Protein AF-A0A346A5M6-F1 (afdb_monomer_lite)

Radius of gyration: 34.14 Å; chains: 1; bounding box: 86×83×97 Å

Organism: NCBI:txid1591124

InterPro domains:
  IPR007120 DNA-directed RNA polymerase, subunit 2, hybrid-binding domain [PF00562] (512-603)
  IPR007642 RNA polymerase Rpb2, domain 2 [PF04561] (5-49)
  IPR007642 RNA polymerase Rpb2, domain 2 [PF04561] (128-246)
  IPR007645 RNA polymerase Rpb2, domain 3 [PF04565] (305-373)
  IPR010243 DNA-directed RNA polymerase beta subunit, bacterial-type [TIGR02013] (1-603)
  IPR015712 DNA-directed RNA polymerase, subunit 2 [PTHR20856] (23-384)
  IPR019462 DNA-directed RNA polymerase, beta subunit, external 1 domain [PF10385] (383-450)
  IPR037034 RNA polymerase Rpb2, domain 2 superfamily [G3DSA:3.90.1110.10] (1-55)
  IPR037034 RNA polymerase Rpb2, domain 2 superfamily [G3DSA:3.90.1110.10] (132-238)
  IPR042107 DNA-directed RNA polymerase, beta subunit, external 1 domain superfamily [G3DSA:2.30.150.10] (384-452)

Structure (mmCIF, N/CA/C/O backbone):
data_AF-A0A346A5M6-F1
#
_entry.id   AF-A0A346A5M6-F1
#
loop_
_atom_site.group_PDB
_atom_site.id
_atom_site.type_symbol
_atom_site.label_atom_id
_atom_site.label_alt_id
_atom_site.label_comp_id
_atom_site.label_asym_id
_atom_site.label_entity_id
_atom_site.label_seq_id
_atom_site.pdbx_PDB_ins_code
_atom_site.Cartn_x
_atom_site.Cartn_y
_atom_site.Cartn_z
_atom_site.occupancy
_atom_site.B_iso_or_equiv
_atom_site.auth_seq_id
_atom_site.auth_comp_id
_atom_site.auth_asym_id
_atom_site.auth_atom_id
_atom_site.pdbx_PDB_model_num
ATOM 1 N N . VAL A 1 1 ? -8.469 2.096 17.772 1.00 90.25 1 VAL A N 1
ATOM 2 C CA . VAL A 1 1 ? -8.796 2.915 16.581 1.00 90.25 1 VAL A CA 1
ATOM 3 C C . VAL A 1 1 ? -7.693 3.927 16.335 1.00 90.25 1 VAL A C 1
ATOM 5 O O . VAL A 1 1 ? -7.319 4.658 17.249 1.00 90.25 1 VAL A O 1
ATOM 8 N N . ILE A 1 2 ? -7.174 3.957 15.108 1.00 90.38 2 ILE A N 1
ATOM 9 C CA . ILE A 1 2 ? -6.103 4.865 14.689 1.00 90.38 2 ILE A CA 1
ATOM 10 C C . ILE A 1 2 ? -6.697 5.853 13.673 1.00 90.38 2 ILE A C 1
ATOM 12 O O . ILE A 1 2 ? -7.026 5.426 12.566 1.00 90.38 2 ILE A O 1
ATOM 16 N N . PRO A 1 3 ? -6.858 7.144 14.013 1.00 90.31 3 PRO A N 1
ATOM 17 C CA . PRO A 1 3 ? -7.355 8.131 13.061 1.00 90.31 3 PRO A CA 1
ATOM 18 C C . PRO A 1 3 ? -6.268 8.580 12.079 1.00 90.31 3 PRO A C 1
ATOM 20 O O . PRO A 1 3 ? -5.068 8.471 12.347 1.00 90.31 3 PRO A O 1
ATOM 23 N N . PHE A 1 4 ? -6.687 9.174 10.962 1.00 85.56 4 PHE A N 1
ATOM 24 C CA . PHE A 1 4 ? -5.792 9.921 10.080 1.00 85.56 4 PHE A CA 1
ATOM 25 C C . PHE A 1 4 ? -5.270 11.193 10.767 1.00 85.56 4 PHE A C 1
ATOM 27 O O . PHE A 1 4 ? -4.088 11.528 10.654 1.00 85.56 4 PHE A O 1
ATOM 34 N N . LYS A 1 5 ? -6.132 11.869 11.533 1.00 84.88 5 LYS A N 1
ATOM 35 C CA . LYS A 1 5 ? -5.812 13.028 12.372 1.00 84.88 5 LYS A CA 1
ATOM 36 C C . LYS A 1 5 ? -6.678 12.997 13.631 1.00 84.88 5 LYS A C 1
ATOM 38 O O . LYS A 1 5 ? -7.884 12.842 13.533 1.00 84.88 5 LYS A O 1
ATOM 43 N N . GLY A 1 6 ? -6.080 13.188 14.804 1.00 87.00 6 GLY A N 1
ATOM 44 C CA . GLY A 1 6 ? -6.801 13.208 16.082 1.00 87.00 6 GLY A CA 1
ATOM 45 C C . GLY A 1 6 ? -6.153 12.315 17.135 1.00 87.00 6 GLY A C 1
ATOM 46 O O . GLY A 1 6 ? -5.062 11.783 16.912 1.00 87.00 6 GLY A O 1
ATOM 47 N N . SER A 1 7 ? -6.817 12.178 18.282 1.00 87.81 7 SER A N 1
ATOM 48 C CA . SER A 1 7 ? -6.352 11.342 19.395 1.00 87.81 7 SER A CA 1
ATOM 49 C C . SER A 1 7 ? -6.609 9.860 19.143 1.00 87.81 7 SER A C 1
ATOM 51 O O . SER A 1 7 ? -7.608 9.471 18.543 1.00 87.81 7 SER A O 1
ATOM 53 N N . TRP A 1 8 ? -5.712 9.006 19.615 1.00 91.31 8 TRP A N 1
ATOM 54 C CA . TRP A 1 8 ? -5.893 7.561 19.523 1.00 91.31 8 TRP A CA 1
ATOM 55 C C . TRP A 1 8 ? -6.825 7.097 20.634 1.00 91.31 8 TRP A C 1
ATOM 57 O O . TRP A 1 8 ? -6.683 7.532 21.779 1.00 91.31 8 TRP A O 1
ATOM 67 N N . ILE A 1 9 ? -7.736 6.186 20.298 1.00 91.25 9 ILE A N 1
ATOM 68 C CA . ILE A 1 9 ? -8.553 5.474 21.281 1.00 91.25 9 ILE A CA 1
ATOM 69 C C . ILE A 1 9 ? -8.207 3.990 21.233 1.00 91.25 9 ILE A C 1
ATOM 71 O O . ILE A 1 9 ? -8.240 3.357 20.175 1.00 91.25 9 ILE A O 1
ATOM 75 N N . GLU A 1 10 ? -7.831 3.445 22.377 1.00 92.56 10 GLU A N 1
ATOM 76 C CA . GLU A 1 10 ? -7.417 2.058 22.547 1.00 92.56 10 GLU A CA 1
ATOM 77 C C . GLU A 1 10 ? -8.289 1.412 23.621 1.00 92.56 10 GLU A C 1
ATOM 79 O O . GLU A 1 10 ? -8.612 2.041 24.622 1.00 92.56 10 GLU A O 1
ATOM 84 N N . PHE A 1 11 ? -8.699 0.172 23.396 1.00 92.44 11 PHE A N 1
ATOM 85 C CA . PHE A 1 11 ? -9.505 -0.592 24.338 1.00 92.44 11 PHE A CA 1
ATOM 86 C C . PHE A 1 11 ? -8.687 -1.798 24.766 1.00 92.44 11 PHE A C 1
ATOM 88 O O . PHE A 1 11 ? -8.152 -2.502 23.911 1.00 92.44 11 PHE A O 1
ATOM 95 N N . ALA A 1 12 ? -8.571 -2.022 26.069 1.00 90.88 12 ALA A N 1
ATOM 96 C CA . ALA A 1 12 ? -7.829 -3.155 26.601 1.00 90.88 12 ALA A CA 1
ATOM 97 C C . ALA A 1 12 ? -8.543 -3.744 27.811 1.00 90.88 12 ALA A C 1
ATOM 99 O O . ALA A 1 12 ? -9.150 -3.019 28.604 1.00 90.88 12 ALA A O 1
ATOM 100 N N . THR A 1 13 ? -8.442 -5.059 27.961 1.00 90.19 13 THR A N 1
ATOM 101 C CA . THR A 1 13 ? -8.936 -5.783 29.130 1.00 90.19 13 THR A CA 1
ATOM 102 C C . THR A 1 13 ? -7.812 -6.075 30.110 1.00 90.19 13 THR A C 1
ATOM 104 O O . THR A 1 13 ? -6.684 -6.363 29.711 1.00 90.19 13 THR A O 1
ATOM 107 N N . ASP A 1 14 ? -8.107 -5.975 31.405 1.00 88.12 14 ASP A N 1
ATOM 108 C CA . ASP A 1 14 ? -7.183 -6.397 32.459 1.00 88.12 14 ASP A CA 1
ATOM 109 C C . ASP A 1 14 ? -7.362 -7.883 32.828 1.00 88.12 14 ASP A C 1
ATOM 111 O O . ASP A 1 14 ? -8.219 -8.587 32.296 1.00 88.12 14 ASP A O 1
ATOM 115 N N . VAL A 1 15 ? -6.546 -8.350 33.777 1.00 86.38 15 VAL A N 1
ATOM 116 C CA . VAL A 1 15 ? -6.550 -9.734 34.288 1.00 86.38 15 VAL A CA 1
ATOM 117 C C . VAL A 1 15 ? -7.859 -10.110 35.008 1.00 86.38 15 VAL A C 1
ATOM 119 O O . VAL A 1 15 ? -8.180 -11.286 35.132 1.00 86.38 15 VAL A O 1
ATOM 122 N N . ASN A 1 16 ? -8.632 -9.127 35.471 1.00 84.31 16 ASN A N 1
ATOM 123 C CA . ASN A 1 16 ? -9.932 -9.295 36.121 1.00 84.31 16 ASN A CA 1
ATOM 124 C C . ASN A 1 16 ? -11.104 -9.186 35.129 1.00 84.31 16 ASN A C 1
ATOM 126 O O . ASN A 1 16 ? -12.241 -8.988 35.559 1.00 84.31 16 ASN A O 1
ATOM 130 N N . ASN A 1 17 ? -10.850 -9.274 33.818 1.00 86.06 17 ASN A N 1
ATOM 131 C CA . ASN A 1 17 ? -11.868 -9.135 32.774 1.00 86.06 17 ASN A CA 1
ATOM 132 C C . ASN A 1 17 ? -12.616 -7.792 32.846 1.00 86.06 17 ASN A C 1
ATOM 134 O O . ASN A 1 17 ? -13.821 -7.731 32.609 1.00 86.06 17 ASN A O 1
ATOM 138 N N . VAL A 1 18 ? -11.908 -6.709 33.181 1.00 89.44 18 VAL A N 1
ATOM 139 C CA . VAL A 1 18 ? -12.436 -5.338 33.128 1.00 89.44 18 VAL A CA 1
ATOM 140 C C . VAL A 1 18 ? -11.924 -4.645 31.873 1.00 89.44 18 VAL A C 1
ATOM 142 O O . VAL A 1 18 ? -10.714 -4.605 31.645 1.00 89.44 18 VAL A O 1
ATOM 145 N N . MET A 1 19 ? -12.824 -4.053 31.084 1.00 92.12 19 MET A N 1
ATOM 146 C CA . MET A 1 19 ? -12.468 -3.327 29.866 1.00 92.12 19 MET A CA 1
ATOM 147 C C . MET A 1 19 ? -12.263 -1.833 30.142 1.00 92.12 19 MET A C 1
ATOM 149 O O . MET A 1 19 ? -13.148 -1.131 30.635 1.00 92.12 19 MET A O 1
ATOM 153 N N . TYR A 1 20 ? -11.094 -1.325 29.763 1.00 93.25 20 TYR A N 1
ATOM 154 C CA . TYR A 1 20 ? -10.717 0.079 29.876 1.00 93.25 20 TYR A CA 1
ATOM 155 C C . TYR A 1 20 ? -10.557 0.716 28.496 1.00 93.25 20 TYR A C 1
ATOM 157 O O . TYR A 1 20 ? -10.016 0.103 27.576 1.00 93.25 20 TYR A O 1
ATOM 165 N N . ALA A 1 21 ? -10.973 1.975 28.383 1.00 92.94 21 ALA A N 1
ATOM 166 C CA . ALA A 1 21 ? -10.657 2.846 27.263 1.00 92.94 21 ALA A CA 1
ATOM 167 C C . ALA A 1 21 ? -9.444 3.718 27.611 1.00 92.94 21 ALA A C 1
ATOM 169 O O . ALA A 1 21 ? -9.365 4.302 28.694 1.00 92.94 21 ALA A O 1
ATOM 170 N N . TYR A 1 22 ? -8.513 3.820 26.671 1.00 91.50 22 TYR A N 1
ATOM 171 C CA . TYR A 1 22 ? -7.290 4.599 26.748 1.00 91.50 22 TYR A CA 1
ATOM 172 C C . TYR A 1 22 ? -7.309 5.688 25.683 1.00 91.50 22 TYR A C 1
ATOM 174 O O . TYR A 1 22 ? -7.473 5.398 24.499 1.00 91.50 22 TYR A O 1
ATOM 182 N N . ILE A 1 23 ? -7.062 6.931 26.093 1.00 89.31 23 ILE A N 1
ATOM 183 C CA . ILE A 1 23 ? -6.846 8.050 25.166 1.00 89.31 23 ILE A CA 1
ATOM 184 C C . ILE A 1 23 ? -5.349 8.356 25.105 1.00 89.31 23 ILE A C 1
ATOM 186 O O . ILE A 1 23 ? -4.700 8.553 26.142 1.00 89.31 23 ILE A O 1
ATOM 190 N N . ASP A 1 24 ? -4.793 8.360 23.891 1.00 83.94 24 ASP A N 1
ATOM 191 C CA . ASP A 1 24 ? -3.380 8.647 23.597 1.00 83.94 24 ASP A CA 1
ATOM 192 C C . ASP A 1 24 ? -2.390 7.847 24.474 1.00 83.94 24 ASP A C 1
ATOM 194 O O . ASP A 1 24 ? -1.322 8.340 24.851 1.00 83.94 24 ASP A O 1
ATOM 198 N N . ARG A 1 25 ? -2.756 6.601 24.824 1.00 77.06 25 ARG A N 1
ATOM 199 C CA . ARG A 1 25 ? -1.963 5.647 25.630 1.00 77.06 25 ARG A CA 1
ATOM 200 C C . ARG A 1 25 ? -1.552 6.135 27.027 1.00 77.06 25 ARG A C 1
ATOM 202 O O . ARG A 1 25 ? -0.591 5.624 27.598 1.00 77.06 25 ARG A O 1
ATOM 209 N N . LYS A 1 26 ? -2.239 7.132 27.593 1.00 75.25 26 LYS A N 1
ATOM 210 C CA . LYS A 1 26 ? -1.865 7.726 28.894 1.00 75.25 26 LYS A CA 1
ATOM 211 C C . LYS A 1 26 ? -2.954 7.648 29.948 1.00 75.25 26 LYS A C 1
ATOM 213 O O . LYS A 1 26 ? -2.659 7.371 31.107 1.00 75.25 26 LYS A O 1
ATOM 218 N N . LYS A 1 27 ? -4.191 7.962 29.576 1.00 81.94 27 LYS A N 1
ATOM 219 C CA . LYS A 1 27 ? -5.308 8.113 30.515 1.00 81.94 27 LYS A CA 1
ATOM 220 C C . LYS A 1 27 ? -6.281 6.969 30.303 1.00 81.94 27 LYS A C 1
ATOM 222 O O . LYS A 1 27 ? -6.637 6.734 29.152 1.00 81.94 27 LYS A O 1
ATOM 227 N N . LYS A 1 28 ? -6.653 6.267 31.380 1.00 88.62 28 LYS A N 1
ATOM 228 C CA . LYS A 1 28 ? -7.517 5.085 31.327 1.00 88.62 28 LYS A CA 1
ATOM 229 C C . LYS A 1 28 ? -8.746 5.252 32.211 1.00 88.62 28 LYS A C 1
ATOM 231 O O . LYS A 1 28 ? -8.631 5.596 33.388 1.00 88.62 28 LYS A O 1
ATOM 236 N N . PHE A 1 29 ? -9.903 4.928 31.667 1.00 91.19 29 PHE A N 1
ATOM 237 C CA . PHE A 1 29 ? -11.170 4.901 32.389 1.00 91.19 29 PHE A CA 1
ATOM 238 C C . PHE A 1 29 ? -11.991 3.692 31.925 1.00 91.19 29 PHE A C 1
ATOM 240 O O . PHE A 1 29 ? -11.747 3.187 30.825 1.00 91.19 29 PHE A O 1
ATOM 247 N N . PRO A 1 30 ? -12.906 3.171 32.760 1.00 93.50 30 PRO A N 1
ATOM 248 C CA . PRO A 1 30 ? -13.791 2.081 32.361 1.00 93.50 30 PRO A CA 1
ATOM 249 C C . PRO A 1 30 ? -14.541 2.422 31.069 1.00 93.50 30 PRO A C 1
ATOM 251 O O . PRO A 1 30 ? -14.950 3.567 30.863 1.00 93.50 30 PRO A O 1
ATOM 254 N N . VAL A 1 31 ? -14.737 1.436 30.191 1.00 93.62 31 VAL A N 1
ATOM 255 C CA . VAL A 1 31 ? -15.478 1.647 28.932 1.00 93.62 31 VAL A CA 1
ATOM 256 C C . VAL A 1 31 ? -16.904 2.128 29.189 1.00 93.62 31 VAL A C 1
ATOM 258 O O . VAL A 1 31 ? -17.420 2.945 28.437 1.00 93.62 31 VAL A O 1
ATOM 261 N N . THR A 1 32 ? -17.526 1.702 30.283 1.00 92.31 32 THR A N 1
ATOM 262 C CA . THR A 1 32 ? -18.876 2.138 30.663 1.00 92.31 32 THR A CA 1
ATOM 263 C C . THR A 1 32 ? -18.925 3.630 30.996 1.00 92.31 32 THR A C 1
ATOM 265 O O . THR A 1 32 ? -19.869 4.299 30.592 1.00 92.31 32 THR A O 1
ATOM 268 N N . THR A 1 33 ? -17.869 4.192 31.601 1.00 92.44 33 THR A N 1
ATOM 269 C CA . THR A 1 33 ? -17.743 5.643 31.817 1.00 92.44 33 THR A CA 1
ATOM 270 C C . THR A 1 33 ? -17.698 6.393 30.481 1.00 92.44 33 THR A C 1
ATOM 272 O O . THR A 1 33 ? -18.297 7.457 30.346 1.00 92.44 33 THR A O 1
ATOM 275 N N . LEU A 1 34 ? -17.033 5.834 29.459 1.00 91.75 34 LEU A N 1
ATOM 276 C CA . LEU A 1 34 ? -17.062 6.403 28.106 1.00 91.75 34 LEU A CA 1
ATOM 277 C C . LEU A 1 34 ? -18.468 6.348 27.505 1.00 91.75 34 LEU A C 1
ATOM 279 O O . LEU A 1 34 ? -18.907 7.338 26.931 1.00 91.75 34 LEU A O 1
ATOM 283 N N . LEU A 1 35 ? -19.161 5.211 27.641 1.00 91.88 35 LEU A N 1
ATOM 284 C CA . LEU A 1 35 ? -20.522 5.029 27.128 1.00 91.88 35 LEU A CA 1
ATOM 285 C C . LEU A 1 35 ? -21.496 6.040 27.752 1.00 91.88 35 LEU A C 1
ATOM 287 O O . LEU A 1 35 ? -22.269 6.662 27.023 1.00 91.88 35 LEU A O 1
ATOM 291 N N . ARG A 1 36 ? -21.392 6.303 29.060 1.00 91.25 36 ARG A N 1
ATOM 292 C CA . ARG A 1 36 ? -22.163 7.378 29.707 1.00 91.25 36 ARG A CA 1
ATOM 293 C C . ARG A 1 36 ? -21.888 8.728 29.089 1.00 91.25 36 ARG A C 1
ATOM 295 O O . ARG A 1 36 ? -22.813 9.429 28.703 1.00 91.25 36 ARG A O 1
ATOM 302 N N . ALA A 1 37 ? -20.613 9.059 28.929 1.00 89.31 37 ALA A N 1
ATOM 303 C CA . ALA A 1 37 ? -20.201 10.362 28.438 1.00 89.31 37 ALA A CA 1
ATOM 304 C C . ALA A 1 37 ? -20.556 10.632 26.962 1.00 89.31 37 ALA A C 1
ATOM 306 O O . ALA A 1 37 ? -20.472 11.776 26.519 1.00 89.31 37 ALA A O 1
ATOM 307 N N . ILE A 1 38 ? -20.945 9.604 26.197 1.00 88.50 38 ILE A N 1
ATOM 308 C CA . ILE A 1 38 ? -21.446 9.742 24.818 1.00 88.50 38 ILE A CA 1
ATOM 309 C C . ILE A 1 38 ? -22.982 9.690 24.722 1.00 88.50 38 ILE A C 1
ATOM 311 O O . ILE A 1 38 ? -23.510 9.739 23.608 1.00 88.50 38 ILE A O 1
ATOM 315 N N . GLY A 1 39 ? -23.693 9.624 25.854 1.00 84.50 39 GLY A N 1
ATOM 316 C CA . GLY A 1 39 ? -25.151 9.770 25.934 1.00 84.50 39 GLY A CA 1
ATOM 317 C C . GLY A 1 39 ? -25.930 8.553 26.447 1.00 84.50 39 GLY A C 1
ATOM 318 O O . GLY A 1 39 ? -27.153 8.560 26.346 1.00 84.50 39 GLY A O 1
ATOM 319 N N . TYR A 1 40 ? -25.269 7.514 26.974 1.00 88.88 40 TYR A N 1
ATOM 320 C CA . TYR A 1 40 ? -25.936 6.380 27.636 1.00 88.88 40 TYR A CA 1
ATOM 321 C C . TYR A 1 40 ? -25.936 6.578 29.157 1.00 88.88 40 TYR A C 1
ATOM 323 O O . TYR A 1 40 ? -25.120 5.986 29.859 1.00 88.88 40 TYR A O 1
ATOM 331 N N . ASP A 1 41 ? -26.808 7.465 29.646 1.00 83.88 41 ASP A N 1
ATOM 332 C CA . ASP A 1 41 ? -26.792 7.998 31.020 1.00 83.88 41 ASP A CA 1
ATOM 333 C C . ASP A 1 41 ? -26.820 6.905 32.098 1.00 83.88 41 ASP A C 1
ATOM 335 O O . ASP A 1 41 ? -25.990 6.897 33.016 1.00 83.88 41 ASP A O 1
ATOM 339 N N . SER A 1 42 ? -27.753 5.959 31.987 1.00 83.19 42 SER A N 1
ATOM 340 C CA . SER A 1 42 ? -28.048 5.006 33.053 1.00 83.19 42 SER A CA 1
ATOM 341 C C . SER A 1 42 ? -27.435 3.620 32.827 1.00 83.19 42 SER A C 1
ATOM 343 O O . SER A 1 42 ? -27.133 3.210 31.708 1.00 83.19 42 SER A O 1
ATOM 345 N N . ASP A 1 43 ? -27.282 2.854 33.917 1.00 82.62 43 ASP A N 1
ATOM 346 C CA . ASP A 1 43 ? -26.903 1.431 33.846 1.00 82.62 43 ASP A CA 1
ATOM 347 C C . ASP A 1 43 ? -27.827 0.651 32.902 1.00 82.62 43 ASP A C 1
ATOM 349 O O . ASP A 1 43 ? -27.366 -0.220 32.168 1.00 82.62 43 ASP A O 1
ATOM 353 N N . LYS A 1 44 ? -29.124 0.991 32.910 1.00 81.31 44 LYS A N 1
ATOM 354 C CA . LYS A 1 44 ? -30.138 0.401 32.037 1.00 81.31 44 LYS A CA 1
ATOM 355 C C . LYS A 1 44 ? -29.752 0.567 30.570 1.00 81.31 44 LYS A C 1
ATOM 357 O O . LYS A 1 44 ? -29.666 -0.431 29.864 1.00 81.31 44 LYS A O 1
ATOM 362 N N . ASP A 1 45 ? -29.474 1.798 30.146 1.00 83.75 45 ASP A N 1
ATOM 363 C CA . ASP A 1 45 ? -29.188 2.102 28.741 1.00 83.75 45 ASP A CA 1
ATOM 364 C C . ASP A 1 45 ? -27.950 1.334 28.259 1.00 83.75 45 ASP A C 1
ATOM 366 O O . ASP A 1 45 ? -27.935 0.784 27.161 1.00 83.75 45 ASP A O 1
ATOM 370 N N . ILE A 1 46 ? -26.923 1.230 29.110 1.00 85.62 46 ILE A N 1
ATOM 371 C CA . ILE A 1 46 ? -25.699 0.483 28.800 1.00 85.62 46 ILE A CA 1
ATOM 372 C C . ILE A 1 46 ? -25.975 -1.020 28.698 1.00 85.62 46 ILE A C 1
ATOM 374 O O . ILE A 1 46 ? -25.477 -1.663 27.780 1.00 85.62 46 ILE A O 1
ATOM 378 N N . LEU A 1 47 ? -26.742 -1.600 29.620 1.00 84.50 47 LEU A N 1
ATOM 379 C CA . LEU A 1 47 ? -27.038 -3.037 29.618 1.00 84.50 47 LEU A CA 1
ATOM 380 C C . LEU A 1 47 ? -27.952 -3.445 28.455 1.00 84.50 47 LEU A C 1
ATOM 382 O O . LEU A 1 47 ? -27.769 -4.523 27.887 1.00 84.50 47 LEU A O 1
ATOM 386 N N . GLU A 1 48 ? -28.894 -2.582 28.068 1.00 83.56 48 GLU A N 1
ATOM 387 C CA . GLU A 1 48 ? -29.768 -2.789 26.908 1.00 83.56 48 GLU A CA 1
ATOM 388 C C . GLU A 1 48 ? -28.984 -2.805 25.591 1.00 83.56 48 GLU A C 1
ATOM 390 O O . GLU A 1 48 ? -29.289 -3.614 24.715 1.00 83.56 48 GLU A O 1
ATOM 395 N N . LEU A 1 49 ? -27.915 -2.006 25.459 1.00 84.00 49 LEU A N 1
ATOM 396 C CA . LEU A 1 49 ? -27.052 -2.037 24.268 1.00 84.00 49 LEU A CA 1
ATOM 397 C C . LEU A 1 49 ? -26.472 -3.426 23.979 1.00 84.00 49 LEU A C 1
ATOM 399 O O . LEU A 1 49 ? -26.216 -3.749 22.814 1.00 84.00 49 LEU A O 1
ATOM 403 N N . PHE A 1 50 ? -26.240 -4.221 25.022 1.00 82.06 50 PHE A N 1
ATOM 404 C CA . PHE A 1 50 ? -25.650 -5.557 24.944 1.00 82.06 50 PHE A CA 1
ATOM 405 C C . PHE A 1 50 ? -26.672 -6.681 25.174 1.00 82.06 50 PHE A C 1
ATOM 407 O O . PHE A 1 50 ? -26.281 -7.840 25.222 1.00 82.06 50 PHE A O 1
ATOM 414 N N . ASP A 1 51 ? -27.964 -6.351 25.277 1.00 76.31 51 ASP A N 1
ATOM 415 C CA . ASP A 1 51 ? -29.069 -7.299 25.480 1.00 76.31 51 ASP A CA 1
ATOM 416 C C . ASP A 1 51 ? -28.950 -8.171 26.755 1.00 76.31 51 ASP A C 1
ATOM 418 O O . ASP A 1 51 ? -29.363 -9.332 26.784 1.00 76.31 51 ASP A O 1
ATOM 422 N N . LEU A 1 52 ? -28.401 -7.600 27.836 1.00 72.50 52 LEU A N 1
ATOM 423 C CA . LEU A 1 52 ? -28.057 -8.311 29.087 1.00 72.50 52 LEU A CA 1
ATOM 424 C C . LEU A 1 52 ? -29.106 -8.204 30.197 1.00 72.50 52 LEU A C 1
ATOM 426 O O . LEU A 1 52 ? -28.945 -8.748 31.291 1.00 72.50 52 LEU A O 1
ATOM 430 N N . ALA A 1 53 ? -30.177 -7.467 29.942 1.00 73.94 53 ALA A N 1
ATOM 431 C CA . ALA A 1 53 ? -31.085 -6.993 30.968 1.00 73.94 53 ALA A CA 1
ATOM 432 C C . ALA A 1 53 ? -32.540 -7.317 30.628 1.00 73.94 53 ALA A C 1
ATOM 434 O O . ALA A 1 53 ? -32.988 -7.066 29.511 1.00 73.94 53 ALA A O 1
ATOM 435 N N . ASP A 1 54 ? -33.286 -7.800 31.623 1.00 76.00 54 ASP A N 1
ATOM 436 C CA . ASP A 1 54 ? -34.748 -7.808 31.596 1.00 76.00 54 ASP A CA 1
ATOM 437 C C . ASP A 1 54 ? -35.271 -6.626 32.419 1.00 76.00 54 ASP A C 1
ATOM 439 O O . ASP A 1 54 ? -34.977 -6.503 33.615 1.00 76.00 54 ASP A O 1
ATOM 443 N N . GLU A 1 55 ? -36.087 -5.768 31.804 1.00 79.94 55 GLU A N 1
ATOM 444 C CA . GLU A 1 55 ? -36.792 -4.713 32.529 1.00 79.94 55 GLU A CA 1
ATOM 445 C C . GLU A 1 55 ? -38.056 -5.268 33.198 1.00 79.94 55 GLU A C 1
ATOM 447 O O . GLU A 1 55 ? -38.997 -5.724 32.543 1.00 79.94 55 GLU A O 1
ATOM 452 N N . VAL A 1 56 ? -38.112 -5.168 34.527 1.00 80.38 56 VAL A N 1
ATOM 453 C CA . VAL A 1 56 ? -39.269 -5.579 35.324 1.00 80.38 56 VAL A CA 1
ATOM 454 C C . VAL A 1 56 ? -39.906 -4.357 35.976 1.00 80.38 56 VAL A C 1
ATOM 456 O O . VAL A 1 56 ? -39.269 -3.623 36.730 1.00 80.38 56 VAL A O 1
ATOM 459 N N . LYS A 1 57 ? -41.203 -4.139 35.724 1.00 80.25 57 LYS A N 1
ATOM 460 C CA . LYS A 1 57 ? -41.969 -3.071 36.388 1.00 80.25 57 LYS A CA 1
ATOM 461 C C . LYS A 1 57 ? -42.129 -3.360 37.879 1.00 80.25 57 LYS A C 1
ATOM 463 O O . LYS A 1 57 ? -42.540 -4.457 38.269 1.00 80.25 57 LYS A O 1
ATOM 468 N N . VAL A 1 58 ? -41.874 -2.347 38.704 1.00 78.31 58 VAL A N 1
ATOM 469 C CA . VAL A 1 58 ? -41.963 -2.457 40.163 1.00 78.31 58 VAL A CA 1
ATOM 470 C C . VAL A 1 58 ? -43.426 -2.630 40.572 1.00 78.31 58 VAL A C 1
ATOM 472 O O . VAL A 1 58 ? -44.265 -1.750 40.395 1.00 78.31 58 VAL A O 1
ATOM 475 N N . SER A 1 59 ? -43.746 -3.807 41.105 1.00 77.81 59 SER A N 1
ATOM 476 C CA . SER A 1 59 ? -45.024 -4.107 41.751 1.00 77.81 59 SER A CA 1
ATOM 477 C C . SER A 1 59 ? -44.810 -5.177 42.818 1.00 77.81 59 SER A C 1
ATOM 479 O O . SER A 1 59 ? -44.038 -6.116 42.613 1.00 77.81 59 SER A O 1
ATOM 481 N N . LYS A 1 60 ? -45.508 -5.067 43.955 1.00 72.19 60 LYS A N 1
ATOM 482 C CA . LYS A 1 60 ? -45.305 -5.967 45.106 1.00 72.19 60 LYS A CA 1
ATOM 483 C C . LYS A 1 60 ? -45.564 -7.446 44.768 1.00 72.19 60 LYS A C 1
ATOM 485 O O . LYS A 1 60 ? -44.920 -8.329 45.322 1.00 72.19 60 LYS A O 1
ATOM 490 N N . SER A 1 61 ? -46.473 -7.723 43.829 1.00 70.94 61 SER A N 1
ATOM 491 C CA . SER A 1 61 ? -46.766 -9.074 43.325 1.00 70.94 61 SER A CA 1
ATOM 492 C C . SER A 1 61 ? -45.852 -9.522 42.177 1.00 70.94 61 SER A C 1
ATOM 494 O O . SER A 1 61 ? -45.638 -10.723 42.014 1.00 70.94 61 SER A O 1
ATOM 496 N N . GLY A 1 62 ? -45.315 -8.588 41.384 1.00 71.38 62 GLY A N 1
ATOM 497 C CA . GLY A 1 62 ? -44.392 -8.875 40.285 1.00 71.38 62 GLY A CA 1
ATOM 498 C C . GLY A 1 62 ? -42.984 -9.211 40.769 1.00 71.38 62 GLY A C 1
ATOM 499 O O . GLY A 1 62 ? -42.414 -10.195 40.313 1.00 71.38 62 GLY A O 1
ATOM 500 N N . LEU A 1 63 ? -42.458 -8.464 41.746 1.00 74.81 63 LEU A N 1
ATOM 501 C CA . LEU A 1 63 ? -41.098 -8.650 42.274 1.00 74.81 63 LEU A CA 1
ATOM 502 C C . LEU A 1 63 ? -40.909 -9.987 42.998 1.00 74.81 63 LEU A C 1
ATOM 504 O O . LEU A 1 63 ? -39.862 -10.611 42.860 1.00 74.81 63 LEU A O 1
ATOM 508 N N . LYS A 1 64 ? -41.952 -10.492 43.673 1.00 74.94 64 LYS A N 1
ATOM 509 C CA . LYS A 1 64 ? -41.925 -11.812 44.326 1.00 74.94 64 LYS A CA 1
ATOM 510 C C . LYS A 1 64 ? -41.645 -12.975 43.366 1.00 74.94 64 LYS A C 1
ATOM 512 O O . LYS A 1 64 ? -41.147 -14.003 43.804 1.00 74.94 64 LYS A O 1
ATOM 517 N N . LYS A 1 65 ? -41.949 -12.829 42.070 1.00 76.12 65 LYS A N 1
ATOM 518 C CA . LYS A 1 65 ? -41.676 -13.865 41.055 1.00 76.12 65 LYS A CA 1
ATOM 519 C C . LYS A 1 65 ? -40.209 -13.939 40.637 1.00 76.12 65 LYS A C 1
ATOM 521 O O . LYS A 1 65 ? -39.816 -14.933 40.044 1.00 76.12 65 LYS A O 1
ATOM 526 N N . TYR A 1 66 ? -39.434 -12.896 40.920 1.00 76.06 66 TYR A N 1
ATOM 527 C CA . TYR A 1 66 ? -38.041 -12.767 40.497 1.00 76.06 66 TYR A CA 1
ATOM 528 C C . TYR A 1 66 ? -37.057 -12.810 41.678 1.00 76.06 66 TYR A C 1
ATOM 530 O O . TYR A 1 66 ? -35.881 -12.491 41.517 1.00 76.06 66 TYR A O 1
ATOM 538 N N . VAL A 1 67 ? -37.531 -13.210 42.865 1.00 74.56 67 VAL A N 1
ATOM 539 C CA . VAL A 1 67 ? -36.692 -13.468 44.046 1.00 74.56 67 VAL A CA 1
ATOM 540 C C . VAL A 1 67 ? -35.690 -14.574 43.707 1.00 74.56 67 VAL A C 1
ATOM 542 O O . VAL A 1 67 ? -36.066 -15.603 43.148 1.00 74.56 67 VAL A O 1
ATOM 545 N N . GLY A 1 68 ? -34.414 -14.342 44.013 1.00 71.44 68 GLY A N 1
ATOM 546 C CA . GLY A 1 68 ? -33.297 -15.210 43.627 1.00 71.44 68 GLY A CA 1
ATOM 547 C C . GLY A 1 68 ? -32.568 -14.802 42.340 1.00 71.44 68 GLY A C 1
ATOM 548 O O . GLY A 1 68 ? -31.475 -15.309 42.096 1.00 71.44 68 GLY A O 1
ATOM 549 N N . ARG A 1 69 ? -33.100 -13.858 41.546 1.00 77.69 69 ARG A N 1
ATOM 550 C CA . ARG A 1 69 ? -32.366 -13.253 40.416 1.00 77.69 69 ARG A CA 1
ATOM 551 C C . ARG A 1 69 ? -31.460 -12.117 40.893 1.00 77.69 69 ARG A C 1
ATOM 553 O O . ARG A 1 69 ? -31.710 -11.499 41.929 1.00 77.69 69 ARG A O 1
ATOM 560 N N . ARG A 1 70 ? -30.398 -11.839 40.135 1.00 80.00 70 ARG A N 1
ATOM 561 C CA . ARG A 1 70 ? -29.419 -10.789 40.456 1.00 80.00 70 ARG A CA 1
ATOM 562 C C . ARG A 1 70 ? -29.802 -9.454 39.831 1.00 80.00 70 ARG A C 1
ATOM 564 O O . ARG A 1 70 ? -30.248 -9.402 38.683 1.00 80.00 70 ARG A O 1
ATOM 571 N N . LEU A 1 71 ? -29.585 -8.374 40.576 1.00 76.50 71 LEU A N 1
ATOM 572 C CA . LEU A 1 71 ? -29.691 -7.015 40.054 1.00 76.50 71 LEU A CA 1
ATOM 573 C C . LEU A 1 71 ? -28.538 -6.727 39.091 1.00 76.50 71 LEU A C 1
ATOM 575 O O . LEU A 1 71 ? -27.370 -6.838 39.457 1.00 76.50 71 LEU A O 1
ATOM 579 N N . ALA A 1 72 ? -28.869 -6.324 37.867 1.00 72.38 72 ALA A N 1
ATOM 580 C CA . ALA A 1 72 ? -27.876 -5.957 36.859 1.00 72.38 72 ALA A CA 1
ATOM 581 C C . ALA A 1 72 ? -27.494 -4.465 36.930 1.00 72.38 72 ALA A C 1
ATOM 583 O O . ALA A 1 72 ? -26.368 -4.099 36.602 1.00 72.38 72 ALA A O 1
ATOM 584 N N . ALA A 1 73 ? -28.402 -3.613 37.414 1.00 77.00 73 ALA A N 1
ATOM 585 C CA . ALA A 1 73 ? -28.197 -2.176 37.598 1.00 77.00 73 ALA A CA 1
ATOM 586 C C . ALA A 1 73 ? -28.348 -1.765 39.069 1.00 77.00 73 ALA A C 1
ATOM 588 O O . ALA A 1 73 ? -29.075 -2.417 39.823 1.00 77.00 73 ALA A O 1
ATOM 589 N N . ARG A 1 74 ? -27.722 -0.645 39.461 1.00 79.75 74 ARG A N 1
ATOM 590 C CA . ARG A 1 74 ? -27.968 -0.026 40.777 1.00 79.75 74 ARG A CA 1
ATOM 591 C C . ARG A 1 74 ? -29.407 0.467 40.892 1.00 79.75 74 ARG A C 1
ATOM 593 O O . ARG A 1 74 ? -29.960 1.022 39.942 1.00 79.75 74 ARG A O 1
ATOM 600 N N . VAL A 1 75 ? -29.980 0.351 42.087 1.00 78.06 75 VAL A N 1
ATOM 601 C CA . VAL A 1 75 ? -31.252 1.005 42.424 1.00 78.06 75 VAL A CA 1
ATOM 602 C C . VAL A 1 75 ? -30.926 2.335 43.090 1.00 78.06 75 VAL A C 1
ATOM 604 O O . VAL A 1 75 ? -30.430 2.368 44.216 1.00 78.06 75 VAL A O 1
ATOM 607 N N . LEU A 1 76 ? -31.169 3.429 42.367 1.00 78.88 76 LEU A N 1
ATOM 608 C CA . LEU A 1 76 ? -30.879 4.787 42.821 1.00 78.88 76 LEU A CA 1
ATOM 609 C C . LEU A 1 76 ? -32.161 5.502 43.240 1.00 78.88 76 LEU A C 1
ATOM 611 O O . LEU A 1 76 ? -33.155 5.486 42.509 1.00 78.88 76 LEU A O 1
ATOM 615 N N . LYS A 1 77 ? -32.100 6.211 44.365 1.00 77.75 77 LYS A N 1
ATOM 616 C CA . LYS A 1 77 ? -33.073 7.243 44.713 1.00 77.75 77 LYS A CA 1
ATOM 617 C C . LYS A 1 77 ? -32.534 8.583 44.218 1.00 77.75 77 LYS A C 1
ATOM 619 O O . LYS A 1 77 ? -31.498 9.039 44.696 1.00 77.75 77 LYS A O 1
ATOM 624 N N . LYS A 1 78 ? -33.214 9.182 43.238 1.00 75.62 78 LYS A N 1
ATOM 625 C CA . LYS A 1 78 ? -32.867 10.501 42.686 1.00 75.62 78 LYS A CA 1
ATOM 626 C C . LYS A 1 78 ? -33.767 11.571 43.300 1.00 75.62 78 LYS A C 1
ATOM 628 O O . LYS A 1 78 ? -34.987 11.397 43.309 1.00 75.62 78 LYS A O 1
ATOM 633 N N . TRP A 1 79 ? -33.194 12.670 43.778 1.00 77.69 79 TRP A N 1
ATOM 634 C CA . TRP A 1 79 ? -33.946 13.874 44.138 1.00 77.69 79 TRP A CA 1
ATOM 635 C C . TRP A 1 79 ? -33.164 15.132 43.768 1.00 77.69 79 TRP A C 1
ATOM 637 O O . TRP A 1 79 ? -31.936 15.119 43.708 1.00 77.69 79 TRP A O 1
ATOM 647 N N . VAL A 1 80 ? -33.902 16.211 43.520 1.00 73.31 80 VAL A N 1
ATOM 648 C CA . VAL A 1 80 ? -33.343 17.527 43.210 1.00 73.31 80 VAL A CA 1
ATOM 649 C C . VAL A 1 80 ? -33.299 18.330 44.501 1.00 73.31 80 VAL A C 1
ATOM 651 O O . VAL A 1 80 ? -34.311 18.435 45.197 1.00 73.31 80 VAL A O 1
ATOM 654 N N . GLU A 1 81 ? -32.129 18.855 44.842 1.00 73.62 81 GLU A N 1
ATOM 655 C CA . GLU A 1 81 ? -31.946 19.771 45.963 1.00 73.62 81 GLU A CA 1
ATOM 656 C C . GLU A 1 81 ? -31.633 21.165 45.412 1.00 73.62 81 GLU A C 1
ATOM 658 O O . GLU A 1 81 ? -30.603 21.370 44.771 1.00 73.62 81 GLU A O 1
ATOM 663 N N . ASP A 1 82 ? -32.542 22.113 45.635 1.00 75.25 82 ASP A N 1
ATOM 664 C CA . ASP A 1 82 ? -32.364 23.501 45.215 1.00 75.25 82 ASP A CA 1
ATOM 665 C C . ASP A 1 82 ? -31.505 24.236 46.243 1.00 75.25 82 ASP A C 1
ATOM 667 O O . ASP A 1 82 ? -31.904 24.418 47.396 1.00 75.25 82 ASP A O 1
ATOM 671 N N . PHE A 1 83 ? -30.315 24.657 45.824 1.00 68.69 83 PHE A N 1
ATOM 672 C CA . PHE A 1 83 ? -29.427 25.473 46.634 1.00 68.69 83 PHE A CA 1
ATOM 673 C C . PHE A 1 83 ? -29.594 26.941 46.254 1.00 68.69 83 PHE A C 1
ATOM 675 O O . PHE A 1 83 ? -29.544 27.286 45.078 1.00 68.69 83 PHE A O 1
ATOM 682 N N . VAL A 1 84 ? -29.782 27.811 47.241 1.00 67.25 84 VAL A N 1
ATOM 683 C CA . VAL A 1 84 ? -29.792 29.262 47.029 1.00 67.25 84 VAL A CA 1
ATOM 684 C C . VAL A 1 84 ? -28.430 29.785 47.453 1.00 67.25 84 VAL A C 1
ATOM 686 O O . VAL A 1 84 ? -28.063 29.658 48.619 1.00 67.25 84 VAL A O 1
ATOM 689 N N . ASP A 1 85 ? -27.674 30.344 46.515 1.00 64.56 85 ASP A N 1
ATOM 690 C CA . ASP A 1 85 ? -26.431 31.041 46.834 1.00 64.56 85 ASP A CA 1
ATOM 691 C C . ASP A 1 85 ? -26.766 32.331 47.606 1.00 64.56 85 ASP A C 1
ATOM 693 O O . ASP A 1 85 ? -27.466 33.211 47.098 1.00 64.56 85 ASP A O 1
ATOM 697 N N . GLU A 1 86 ? -26.314 32.422 48.861 1.00 68.31 86 GLU A N 1
ATOM 698 C CA . GLU A 1 86 ? -26.608 33.549 49.757 1.00 68.31 86 GLU A CA 1
ATOM 699 C C . GLU A 1 86 ? -26.003 34.880 49.270 1.00 68.31 86 GLU A C 1
ATOM 701 O O . GLU A 1 86 ? -26.526 35.941 49.621 1.00 68.31 86 GLU A O 1
ATOM 706 N N . ASP A 1 87 ? -24.958 34.843 48.435 1.00 60.53 87 ASP A N 1
ATOM 707 C CA . ASP A 1 87 ? -24.263 36.031 47.928 1.00 60.53 87 ASP A CA 1
ATOM 708 C C . ASP A 1 87 ? -24.814 36.512 46.573 1.00 60.53 87 ASP A C 1
ATOM 710 O O . ASP A 1 87 ? -24.810 37.715 46.293 1.00 60.53 87 ASP A O 1
ATOM 714 N N . THR A 1 88 ? -25.304 35.601 45.722 1.00 68.62 88 THR A N 1
ATOM 715 C CA . THR A 1 88 ? -25.787 35.931 44.364 1.00 68.62 88 THR A CA 1
ATOM 716 C C . THR A 1 88 ? -27.308 35.853 44.205 1.00 68.62 88 THR A C 1
ATOM 718 O O . THR A 1 88 ? -27.860 36.460 43.285 1.00 68.62 88 THR A O 1
ATOM 721 N N . GLY A 1 89 ? -28.009 35.160 45.108 1.00 68.25 89 GLY A N 1
ATOM 722 C CA . GLY A 1 89 ? -29.449 34.907 45.020 1.00 68.25 89 GLY A CA 1
ATOM 723 C C . GLY A 1 89 ? -29.847 33.951 43.888 1.00 68.25 89 GLY A C 1
ATOM 724 O O . GLY A 1 89 ? -31.041 33.800 43.620 1.00 68.25 89 GLY A O 1
ATOM 725 N N . GLU A 1 90 ? -28.881 33.321 43.211 1.00 59.78 90 GLU A N 1
ATOM 726 C CA . GLU A 1 90 ? -29.141 32.325 42.173 1.00 59.78 90 GLU A CA 1
ATOM 727 C C . GLU A 1 90 ? -29.536 30.983 42.803 1.00 59.78 90 GLU A C 1
ATOM 729 O O . GLU A 1 90 ? -28.908 30.498 43.747 1.00 59.78 90 GLU A O 1
ATOM 734 N N . VAL A 1 91 ? -30.609 30.386 42.275 1.00 66.00 91 VAL A N 1
ATOM 735 C CA . VAL A 1 91 ? -31.062 29.048 42.664 1.00 66.00 91 VAL A CA 1
ATOM 736 C C . VAL A 1 91 ? -30.382 28.040 41.749 1.00 66.00 91 VAL A C 1
ATOM 738 O O . VAL A 1 91 ? -30.679 27.975 40.556 1.00 66.00 91 VAL A O 1
ATOM 741 N N . VAL A 1 92 ? -29.465 27.261 42.307 1.00 64.50 92 VAL A N 1
ATOM 742 C CA . VAL A 1 92 ? -28.767 26.180 41.618 1.00 64.50 92 VAL A CA 1
ATOM 743 C C . VAL A 1 92 ? -29.368 2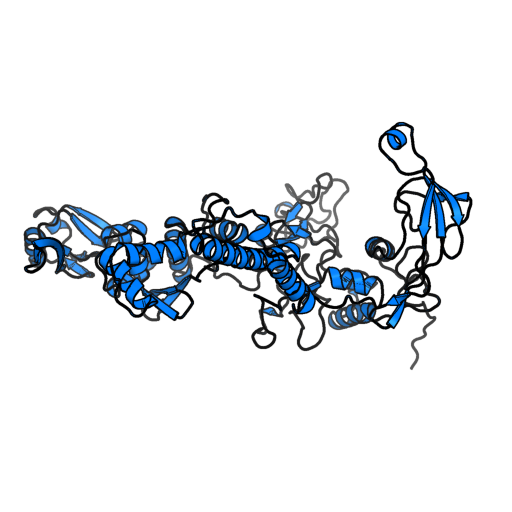4.856 42.075 1.00 64.50 92 VAL A C 1
ATOM 745 O O . VAL A 1 92 ? -29.167 24.421 43.207 1.00 64.50 92 VAL A O 1
ATOM 748 N N . SER A 1 93 ? -30.110 24.203 41.187 1.00 64.94 93 SER A N 1
ATOM 749 C CA . SER A 1 93 ? -30.639 22.856 41.414 1.00 64.94 93 SER A CA 1
ATOM 750 C C . SER A 1 93 ? -29.529 21.816 41.245 1.00 64.94 93 SER A C 1
ATOM 752 O O . SER A 1 93 ? -28.898 21.736 40.188 1.00 64.94 93 SER A O 1
ATOM 754 N N . ILE A 1 94 ? -29.281 21.010 42.279 1.00 69.19 94 ILE A N 1
ATOM 755 C CA . ILE A 1 94 ? -28.285 19.933 42.270 1.00 69.19 94 ILE A CA 1
ATOM 756 C C . ILE A 1 94 ? -29.010 18.587 42.320 1.00 69.19 94 ILE A C 1
ATOM 758 O O . ILE A 1 94 ? -29.731 18.288 43.272 1.00 69.19 94 ILE A O 1
ATOM 762 N N . ASP A 1 95 ? -28.781 17.749 41.310 1.00 67.38 95 ASP A N 1
ATOM 763 C CA . ASP A 1 95 ? -29.243 16.362 41.311 1.00 67.38 95 ASP A CA 1
ATOM 764 C C . ASP A 1 95 ? -28.409 15.530 42.291 1.00 67.38 95 ASP A C 1
ATOM 766 O O . ASP A 1 95 ? -27.190 15.404 42.136 1.00 67.38 95 ASP A O 1
ATOM 770 N N . ARG A 1 96 ? -29.058 14.932 43.295 1.00 72.75 96 ARG A N 1
ATOM 771 C CA . ARG A 1 96 ? -28.430 13.972 44.208 1.00 72.75 96 ARG A CA 1
ATOM 772 C C . ARG A 1 96 ? -28.939 12.561 43.963 1.00 72.75 96 ARG A C 1
ATOM 774 O O . ARG A 1 96 ? -30.129 12.328 43.749 1.00 72.75 96 ARG A O 1
ATOM 781 N N . ASN A 1 97 ? -28.002 11.621 44.044 1.00 75.00 97 ASN A N 1
ATOM 782 C CA . ASN A 1 97 ? -28.241 10.196 43.880 1.00 75.00 97 ASN A CA 1
ATOM 783 C C . ASN A 1 97 ? -27.816 9.466 45.159 1.00 75.00 97 ASN A C 1
ATOM 785 O O . ASN A 1 97 ? -26.666 9.579 45.582 1.00 75.00 97 ASN A O 1
ATOM 789 N N . GLU A 1 98 ? -28.718 8.684 45.746 1.00 78.00 98 GLU A N 1
ATOM 790 C CA . GLU A 1 98 ? -28.401 7.736 46.821 1.00 78.00 98 GLU A CA 1
ATOM 791 C C . GLU A 1 98 ? -28.528 6.306 46.302 1.00 78.00 98 GLU A C 1
ATOM 793 O O . GLU A 1 98 ? -29.526 5.947 45.670 1.00 78.00 98 GLU A O 1
ATOM 798 N N . ILE A 1 99 ? -27.505 5.490 46.557 1.00 79.94 99 ILE A N 1
ATOM 799 C CA . ILE A 1 99 ? -27.482 4.078 46.173 1.00 79.94 99 ILE A CA 1
ATOM 800 C C . ILE A 1 99 ? -28.224 3.285 47.250 1.00 79.94 99 ILE A C 1
ATOM 802 O O . ILE A 1 99 ? -27.743 3.175 48.374 1.00 79.94 99 ILE A O 1
ATOM 806 N N . ILE A 1 100 ? -29.389 2.734 46.902 1.00 81.88 100 ILE A N 1
ATOM 807 C CA . ILE A 1 100 ? -30.203 1.907 47.806 1.00 81.88 100 ILE A CA 1
ATOM 808 C C . ILE A 1 100 ? -29.762 0.444 47.731 1.00 81.88 100 ILE A C 1
ATOM 810 O O . ILE A 1 100 ? -29.611 -0.214 48.757 1.00 81.88 100 ILE A O 1
ATOM 814 N N . LEU A 1 101 ? -29.531 -0.062 46.515 1.00 80.56 101 LEU A N 1
ATOM 815 C CA . LEU A 1 101 ? -29.011 -1.408 46.269 1.00 80.56 101 LEU A CA 1
ATOM 816 C C . LEU A 1 101 ? -27.880 -1.359 45.242 1.00 80.56 101 LEU A C 1
ATOM 818 O O . LEU A 1 101 ? -27.972 -0.660 44.225 1.00 80.56 101 LEU A O 1
ATOM 822 N N . GLU A 1 102 ? -26.824 -2.122 45.519 1.00 79.38 102 GLU A N 1
ATOM 823 C CA . GLU A 1 102 ? -25.675 -2.289 44.632 1.00 79.38 102 GLU A CA 1
ATOM 824 C C . GLU A 1 102 ? -25.960 -3.295 43.505 1.00 79.38 102 GLU A C 1
ATOM 826 O O . GLU A 1 102 ? -26.942 -4.042 43.507 1.00 79.38 102 GLU A O 1
ATOM 831 N N . ARG A 1 103 ? -25.075 -3.300 42.505 1.00 80.25 103 ARG A N 1
ATOM 832 C CA . ARG A 1 103 ? -25.092 -4.276 41.402 1.00 80.25 103 ARG A CA 1
ATOM 833 C C . ARG A 1 103 ? -24.753 -5.677 41.935 1.00 80.25 103 ARG A C 1
ATOM 835 O O . ARG A 1 103 ? -24.052 -5.797 42.935 1.00 80.25 103 ARG A O 1
ATOM 842 N N . GLU A 1 104 ? -25.204 -6.729 41.252 1.00 73.31 104 GLU A N 1
ATOM 843 C CA . GLU A 1 104 ? -25.041 -8.150 41.628 1.00 73.31 104 GLU A CA 1
ATOM 844 C C . GLU A 1 104 ? -25.704 -8.569 42.955 1.00 73.31 104 GLU A C 1
ATOM 846 O O . GLU A 1 104 ? -25.608 -9.735 43.344 1.00 73.31 104 GLU A O 1
ATOM 851 N N . THR A 1 105 ? -26.421 -7.679 43.649 1.00 80.50 105 THR A N 1
ATOM 852 C CA . THR A 1 105 ? -27.199 -8.074 44.828 1.00 80.50 105 THR A CA 1
ATOM 853 C C . THR A 1 105 ? -28.308 -9.043 44.410 1.00 80.50 105 THR A C 1
ATOM 855 O O . THR A 1 105 ? -29.093 -8.767 43.497 1.00 80.50 105 THR A O 1
ATOM 858 N N . VAL A 1 106 ? -28.358 -10.203 45.068 1.00 81.75 106 VAL A N 1
ATOM 859 C CA . VAL A 1 106 ? -29.428 -11.188 44.879 1.00 81.75 106 VAL A CA 1
ATOM 860 C C . VAL A 1 106 ? -30.711 -10.616 45.474 1.00 81.75 106 VAL A C 1
ATOM 862 O O . VAL A 1 106 ? -30.721 -10.107 46.596 1.00 81.75 106 VAL A O 1
ATOM 865 N N . LEU A 1 107 ? -31.801 -10.655 44.710 1.00 81.31 107 LEU A N 1
ATOM 866 C CA . LEU A 1 107 ? -33.082 -10.140 45.169 1.00 81.31 107 LEU A CA 1
ATOM 867 C C . LEU A 1 107 ? -33.654 -11.069 46.253 1.00 81.31 107 LEU A C 1
ATOM 869 O O . LEU A 1 107 ? -34.027 -12.205 45.958 1.00 81.31 107 LEU A O 1
ATOM 873 N N . GLU A 1 108 ? -33.733 -10.571 47.486 1.00 83.56 108 GLU A N 1
ATOM 874 C CA . GLU A 1 108 ? -34.326 -11.235 48.653 1.00 83.56 108 GLU A CA 1
ATOM 875 C C . GLU A 1 108 ? -35.664 -10.561 49.001 1.00 83.56 108 GLU A C 1
ATOM 877 O O . GLU A 1 108 ? -35.963 -9.477 48.490 1.00 83.56 108 GLU A O 1
ATOM 882 N N . GLU A 1 109 ? -36.496 -11.182 49.848 1.00 78.56 109 GLU A N 1
ATOM 883 C CA . GLU A 1 109 ? -37.802 -10.595 50.206 1.00 78.56 109 GLU A CA 1
ATOM 884 C C . GLU A 1 109 ? -37.657 -9.218 50.877 1.00 78.56 109 GLU A C 1
ATOM 886 O O . GLU A 1 109 ? -38.433 -8.313 50.562 1.00 78.56 109 GLU A O 1
ATOM 891 N N . ASP A 1 110 ? -36.619 -9.024 51.693 1.00 81.38 110 ASP A N 1
ATOM 892 C CA . ASP A 1 110 ? -36.344 -7.770 52.409 1.00 81.38 110 ASP A CA 1
ATOM 893 C C . ASP A 1 110 ? -35.982 -6.613 51.456 1.00 81.38 110 ASP A C 1
ATOM 895 O O . ASP A 1 110 ? -36.269 -5.445 51.725 1.00 81.38 110 ASP A O 1
ATOM 899 N N . HIS A 1 111 ? -35.417 -6.926 50.284 1.00 82.56 111 HIS A N 1
ATOM 900 C CA . HIS A 1 111 ? -35.064 -5.933 49.265 1.00 82.56 111 HIS A CA 1
ATOM 901 C C . HIS A 1 111 ? -36.296 -5.369 48.537 1.00 82.56 111 HIS A C 1
ATOM 903 O O . HIS A 1 111 ? -36.234 -4.272 47.979 1.00 82.56 111 HIS A O 1
ATOM 909 N N . ILE A 1 112 ? -37.430 -6.081 48.537 1.00 78.38 112 ILE A N 1
ATOM 910 C CA . ILE A 1 112 ? -38.641 -5.666 47.811 1.00 78.38 112 ILE A CA 1
ATOM 911 C C . ILE A 1 112 ? -39.239 -4.397 48.420 1.00 78.38 112 ILE A C 1
ATOM 913 O O . ILE A 1 112 ? -39.624 -3.492 47.677 1.00 78.38 112 ILE A O 1
ATOM 917 N N . ASP A 1 113 ? -39.321 -4.321 49.749 1.00 79.56 113 ASP A N 1
ATOM 918 C CA . ASP A 1 113 ? -39.896 -3.154 50.421 1.00 79.56 113 ASP A CA 1
ATOM 919 C C . ASP A 1 113 ? -38.981 -1.920 50.256 1.00 79.56 113 ASP A C 1
ATOM 921 O O . ASP A 1 113 ? -39.481 -0.842 49.935 1.00 79.56 113 ASP A O 1
ATOM 925 N N . LEU A 1 114 ? -37.650 -2.096 50.292 1.00 80.81 114 LEU A N 1
ATOM 926 C CA . LEU A 1 114 ? -36.671 -1.028 50.018 1.00 80.81 114 LEU A CA 1
ATOM 927 C C . LEU A 1 114 ? -36.791 -0.449 48.597 1.00 80.81 114 LEU A C 1
ATOM 929 O O . LEU A 1 114 ? -36.739 0.766 48.407 1.00 80.81 114 LEU A O 1
ATOM 933 N N . ILE A 1 115 ? -36.982 -1.301 47.583 1.00 80.56 115 ILE A N 1
ATOM 934 C CA . ILE A 1 115 ? -37.149 -0.865 46.183 1.00 80.56 115 ILE A CA 1
ATOM 935 C C . ILE A 1 115 ? -38.443 -0.059 46.006 1.00 80.56 115 ILE A C 1
ATOM 937 O O . ILE A 1 115 ? -38.473 0.915 45.249 1.00 80.56 115 ILE A O 1
ATOM 941 N N . ILE A 1 116 ? -39.516 -0.456 46.695 1.00 80.00 116 ILE A N 1
ATOM 942 C CA . ILE A 1 116 ? -40.802 0.250 46.647 1.00 80.00 116 ILE A CA 1
ATOM 943 C C . ILE A 1 116 ? -40.685 1.616 47.335 1.00 80.00 116 ILE A C 1
ATOM 945 O O . ILE A 1 116 ? -41.159 2.610 46.783 1.00 80.00 116 ILE A O 1
ATOM 949 N N . GLU A 1 117 ? -40.022 1.690 48.491 1.00 79.19 117 GLU A N 1
ATOM 950 C CA . GLU A 1 117 ? -39.772 2.947 49.210 1.00 79.19 117 GLU A CA 1
ATOM 951 C C . GLU A 1 117 ? -38.860 3.908 48.437 1.00 79.19 117 GLU A C 1
ATOM 953 O O . GLU A 1 117 ? -39.030 5.127 48.516 1.00 79.19 117 GLU A O 1
ATOM 958 N N . ALA A 1 118 ? -37.937 3.378 47.632 1.00 78.19 118 ALA A N 1
ATOM 959 C CA . ALA A 1 118 ? -37.096 4.170 46.740 1.00 78.19 118 ALA A CA 1
ATOM 960 C C . ALA A 1 118 ? -37.884 4.853 45.601 1.00 78.19 118 ALA A C 1
ATOM 962 O O . ALA A 1 118 ? -37.365 5.770 44.965 1.00 78.19 118 ALA A O 1
ATOM 963 N N . GLY A 1 119 ? -39.135 4.445 45.342 1.00 76.25 119 GLY A N 1
ATOM 964 C CA . GLY A 1 119 ? -40.024 5.093 44.371 1.00 76.25 119 GLY A CA 1
ATOM 965 C C . GLY A 1 119 ? -39.666 4.840 42.901 1.00 76.25 119 GLY A C 1
ATOM 966 O O . GLY A 1 119 ? -40.074 5.604 42.022 1.00 76.25 119 GLY A O 1
ATOM 967 N N . VAL A 1 120 ? -38.901 3.785 42.609 1.00 79.75 120 VAL A N 1
ATOM 968 C CA . VAL A 1 120 ? -38.420 3.478 41.252 1.00 79.75 120 VAL A CA 1
ATOM 969 C C . VAL A 1 120 ? -39.518 2.789 40.425 1.00 79.75 120 VAL A C 1
ATOM 971 O O . VAL A 1 120 ? -40.255 1.945 40.928 1.00 79.75 120 VAL A O 1
ATOM 974 N N . LYS A 1 121 ? -39.653 3.142 39.137 1.00 77.88 121 LYS A N 1
ATOM 975 C CA . LYS A 1 121 ? -40.718 2.616 38.250 1.00 77.88 121 LYS A CA 1
ATOM 976 C C . LYS A 1 121 ? -40.449 1.195 37.734 1.00 77.88 121 LYS A C 1
ATOM 978 O O . LYS A 1 121 ? -41.385 0.411 37.559 1.00 77.88 121 LYS A O 1
ATOM 983 N N . SER A 1 122 ? -39.190 0.862 37.479 1.00 80.25 122 SER A N 1
ATOM 984 C CA . SER A 1 122 ? -38.743 -0.451 37.010 1.00 80.25 122 SER A CA 1
ATOM 985 C C . SER A 1 122 ? -37.359 -0.776 37.566 1.00 80.25 122 SER A C 1
ATOM 987 O O . SER A 1 122 ? -36.582 0.124 37.878 1.00 80.25 122 SER A O 1
ATOM 989 N N . ILE A 1 123 ? -37.071 -2.068 37.712 1.00 80.00 123 ILE A N 1
ATOM 990 C CA . ILE A 1 123 ? -35.744 -2.581 38.053 1.00 80.00 123 ILE A CA 1
ATOM 991 C C . ILE A 1 123 ? -35.209 -3.421 36.902 1.00 80.00 123 ILE A C 1
ATOM 993 O O . ILE A 1 123 ? -35.977 -3.989 36.122 1.00 80.00 123 ILE A O 1
ATOM 997 N N . ILE A 1 124 ? -33.886 -3.498 36.821 1.00 79.81 124 ILE A N 1
ATOM 998 C CA . ILE A 1 124 ? -33.180 -4.233 35.780 1.00 79.81 124 ILE A CA 1
ATOM 999 C C . ILE A 1 124 ? -32.534 -5.467 36.405 1.00 79.81 124 ILE A C 1
ATOM 1001 O O . ILE A 1 124 ? -31.669 -5.355 37.280 1.00 79.81 124 ILE A O 1
ATOM 1005 N N . LEU A 1 125 ? -32.965 -6.642 35.958 1.00 79.00 125 LEU A N 1
ATOM 1006 C CA . LEU A 1 125 ? -32.420 -7.925 36.392 1.00 79.00 125 LEU A CA 1
ATOM 1007 C C . LEU A 1 125 ? -31.510 -8.498 35.307 1.00 79.00 125 LEU A C 1
ATOM 1009 O O . LEU A 1 125 ? -31.772 -8.313 34.118 1.00 79.00 125 LEU A O 1
ATOM 1013 N N . ALA A 1 126 ? -30.451 -9.194 35.717 1.00 75.25 126 ALA A N 1
ATOM 1014 C CA . ALA A 1 126 ? -29.597 -9.929 34.787 1.00 75.25 126 ALA A CA 1
ATOM 1015 C C . ALA A 1 126 ? -30.417 -11.041 34.120 1.00 75.25 126 ALA A C 1
ATOM 1017 O O . ALA A 1 126 ? -31.126 -11.764 34.825 1.00 75.25 126 ALA A O 1
ATOM 1018 N N . LYS A 1 127 ? -30.353 -11.179 32.789 1.00 72.94 127 LYS A N 1
ATOM 1019 C CA . LYS A 1 127 ? -31.031 -12.274 32.064 1.00 72.94 127 LYS A CA 1
ATOM 1020 C C . LYS A 1 127 ? -30.608 -13.640 32.611 1.00 72.94 127 LYS A C 1
ATOM 1022 O O . LYS A 1 127 ? -29.467 -13.798 33.005 1.00 72.94 127 LYS A O 1
ATOM 1027 N N . ASP A 1 128 ? -31.491 -14.636 32.604 1.00 63.38 128 ASP A N 1
ATOM 1028 C CA . ASP A 1 128 ? -31.158 -16.002 33.069 1.00 63.38 128 ASP A CA 1
ATOM 1029 C C . ASP A 1 128 ? -30.486 -16.864 31.973 1.00 63.38 128 ASP A C 1
ATOM 1031 O O . ASP A 1 128 ? -30.393 -18.083 32.095 1.00 63.38 128 ASP A O 1
ATOM 1035 N N . ASP A 1 129 ? -30.027 -16.247 30.881 1.00 63.91 129 ASP A N 1
ATOM 1036 C CA . ASP A 1 129 ? -29.398 -16.950 29.764 1.00 63.91 129 ASP A CA 1
ATOM 1037 C C . ASP A 1 129 ? -27.897 -17.158 30.036 1.00 63.91 129 ASP A C 1
ATOM 1039 O O . ASP A 1 129 ? -27.091 -16.227 29.932 1.00 63.91 129 ASP A O 1
ATOM 1043 N N . GLU A 1 130 ? -27.520 -18.379 30.435 1.00 60.25 130 GLU A N 1
ATOM 1044 C CA . GLU A 1 130 ? -26.149 -18.724 30.843 1.00 60.25 130 GLU A CA 1
ATOM 1045 C C . GLU A 1 130 ? -25.109 -18.433 29.750 1.00 60.25 130 GLU A C 1
ATOM 1047 O O . GLU A 1 130 ? -23.986 -18.045 30.080 1.00 60.25 130 GLU A O 1
ATOM 1052 N N . SER A 1 131 ? -25.454 -18.558 28.459 1.00 58.84 131 SER A N 1
ATOM 1053 C CA . SER A 1 131 ? -24.477 -18.323 27.387 1.00 58.84 131 SER A CA 1
ATOM 1054 C C . SER A 1 131 ? -24.200 -16.835 27.168 1.00 58.84 131 SER A C 1
ATOM 1056 O O . SER A 1 131 ? -23.042 -16.437 27.072 1.00 58.84 131 SER A O 1
ATOM 1058 N N . ASN A 1 132 ? -25.243 -15.999 27.137 1.00 62.41 132 ASN A N 1
ATOM 1059 C CA . ASN A 1 132 ? -25.096 -14.555 26.924 1.00 62.41 132 ASN A CA 1
ATOM 1060 C C . ASN A 1 132 ? -24.469 -13.856 28.142 1.00 62.41 132 ASN A C 1
ATOM 1062 O O . ASN A 1 132 ? -23.642 -12.956 27.985 1.00 62.41 132 ASN A O 1
ATOM 1066 N N . ASN A 1 133 ? -24.792 -14.297 29.361 1.00 61.28 133 ASN A N 1
ATOM 1067 C CA . ASN A 1 133 ? -24.161 -13.761 30.570 1.00 61.28 133 ASN A CA 1
ATOM 1068 C C . ASN A 1 133 ? -22.674 -14.105 30.672 1.00 61.28 133 ASN A C 1
ATOM 1070 O O . ASN A 1 133 ? -21.892 -13.279 31.144 1.00 61.28 133 ASN A O 1
ATOM 1074 N N . ALA A 1 134 ? -22.268 -15.303 30.238 1.00 63.00 134 ALA A N 1
ATOM 1075 C CA . ALA A 1 134 ? -20.856 -15.670 30.202 1.00 63.00 134 ALA A CA 1
ATOM 1076 C C . ALA A 1 134 ? -20.086 -14.768 29.226 1.00 63.00 134 ALA A C 1
ATOM 1078 O O . ALA A 1 134 ? -19.054 -14.199 29.598 1.00 63.00 134 ALA A O 1
ATOM 1079 N N . ASP A 1 135 ? -20.644 -14.568 28.028 1.00 67.06 135 ASP A N 1
ATOM 1080 C CA . ASP A 1 135 ? -20.022 -13.787 26.961 1.00 67.06 135 ASP A CA 1
ATOM 1081 C C . ASP A 1 135 ? -19.819 -12.310 27.337 1.00 67.06 135 ASP A C 1
ATOM 1083 O O . ASP A 1 135 ? -18.790 -11.716 27.013 1.00 67.06 135 ASP A O 1
ATOM 1087 N N . TYR A 1 136 ? -20.772 -11.702 28.044 1.00 71.44 136 TYR A N 1
ATOM 1088 C CA . TYR A 1 136 ? -20.737 -10.275 28.378 1.00 71.44 136 TYR A CA 1
ATOM 1089 C C . TYR A 1 136 ? -20.452 -9.982 29.858 1.00 71.44 136 TYR A C 1
ATOM 1091 O O . TYR A 1 136 ? -20.585 -8.839 30.305 1.00 71.44 136 TYR A O 1
ATOM 1099 N N . SER A 1 137 ? -19.973 -10.973 30.612 1.00 77.62 137 SER A N 1
ATOM 1100 C CA . SER A 1 137 ? -19.499 -10.822 32.000 1.00 77.62 137 SER A CA 1
ATOM 1101 C C . SER A 1 137 ? -18.519 -9.649 32.185 1.00 77.62 137 SER A C 1
ATOM 1103 O O . SER A 1 137 ? -18.514 -8.976 33.217 1.00 77.62 137 SER A O 1
ATOM 1105 N N . ILE A 1 138 ? -17.750 -9.327 31.141 1.00 85.00 138 ILE A N 1
ATOM 1106 C CA . ILE A 1 138 ? -16.833 -8.183 31.081 1.00 85.00 138 ILE A CA 1
ATOM 1107 C C . ILE A 1 138 ? -17.555 -6.851 31.307 1.00 85.00 138 ILE A C 1
ATOM 1109 O O . ILE A 1 138 ? -17.024 -5.979 31.997 1.00 85.00 138 ILE A O 1
ATOM 1113 N N . ILE A 1 139 ? -18.758 -6.665 30.754 1.00 85.75 139 ILE A N 1
ATOM 1114 C CA . ILE A 1 139 ? -19.529 -5.426 30.928 1.00 85.75 139 ILE A CA 1
ATOM 1115 C C . ILE A 1 139 ? -19.982 -5.284 32.381 1.00 85.75 139 ILE A C 1
ATOM 1117 O O . ILE A 1 139 ? -19.833 -4.200 32.943 1.00 85.75 139 ILE A O 1
ATOM 1121 N N . TYR A 1 140 ? -20.423 -6.368 33.024 1.00 83.00 140 TYR A N 1
ATOM 1122 C CA . TYR A 1 140 ? -20.771 -6.365 34.449 1.00 83.00 140 TYR A CA 1
ATOM 1123 C C . TYR A 1 140 ? -19.572 -6.009 35.336 1.00 83.00 140 TYR A C 1
ATOM 1125 O O . TYR A 1 140 ? -19.658 -5.093 36.158 1.00 83.00 140 TYR A O 1
ATOM 1133 N N . ASN A 1 141 ? -18.421 -6.649 35.112 1.00 86.50 141 ASN A N 1
ATOM 1134 C CA . ASN A 1 141 ? -17.183 -6.348 35.839 1.00 86.50 141 ASN A CA 1
ATOM 1135 C C . ASN A 1 141 ? -16.725 -4.899 35.613 1.00 86.50 141 ASN A C 1
ATOM 1137 O O . ASN A 1 141 ? -16.237 -4.232 36.528 1.00 86.50 141 ASN A O 1
ATOM 1141 N N . THR A 1 142 ? -16.904 -4.389 34.393 1.00 89.50 142 THR A N 1
ATOM 1142 C CA . THR A 1 142 ? -16.554 -3.010 34.038 1.00 89.50 142 THR A CA 1
ATOM 1143 C C . THR A 1 142 ? -17.481 -2.006 34.706 1.00 89.50 142 THR A C 1
ATOM 1145 O O . THR A 1 142 ? -16.988 -1.037 35.282 1.00 89.50 142 THR A O 1
ATOM 1148 N N . LEU A 1 143 ? -18.792 -2.271 34.726 1.00 86.69 143 LEU A N 1
ATOM 1149 C CA . LEU A 1 143 ? -19.760 -1.466 35.466 1.00 86.69 143 LEU A CA 1
ATOM 1150 C C . LEU A 1 143 ? -19.391 -1.425 36.949 1.00 86.69 143 LEU A C 1
ATOM 1152 O O . LEU A 1 143 ? -19.352 -0.345 37.520 1.00 86.69 143 LEU A O 1
ATOM 1156 N N . GLN A 1 144 ? -19.028 -2.544 37.581 1.00 85.12 144 GLN A N 1
ATOM 1157 C CA . GLN A 1 144 ? -18.607 -2.545 38.993 1.00 85.12 144 GLN A CA 1
ATOM 1158 C C . GLN A 1 144 ? -17.411 -1.625 39.289 1.00 85.12 144 GLN A C 1
ATOM 1160 O O . GLN A 1 144 ? -17.327 -1.065 40.381 1.00 85.12 144 GLN A O 1
ATOM 1165 N N . LYS A 1 145 ? -16.486 -1.456 38.336 1.00 88.12 145 LYS A N 1
ATOM 1166 C CA . LYS A 1 145 ? -15.350 -0.527 38.460 1.00 88.12 145 LYS A CA 1
ATOM 1167 C C . LYS A 1 145 ? -15.688 0.913 38.072 1.00 88.12 145 LYS A C 1
ATOM 1169 O O . LYS A 1 145 ? -14.882 1.804 38.335 1.00 88.12 145 LYS A O 1
ATOM 1174 N N . ASP A 1 146 ? -16.846 1.144 37.467 1.00 88.69 146 ASP A N 1
ATOM 1175 C CA . ASP A 1 146 ? -17.340 2.467 37.109 1.00 88.69 146 ASP A CA 1
ATOM 1176 C C . ASP A 1 146 ? -17.844 3.213 38.344 1.00 88.69 146 ASP A C 1
ATOM 1178 O O . ASP A 1 146 ? -18.817 2.820 38.997 1.00 88.69 146 ASP A O 1
ATOM 1182 N N . THR A 1 147 ? -17.168 4.314 38.658 1.00 85.56 147 THR A N 1
ATOM 1183 C CA . THR A 1 147 ? -17.530 5.201 39.765 1.00 85.56 147 THR A CA 1
ATOM 1184 C C . THR A 1 147 ? -18.639 6.182 39.397 1.00 85.56 147 THR A C 1
ATOM 1186 O O . THR A 1 147 ? -19.211 6.784 40.299 1.00 85.56 147 THR A O 1
ATOM 1189 N N . SER A 1 148 ? -18.925 6.368 38.104 1.00 87.44 148 SER A N 1
ATOM 1190 C CA . SER A 1 148 ? -19.932 7.320 37.623 1.00 87.44 148 SER A CA 1
ATOM 1191 C C . SER A 1 148 ? -21.326 6.695 37.534 1.00 87.44 148 SER A C 1
ATOM 1193 O O . SER A 1 148 ? -21.470 5.513 37.208 1.00 87.44 148 SER A O 1
ATOM 1195 N N . ASN A 1 149 ? -22.353 7.494 37.830 1.00 83.56 149 ASN A N 1
ATOM 1196 C CA . ASN A 1 149 ? -23.760 7.077 37.829 1.00 83.56 149 ASN A CA 1
ATOM 1197 C C . ASN A 1 149 ? -24.627 7.860 36.833 1.00 83.56 149 ASN A C 1
ATOM 1199 O O . ASN A 1 149 ? -25.772 7.474 36.599 1.00 83.56 149 ASN A O 1
ATOM 1203 N N . SER A 1 150 ? -24.094 8.944 36.269 1.00 85.62 150 SER A N 1
ATOM 1204 C CA . SER A 1 150 ? -24.755 9.785 35.271 1.00 85.62 150 SER A CA 1
ATOM 1205 C C . SER A 1 150 ? -23.780 10.227 34.181 1.00 85.62 150 SER A C 1
ATOM 1207 O O . SER A 1 150 ? -22.557 10.174 34.357 1.00 85.62 150 SER A O 1
ATOM 1209 N N . GLU A 1 151 ? -24.315 10.702 33.057 1.00 86.94 151 GLU A N 1
ATOM 1210 C CA . GLU A 1 151 ? -23.553 11.340 31.983 1.00 86.94 151 GLU A CA 1
ATOM 1211 C C . GLU A 1 151 ? -22.713 12.496 32.535 1.00 86.94 151 GLU A C 1
ATOM 1213 O O . GLU A 1 151 ? -21.519 12.576 32.249 1.00 86.94 151 GLU A O 1
ATOM 1218 N N . LYS A 1 152 ? -23.301 13.348 33.383 1.00 86.25 152 LYS A N 1
ATOM 1219 C CA . LYS A 1 152 ? -22.615 14.503 33.971 1.00 86.25 152 LYS A CA 1
ATOM 1220 C C . LYS A 1 152 ? -21.379 14.085 34.772 1.00 86.25 152 LYS A C 1
ATOM 1222 O O . LYS A 1 152 ? -20.276 14.546 34.484 1.00 86.25 152 LYS A O 1
ATOM 1227 N N . GLU A 1 153 ? -21.538 13.145 35.706 1.00 87.12 153 GLU A N 1
ATOM 1228 C CA . GLU A 1 153 ? -20.425 12.618 36.508 1.00 87.12 153 GLU A CA 1
ATOM 1229 C C . GLU A 1 153 ? -19.341 11.974 35.629 1.00 87.12 153 GLU A C 1
ATOM 1231 O O . GLU A 1 153 ? -18.144 12.127 35.884 1.00 87.12 153 GLU A O 1
ATOM 1236 N N . ALA A 1 154 ? -19.741 11.260 34.573 1.00 90.06 154 ALA A N 1
ATOM 1237 C CA . ALA A 1 154 ? -18.817 10.596 33.661 1.00 90.06 154 ALA A CA 1
ATOM 1238 C C . ALA A 1 154 ? -17.985 11.593 32.841 1.00 90.06 154 ALA A C 1
ATOM 1240 O O . ALA A 1 154 ? -16.764 11.438 32.719 1.00 90.06 154 ALA A O 1
ATOM 1241 N N . VAL A 1 155 ? -18.627 12.636 32.310 1.00 89.81 155 VAL A N 1
ATOM 1242 C CA . VAL A 1 155 ? -17.979 13.708 31.547 1.00 89.81 155 VAL A CA 1
ATOM 1243 C C . VAL A 1 155 ? -16.984 14.469 32.432 1.00 89.81 155 VAL A C 1
ATOM 1245 O O . VAL A 1 155 ? -15.841 14.694 32.022 1.00 89.81 155 VAL A O 1
ATOM 1248 N N . GLU A 1 156 ? -17.364 14.801 33.668 1.00 89.06 156 GLU A N 1
ATOM 1249 C CA . GLU A 1 156 ? -16.480 15.447 34.646 1.00 89.06 156 GLU A CA 1
ATOM 1250 C C . GLU A 1 156 ? -15.293 14.552 35.026 1.00 89.06 156 GLU A C 1
ATOM 1252 O O . GLU A 1 156 ? -14.144 15.008 35.071 1.00 89.06 156 GLU A O 1
ATOM 1257 N N . HIS A 1 157 ? -15.537 13.258 35.246 1.00 88.38 157 HIS A N 1
ATOM 1258 C CA . HIS A 1 157 ? -14.492 12.293 35.574 1.00 88.38 157 HIS A CA 1
ATOM 1259 C C . HIS A 1 157 ? -13.468 12.155 34.436 1.00 88.38 157 HIS A C 1
ATOM 1261 O O . HIS A 1 157 ? -12.255 12.209 34.677 1.00 88.38 157 HIS A O 1
ATOM 1267 N N . ILE A 1 158 ? -13.931 12.049 33.186 1.00 88.56 158 ILE A N 1
ATOM 1268 C CA . ILE A 1 158 ? -13.062 12.015 32.002 1.00 88.56 158 ILE A CA 1
ATOM 1269 C C . ILE A 1 158 ? -12.288 13.332 31.865 1.00 88.56 158 ILE A C 1
ATOM 1271 O O . ILE A 1 158 ? -11.076 13.306 31.631 1.00 88.56 158 ILE A O 1
ATOM 1275 N N . TYR A 1 159 ? -12.933 14.483 32.070 1.00 88.56 159 TYR A N 1
ATOM 1276 C CA . TYR A 1 159 ? -12.267 15.787 32.033 1.00 88.56 159 TYR A CA 1
ATOM 1277 C C . TYR A 1 159 ? -11.136 15.875 33.065 1.00 88.56 159 TYR A C 1
ATOM 1279 O O . TYR A 1 159 ? -10.003 16.233 32.715 1.00 88.56 159 TYR A O 1
ATOM 1287 N N . ARG A 1 160 ? -11.409 15.482 34.317 1.00 88.06 160 ARG A N 1
ATOM 1288 C CA . ARG A 1 160 ? -10.429 15.475 35.410 1.00 88.06 160 ARG A CA 1
ATOM 1289 C C . ARG A 1 160 ? -9.254 14.564 35.085 1.00 88.06 160 ARG A C 1
ATOM 1291 O O . ARG A 1 160 ? -8.104 14.952 35.288 1.00 88.06 160 ARG A O 1
ATOM 1298 N N . GLN A 1 161 ? -9.512 13.391 34.511 1.00 87.00 161 GLN A N 1
ATOM 1299 C CA . GLN A 1 161 ? -8.445 12.499 34.070 1.00 87.00 161 GLN A CA 1
ATOM 1300 C C . GLN A 1 161 ? -7.597 13.090 32.943 1.00 87.00 161 GLN A C 1
ATOM 1302 O O . GLN A 1 161 ? -6.373 12.939 32.963 1.00 87.00 161 GLN A O 1
ATOM 1307 N N . LEU A 1 162 ? -8.210 13.753 31.964 1.00 85.56 162 LEU A N 1
ATOM 1308 C CA . LEU A 1 162 ? -7.504 14.297 30.806 1.00 85.56 162 LEU A CA 1
ATOM 1309 C C . LEU A 1 162 ? -6.680 15.541 31.150 1.00 85.56 162 LEU A C 1
ATOM 1311 O O . LEU A 1 162 ? -5.538 15.653 30.701 1.00 85.56 162 LEU A O 1
ATOM 1315 N N . ARG A 1 163 ? -7.236 16.465 31.941 1.00 85.88 163 ARG A N 1
ATOM 1316 C CA . ARG A 1 163 ? -6.620 17.770 32.235 1.00 85.88 163 ARG A CA 1
ATOM 1317 C C . ARG A 1 163 ? -5.993 17.896 33.618 1.00 85.88 163 ARG A C 1
ATOM 1319 O O . ARG A 1 163 ? -5.325 18.895 33.857 1.00 85.88 163 ARG A O 1
ATOM 1326 N N . ASN A 1 164 ? -6.160 16.904 34.495 1.00 86.12 164 ASN A N 1
ATOM 1327 C CA . ASN A 1 164 ? -5.764 16.978 35.907 1.00 86.12 164 ASN A CA 1
ATOM 1328 C C . ASN A 1 164 ? -6.330 18.230 36.615 1.00 86.12 164 ASN A C 1
ATOM 1330 O O . ASN A 1 164 ? -5.675 18.798 37.485 1.00 86.12 164 ASN A O 1
ATOM 1334 N N . ALA A 1 165 ? -7.513 18.686 36.205 1.00 86.25 165 ALA A N 1
ATOM 1335 C CA . ALA A 1 165 ? -8.180 19.877 36.721 1.00 86.25 165 ALA A CA 1
ATOM 1336 C C . ALA A 1 165 ? -9.691 19.648 36.720 1.00 86.25 165 ALA A C 1
ATOM 1338 O O . ALA A 1 165 ? -10.184 18.832 35.939 1.00 86.25 165 ALA A O 1
ATOM 1339 N N . GLU A 1 166 ? -10.417 20.365 37.572 1.00 83.44 166 GLU A N 1
ATOM 1340 C CA . GLU A 1 166 ? -11.877 20.339 37.538 1.00 83.44 166 GLU A CA 1
ATOM 1341 C C . GLU A 1 166 ? -12.406 21.130 36.337 1.00 83.44 166 GLU A C 1
ATOM 1343 O O . GLU A 1 166 ? -11.774 22.109 35.911 1.00 83.44 166 GLU A O 1
ATOM 1348 N N . PRO A 1 167 ? -13.507 20.675 35.720 1.00 84.31 167 PRO A N 1
ATOM 1349 C CA . PRO A 1 167 ? -14.140 21.439 34.665 1.00 84.31 167 PRO A CA 1
ATOM 1350 C C . PRO A 1 167 ? -14.729 22.735 35.237 1.00 84.31 167 PRO A C 1
ATOM 1352 O O . PRO A 1 167 ? -15.286 22.713 36.330 1.00 84.31 167 PRO A O 1
ATOM 1355 N N . PRO A 1 168 ? -14.607 23.861 34.515 1.00 78.62 168 PRO A N 1
ATOM 1356 C CA . PRO A 1 168 ? -15.226 25.116 34.935 1.00 78.62 168 PRO A CA 1
ATOM 1357 C C . PRO A 1 168 ? -16.758 25.052 34.873 1.00 78.62 168 PRO A C 1
ATOM 1359 O O . PRO A 1 168 ? -17.430 25.678 35.683 1.00 78.62 168 PRO A O 1
ATOM 1362 N N . ASP A 1 169 ? -17.293 24.291 33.919 1.00 86.00 169 ASP A N 1
ATOM 1363 C CA . ASP A 1 169 ? -18.717 24.106 33.666 1.00 86.00 169 ASP A CA 1
ATOM 1364 C C . ASP A 1 169 ? -18.945 22.803 32.867 1.00 86.00 169 ASP A C 1
ATOM 1366 O O . ASP A 1 169 ? -18.015 22.255 32.254 1.00 86.00 169 ASP A O 1
ATOM 1370 N N . GLU A 1 170 ? -20.180 22.294 32.873 1.00 82.81 170 GLU A N 1
ATOM 1371 C CA . GLU A 1 170 ? -20.556 21.043 32.193 1.00 82.81 170 GLU A CA 1
ATOM 1372 C C . GLU A 1 170 ? -20.392 21.133 30.667 1.00 82.81 170 GLU A C 1
ATOM 1374 O O . GLU A 1 170 ? -19.955 20.173 30.025 1.00 82.81 170 GLU A O 1
ATOM 1379 N N . GLU A 1 171 ? -20.696 22.286 30.069 1.00 87.12 171 GLU A N 1
ATOM 1380 C CA . GLU A 1 171 ? -20.631 22.487 28.620 1.00 87.12 171 GLU A CA 1
ATOM 1381 C C . GLU A 1 171 ? -19.186 22.391 28.118 1.00 87.12 171 GLU A C 1
ATOM 1383 O O . GLU A 1 171 ? -18.899 21.709 27.130 1.00 87.12 171 GLU A O 1
ATOM 1388 N N . THR A 1 172 ? -18.243 22.987 28.844 1.00 86.62 172 THR A N 1
ATOM 1389 C CA . THR A 1 172 ? -16.808 22.873 28.588 1.00 86.62 172 THR A CA 1
ATOM 1390 C C . THR A 1 172 ? -16.354 21.422 28.679 1.00 86.62 172 THR A C 1
ATOM 1392 O O . THR A 1 172 ? -15.561 20.973 27.842 1.00 86.62 172 THR A O 1
ATOM 1395 N N . ALA A 1 173 ? -16.848 20.677 29.667 1.00 86.19 173 ALA A N 1
ATOM 1396 C CA . ALA A 1 173 ? -16.487 19.283 29.860 1.00 86.19 173 ALA A CA 1
ATOM 1397 C C . ALA A 1 173 ? -17.006 18.400 28.708 1.00 86.19 173 ALA A C 1
ATOM 1399 O O . ALA A 1 173 ? -16.218 17.680 28.081 1.00 86.19 173 ALA A O 1
ATOM 1400 N N . ARG A 1 174 ? -18.287 18.544 28.340 1.00 87.19 174 ARG A N 1
ATOM 1401 C CA . ARG A 1 174 ? -18.918 17.836 27.210 1.00 87.19 174 ARG A CA 1
ATOM 1402 C C . ARG A 1 174 ? -18.257 18.217 25.883 1.00 87.19 174 ARG A C 1
ATOM 1404 O O . ARG A 1 174 ? -17.921 17.355 25.071 1.00 87.19 174 ARG A O 1
ATOM 1411 N N . GLY A 1 175 ? -17.954 19.501 25.704 1.00 87.94 175 GLY A N 1
ATOM 1412 C CA . GLY A 1 175 ? -17.285 20.036 24.522 1.00 87.94 175 GLY A CA 1
ATOM 1413 C C . GLY A 1 175 ? -15.868 19.496 24.306 1.00 87.94 175 GLY A C 1
ATOM 1414 O O . GLY A 1 175 ? -15.377 19.518 23.176 1.00 87.94 175 GLY A O 1
ATOM 1415 N N . ILE A 1 176 ? -15.180 18.990 25.337 1.00 86.88 176 ILE A N 1
ATOM 1416 C CA . ILE A 1 176 ? -13.902 18.289 25.141 1.00 86.88 176 ILE A CA 1
ATOM 1417 C C . ILE A 1 176 ? -14.114 16.933 24.483 1.00 86.88 176 ILE A C 1
ATOM 1419 O O . ILE A 1 176 ? -13.385 16.620 23.545 1.00 86.88 176 ILE A O 1
ATOM 1423 N N . ILE A 1 177 ? -15.082 16.149 24.950 1.00 86.12 177 ILE A N 1
ATOM 1424 C CA . ILE A 1 177 ? -15.358 14.813 24.406 1.00 86.12 177 ILE A CA 1
ATOM 1425 C C . ILE A 1 177 ? -15.820 14.927 22.953 1.00 86.12 177 ILE A C 1
ATOM 1427 O O . ILE A 1 177 ? -15.292 14.229 22.086 1.00 86.12 177 ILE A O 1
ATOM 1431 N N . ASP A 1 178 ? -16.695 15.893 22.671 1.00 87.19 178 ASP A N 1
ATOM 1432 C CA . ASP A 1 178 ? -17.111 16.231 21.308 1.00 87.19 178 ASP A CA 1
ATOM 1433 C C . ASP A 1 178 ? -15.906 16.550 20.407 1.00 87.19 178 ASP A C 1
ATOM 1435 O O . ASP A 1 178 ? -15.697 15.941 19.356 1.00 87.19 178 ASP A O 1
ATOM 1439 N N . ARG A 1 179 ? -15.002 17.418 20.875 1.00 88.12 179 ARG A N 1
ATOM 1440 C CA . ARG A 1 179 ? -13.781 17.773 20.135 1.00 88.12 179 ARG A CA 1
ATOM 1441 C C . ARG A 1 179 ? -12.780 16.630 19.987 1.00 88.12 179 ARG A C 1
ATOM 1443 O O . ARG A 1 179 ? -11.920 16.726 19.112 1.00 88.12 179 ARG A O 1
ATOM 1450 N N . LEU A 1 180 ? -12.825 15.616 20.846 1.00 87.06 180 LEU A N 1
ATOM 1451 C CA . LEU A 1 180 ? -11.891 14.495 20.799 1.00 87.06 180 LEU A CA 1
ATOM 1452 C C . LEU A 1 180 ? -12.260 13.481 19.724 1.00 87.06 180 LEU A C 1
ATOM 1454 O O . LEU A 1 180 ? -11.343 12.987 19.081 1.00 87.06 180 LEU A O 1
ATOM 1458 N N . PHE A 1 181 ? -13.548 13.187 19.526 1.00 87.75 181 PHE A N 1
ATOM 1459 C CA . PHE A 1 181 ? -13.979 12.078 18.660 1.00 87.75 181 PHE A CA 1
ATOM 1460 C C . PHE A 1 181 ? -14.989 12.470 17.578 1.00 87.75 181 PHE A C 1
ATOM 1462 O O . PHE A 1 181 ? -14.997 11.856 16.512 1.00 87.75 181 PHE A O 1
ATOM 1469 N N . PHE A 1 182 ? -15.805 13.493 17.836 1.00 90.06 182 PHE A N 1
ATOM 1470 C CA . PHE A 1 182 ? -16.995 13.820 17.044 1.00 90.06 182 PHE A CA 1
ATOM 1471 C C . PHE A 1 182 ? -16.835 15.106 16.210 1.00 90.06 182 PHE A C 1
ATOM 1473 O O . PHE A 1 182 ? -17.615 15.358 15.297 1.00 90.06 182 PHE A O 1
ATOM 1480 N N . SER A 1 183 ? -15.790 15.905 16.461 1.00 89.50 183 SER A N 1
ATOM 1481 C CA . SER A 1 183 ? -15.517 17.143 15.721 1.00 89.50 183 SER A CA 1
ATOM 1482 C C . SER A 1 183 ? -14.596 16.941 14.516 1.00 89.50 183 SER A C 1
ATOM 1484 O O . SER A 1 183 ? -13.399 16.687 14.667 1.00 89.50 183 SER A O 1
ATOM 1486 N N . ASP A 1 184 ? -15.122 17.234 13.329 1.00 86.06 184 ASP A N 1
ATOM 1487 C CA . ASP A 1 184 ? -14.426 17.271 12.031 1.00 86.06 184 ASP A CA 1
ATOM 1488 C C . ASP A 1 184 ? -13.153 18.150 12.002 1.00 86.06 184 ASP A C 1
ATOM 1490 O O . ASP A 1 184 ? -12.192 17.907 11.269 1.00 86.06 184 ASP A O 1
ATOM 1494 N N . LYS A 1 185 ? -13.089 19.189 12.841 1.00 83.75 185 LYS A N 1
ATOM 1495 C CA . LYS A 1 185 ? -11.932 20.095 12.932 1.00 83.75 185 LYS A CA 1
ATOM 1496 C C . LYS A 1 185 ? -10.715 19.425 13.565 1.00 83.75 185 LYS A C 1
ATOM 1498 O O . LYS A 1 185 ? -9.571 19.820 13.283 1.00 83.75 185 LYS A O 1
ATOM 1503 N N . ARG A 1 186 ? -10.941 18.489 14.487 1.00 84.62 186 ARG A N 1
ATOM 1504 C CA . ARG A 1 186 ? -9.918 17.904 15.368 1.00 84.62 186 ARG A CA 1
ATOM 1505 C C . ARG A 1 186 ? -9.708 16.415 15.123 1.00 84.62 186 ARG A C 1
ATOM 1507 O O . ARG A 1 186 ? -8.574 15.973 15.304 1.00 84.62 186 ARG A O 1
ATOM 1514 N N . TYR A 1 187 ? -10.741 15.713 14.679 1.00 90.12 187 TYR A N 1
ATOM 1515 C CA . TYR A 1 187 ? -10.741 14.284 14.430 1.00 90.12 187 TYR A CA 1
ATOM 1516 C C . TYR A 1 187 ? -11.130 13.983 12.982 1.00 90.12 187 TYR A C 1
ATOM 1518 O O . TYR A 1 187 ? -12.055 14.580 12.442 1.00 90.12 187 TYR A O 1
ATOM 1526 N N . ASP A 1 188 ? -10.399 13.070 12.358 1.00 90.00 188 ASP A N 1
ATOM 1527 C CA . ASP A 1 188 ? -10.599 12.635 10.982 1.00 90.00 188 ASP A CA 1
ATOM 1528 C C . ASP A 1 188 ? -10.046 11.211 10.843 1.00 90.00 188 ASP A C 1
ATOM 1530 O O . ASP A 1 188 ? -8.854 10.967 11.059 1.00 90.00 188 ASP A O 1
ATOM 1534 N N . LEU A 1 189 ? -10.906 10.256 10.506 1.00 90.62 189 LEU A N 1
ATOM 1535 C CA . LEU A 1 189 ? -10.550 8.880 10.161 1.00 90.62 189 LEU A CA 1
ATOM 1536 C C . LEU A 1 189 ? -9.898 8.804 8.772 1.00 90.62 189 LEU A C 1
ATOM 1538 O O . LEU A 1 189 ? -9.149 7.867 8.490 1.00 90.62 189 LEU A O 1
ATOM 1542 N N . GLY A 1 190 ? -10.141 9.797 7.917 1.00 89.19 190 GLY A N 1
ATOM 1543 C CA . GLY A 1 190 ? -9.879 9.752 6.488 1.00 89.19 190 GLY A CA 1
ATOM 1544 C C . GLY A 1 190 ? -10.792 8.755 5.772 1.00 89.19 190 GLY A C 1
ATOM 1545 O O . GLY A 1 190 ? -11.464 7.934 6.400 1.00 89.19 190 GLY A O 1
ATOM 1546 N N . ASP A 1 191 ? -10.761 8.785 4.441 1.00 89.12 191 ASP A N 1
ATOM 1547 C CA . ASP A 1 191 ? -11.574 7.884 3.609 1.00 89.12 191 ASP A CA 1
ATOM 1548 C C . ASP A 1 191 ? -11.234 6.410 3.905 1.00 89.12 191 ASP A C 1
ATOM 1550 O O . ASP A 1 191 ? -12.107 5.563 4.072 1.00 89.12 191 ASP A O 1
ATOM 1554 N N . VAL A 1 192 ? -9.942 6.120 4.101 1.00 89.88 192 VAL A N 1
ATOM 1555 C CA . VAL A 1 192 ? -9.452 4.771 4.421 1.00 89.88 192 VAL A CA 1
ATOM 1556 C C . VAL A 1 192 ? -9.905 4.301 5.805 1.00 89.88 192 VAL A C 1
ATOM 1558 O O . VAL A 1 192 ? -10.257 3.135 5.970 1.00 89.88 192 VAL A O 1
ATOM 1561 N N . GLY A 1 193 ? -9.872 5.174 6.818 1.00 91.56 193 GLY A N 1
ATOM 1562 C CA . GLY A 1 193 ? -10.243 4.788 8.180 1.00 91.56 193 GLY A CA 1
ATOM 1563 C C . GLY A 1 193 ? -11.729 4.458 8.289 1.00 91.56 193 GLY A C 1
ATOM 1564 O O . GLY A 1 193 ? -12.074 3.437 8.883 1.00 91.56 193 GLY A O 1
ATOM 1565 N N . ARG A 1 194 ? -12.590 5.269 7.659 1.00 93.50 194 ARG A N 1
ATOM 1566 C CA . ARG A 1 194 ? -14.035 5.013 7.578 1.00 93.50 194 ARG A CA 1
ATOM 1567 C C . ARG A 1 194 ? -14.325 3.711 6.829 1.00 93.50 194 ARG A C 1
ATOM 1569 O O . ARG A 1 194 ? -14.985 2.839 7.388 1.00 93.50 194 ARG A O 1
ATOM 1576 N N . TYR A 1 195 ? -13.730 3.526 5.649 1.00 91.44 195 TYR A N 1
ATOM 1577 C CA . TYR A 1 195 ? -13.845 2.292 4.866 1.00 91.44 195 TYR A CA 1
ATOM 1578 C C . TYR A 1 195 ? -13.487 1.035 5.681 1.00 91.44 195 TYR A C 1
ATOM 1580 O O . TYR A 1 195 ? -14.237 0.058 5.692 1.00 91.44 195 TYR A O 1
ATOM 1588 N N . ARG A 1 196 ? -12.365 1.063 6.418 1.00 90.69 196 ARG A N 1
ATOM 1589 C CA . ARG A 1 196 ? -11.911 -0.076 7.236 1.00 90.69 196 ARG A CA 1
ATOM 1590 C C . ARG A 1 196 ? -12.850 -0.374 8.402 1.00 90.69 196 ARG A C 1
ATOM 1592 O O . ARG A 1 196 ? -13.141 -1.541 8.644 1.00 90.69 196 ARG A O 1
ATOM 1599 N N . ILE A 1 197 ? -13.325 0.650 9.113 1.00 92.50 197 ILE A N 1
ATOM 1600 C CA . ILE A 1 197 ? -14.278 0.471 10.221 1.00 92.50 197 ILE A CA 1
ATOM 1601 C C . ILE A 1 197 ? -15.573 -0.156 9.703 1.00 92.50 197 ILE A C 1
ATOM 1603 O O . ILE A 1 197 ? -16.024 -1.156 10.259 1.00 92.50 197 ILE A O 1
ATOM 1607 N N . ASN A 1 198 ? -16.117 0.380 8.610 1.00 92.75 198 ASN A N 1
ATOM 1608 C CA . ASN A 1 198 ? -17.355 -0.107 8.012 1.00 92.75 198 ASN A CA 1
ATOM 1609 C C . ASN A 1 198 ? -17.242 -1.570 7.579 1.00 92.75 198 ASN A C 1
ATOM 1611 O O . ASN A 1 198 ? -18.073 -2.387 7.966 1.00 92.75 198 ASN A O 1
ATOM 1615 N N . ARG A 1 199 ? -16.177 -1.938 6.854 1.00 89.25 199 ARG A N 1
ATOM 1616 C CA . ARG A 1 199 ? -15.962 -3.334 6.446 1.00 89.25 199 ARG A CA 1
ATOM 1617 C C . ARG A 1 199 ? -15.752 -4.273 7.630 1.00 89.25 199 ARG A C 1
ATOM 1619 O O . ARG A 1 199 ? -16.380 -5.328 7.681 1.00 89.25 199 ARG A O 1
ATOM 1626 N N . LYS A 1 200 ? -14.906 -3.894 8.594 1.00 88.75 200 LYS A N 1
ATOM 1627 C CA . LYS A 1 200 ? -14.562 -4.758 9.734 1.00 88.75 200 LYS A CA 1
ATOM 1628 C C . LYS A 1 200 ? -15.759 -5.010 10.650 1.00 88.75 200 LYS A C 1
ATOM 1630 O O . LYS A 1 200 ? -15.957 -6.132 11.107 1.00 88.75 200 LYS A O 1
ATOM 1635 N N . LEU A 1 201 ? -16.548 -3.971 10.914 1.00 91.00 201 LEU A N 1
ATOM 1636 C CA . LEU A 1 201 ? -17.691 -4.024 11.827 1.00 91.00 201 LEU A CA 1
ATOM 1637 C C . LEU A 1 201 ? -19.023 -4.286 11.112 1.00 91.00 201 LEU A C 1
ATOM 1639 O O . LEU A 1 201 ? -20.044 -4.393 11.785 1.00 91.00 201 LEU A O 1
ATOM 1643 N N . LYS A 1 202 ? -19.008 -4.416 9.778 1.00 90.94 202 LYS A N 1
ATOM 1644 C CA . LYS A 1 202 ? -20.192 -4.586 8.920 1.00 90.94 202 LYS A CA 1
ATOM 1645 C C . LYS A 1 202 ? -21.225 -3.474 9.144 1.00 90.94 202 LYS A C 1
ATOM 1647 O O . LYS A 1 202 ? -22.394 -3.747 9.399 1.00 90.94 202 LYS A O 1
ATOM 1652 N N . LEU A 1 203 ? -20.756 -2.227 9.092 1.00 92.56 203 LEU A N 1
ATOM 1653 C CA . LEU A 1 203 ? -21.575 -1.021 9.227 1.00 92.56 203 LEU A CA 1
ATOM 1654 C C . LEU A 1 203 ? -21.801 -0.372 7.858 1.00 92.56 203 LEU A C 1
ATOM 1656 O O . LEU A 1 203 ? -20.886 -0.330 7.038 1.00 92.56 203 LEU A O 1
ATOM 1660 N N . ASP A 1 204 ? -22.984 0.213 7.670 1.00 92.06 204 ASP A N 1
ATOM 1661 C CA . ASP A 1 204 ? -23.389 0.920 6.443 1.00 92.06 204 ASP A CA 1
ATOM 1662 C C . ASP A 1 204 ? -23.265 2.452 6.575 1.00 92.06 204 ASP A C 1
ATOM 1664 O O . ASP A 1 204 ? -23.944 3.217 5.886 1.00 92.06 204 ASP A O 1
ATOM 1668 N N . THR A 1 205 ? -22.415 2.925 7.493 1.00 91.38 205 THR A N 1
ATOM 1669 C CA . THR A 1 205 ? -22.189 4.359 7.718 1.00 91.38 205 THR A CA 1
ATOM 1670 C C . THR A 1 205 ? -21.644 5.015 6.443 1.00 91.38 205 THR A C 1
ATOM 1672 O O . THR A 1 205 ? -20.685 4.498 5.872 1.00 91.38 205 THR A O 1
ATOM 1675 N N . PRO A 1 206 ? -22.170 6.170 6.006 1.00 92.81 206 PRO A N 1
ATOM 1676 C CA . PRO A 1 206 ? -21.682 6.860 4.814 1.00 92.81 206 PRO A CA 1
ATOM 1677 C C . PRO A 1 206 ? -20.172 7.168 4.829 1.00 92.81 206 PRO A C 1
ATOM 1679 O O . PRO A 1 206 ? -19.609 7.566 5.854 1.00 92.81 206 PRO A O 1
ATOM 1682 N N . ASP A 1 207 ? -19.519 7.043 3.668 1.00 88.44 207 ASP A N 1
ATOM 1683 C CA . ASP A 1 207 ? -18.072 7.280 3.505 1.00 88.44 207 ASP A CA 1
ATOM 1684 C C . ASP A 1 207 ? -17.658 8.747 3.739 1.00 88.44 207 ASP A C 1
ATOM 1686 O O . ASP A 1 207 ? -16.500 9.041 4.045 1.00 88.44 207 ASP A O 1
ATOM 1690 N N . ASP A 1 208 ? -18.601 9.686 3.627 1.00 90.56 208 ASP A N 1
ATOM 1691 C CA . ASP A 1 208 ? -18.388 11.111 3.902 1.00 90.56 208 ASP A CA 1
ATOM 1692 C C . ASP A 1 208 ? -18.245 11.418 5.404 1.00 90.56 208 ASP A C 1
ATOM 1694 O O . ASP A 1 208 ? -17.681 12.449 5.790 1.00 90.56 208 ASP A O 1
ATOM 1698 N N . THR A 1 209 ? -18.702 10.506 6.262 1.00 92.00 209 THR A N 1
ATOM 1699 C CA . THR A 1 209 ? -18.706 10.669 7.711 1.00 92.00 209 THR A CA 1
ATOM 1700 C C . THR A 1 209 ? -17.342 10.282 8.268 1.00 92.00 209 THR A C 1
ATOM 1702 O O . THR A 1 209 ? -17.079 9.144 8.651 1.00 92.00 209 THR A O 1
ATOM 1705 N N . LYS A 1 210 ? -16.430 11.254 8.329 1.00 91.50 210 LYS A N 1
ATOM 1706 C CA . LYS A 1 210 ? -15.022 11.020 8.706 1.00 91.50 210 LYS A CA 1
ATOM 1707 C C . LYS A 1 210 ? -14.730 11.071 10.205 1.00 91.50 210 LYS A C 1
ATOM 1709 O O . LYS A 1 210 ? -13.599 10.827 10.613 1.00 91.50 210 LYS A O 1
ATOM 1714 N N . VAL A 1 211 ? -15.710 11.388 11.038 1.00 93.81 211 VAL A N 1
ATOM 1715 C CA . VAL A 1 211 ? -15.579 11.364 12.507 1.00 93.81 211 VAL A CA 1
ATOM 1716 C C . VAL A 1 211 ? -16.079 10.038 13.057 1.00 93.81 211 VAL A C 1
ATOM 1718 O O . VAL A 1 211 ? -16.840 9.364 12.371 1.00 93.81 211 VAL A O 1
ATOM 1721 N N . LEU A 1 212 ? -15.677 9.652 14.270 1.00 93.25 212 LEU A N 1
ATOM 1722 C CA . LEU A 1 212 ? -16.281 8.486 14.920 1.00 93.25 212 LEU A CA 1
ATOM 1723 C C . LEU A 1 212 ? -17.742 8.780 15.258 1.00 93.25 212 LEU A C 1
ATOM 1725 O O . LEU A 1 212 ? -18.073 9.881 15.685 1.00 93.25 212 LEU A O 1
ATOM 1729 N N . THR A 1 213 ? -18.606 7.787 15.104 1.00 92.69 213 THR A N 1
ATOM 1730 C CA . THR A 1 213 ? -19.998 7.836 15.551 1.00 92.69 213 THR A CA 1
ATOM 1731 C C . THR A 1 213 ? -20.161 7.056 16.853 1.00 92.69 213 THR A C 1
ATOM 1733 O O . THR A 1 213 ? -19.306 6.262 17.251 1.00 92.69 213 THR A O 1
ATOM 1736 N N . ARG A 1 214 ? -21.274 7.289 17.553 1.00 91.94 214 ARG A N 1
ATOM 1737 C CA . ARG A 1 214 ? -21.603 6.529 18.769 1.00 91.94 214 ARG A CA 1
ATOM 1738 C C . ARG A 1 214 ? -21.793 5.045 18.447 1.00 91.94 214 ARG A C 1
ATOM 1740 O O . ARG A 1 214 ? -21.301 4.195 19.181 1.00 91.94 214 ARG A O 1
ATOM 1747 N N . GLU A 1 215 ? -22.432 4.759 17.314 1.00 91.81 215 GLU A N 1
ATOM 1748 C CA . GLU A 1 215 ? -22.632 3.407 16.790 1.00 91.81 215 GLU A CA 1
ATOM 1749 C C . GLU A 1 215 ? -21.301 2.699 16.517 1.00 91.81 215 GLU A C 1
ATOM 1751 O O . GLU A 1 215 ? -21.144 1.550 16.927 1.00 91.81 215 GLU A O 1
ATOM 1756 N N . ASP A 1 216 ? -20.309 3.398 15.943 1.00 93.75 216 ASP A N 1
ATOM 1757 C CA . ASP A 1 216 ? -18.967 2.837 15.735 1.00 93.75 216 ASP A CA 1
ATOM 1758 C C . ASP A 1 216 ? -18.359 2.361 17.059 1.00 93.75 216 ASP A C 1
ATOM 1760 O O . ASP A 1 216 ? -17.861 1.241 17.149 1.00 93.75 216 ASP A O 1
ATOM 1764 N N . ILE A 1 217 ? -18.408 3.192 18.108 1.00 92.25 217 ILE A N 1
ATOM 1765 C CA . ILE A 1 217 ? -17.829 2.862 19.421 1.00 92.25 217 ILE A CA 1
ATOM 1766 C C . ILE A 1 217 ? -18.504 1.618 20.009 1.00 92.25 217 ILE A C 1
ATOM 1768 O O . ILE A 1 217 ? -17.822 0.725 20.510 1.00 92.25 217 ILE A O 1
ATOM 1772 N N . ILE A 1 218 ? -19.830 1.526 19.917 1.00 91.44 218 ILE A N 1
ATOM 1773 C CA . ILE A 1 218 ? -20.593 0.382 20.431 1.00 91.44 218 ILE A CA 1
ATOM 1774 C C . ILE A 1 218 ? -20.256 -0.884 19.645 1.00 91.44 218 ILE A C 1
ATOM 1776 O O . ILE A 1 218 ? -20.003 -1.929 20.245 1.00 91.44 218 ILE A O 1
ATOM 1780 N N . ALA A 1 219 ? -20.216 -0.797 18.315 1.00 93.12 219 ALA A N 1
ATOM 1781 C CA . ALA A 1 219 ? -19.864 -1.915 17.451 1.00 93.12 219 ALA A CA 1
ATOM 1782 C C . ALA A 1 219 ? -18.430 -2.406 17.714 1.00 93.12 219 ALA A C 1
ATOM 1784 O O . ALA A 1 219 ? -18.206 -3.614 17.778 1.00 93.12 219 ALA A O 1
ATOM 1785 N N . ILE A 1 220 ? -17.481 -1.495 17.964 1.00 93.06 220 ILE A N 1
ATOM 1786 C CA . ILE A 1 220 ? -16.109 -1.837 18.371 1.00 93.06 220 ILE A CA 1
ATOM 1787 C C . ILE A 1 220 ? -16.119 -2.618 19.685 1.00 93.06 220 ILE A C 1
ATOM 1789 O O . ILE A 1 220 ? -15.501 -3.677 19.766 1.00 93.06 220 ILE A O 1
ATOM 1793 N N . VAL A 1 221 ? -16.823 -2.128 20.710 1.00 91.31 221 VAL A N 1
ATOM 1794 C CA . VAL A 1 221 ? -16.885 -2.804 22.016 1.00 91.31 221 VAL A CA 1
ATOM 1795 C C . VAL A 1 221 ? -17.518 -4.191 21.877 1.00 91.31 221 VAL A C 1
ATOM 1797 O O . VAL A 1 221 ? -16.969 -5.159 22.399 1.00 91.31 221 VAL A O 1
ATOM 1800 N N . LYS A 1 222 ? -18.607 -4.328 21.110 1.00 90.12 222 LYS A N 1
ATOM 1801 C CA . LYS A 1 222 ? -19.226 -5.633 20.812 1.00 90.12 222 LYS A CA 1
ATOM 1802 C C . LYS A 1 222 ? -18.259 -6.581 20.102 1.00 90.12 222 LYS A C 1
ATOM 1804 O O . LYS A 1 222 ? -18.153 -7.742 20.490 1.00 90.12 222 LYS A O 1
ATOM 1809 N N . TYR A 1 223 ? -17.534 -6.092 19.096 1.00 91.12 223 TYR A N 1
ATOM 1810 C CA . TYR A 1 223 ? -16.549 -6.890 18.368 1.00 91.12 223 TYR A CA 1
ATOM 1811 C C . TYR A 1 223 ? -15.416 -7.372 19.286 1.00 91.12 223 TYR A C 1
ATOM 1813 O O . TYR A 1 223 ? -15.037 -8.538 19.235 1.00 91.12 223 TYR A O 1
ATOM 1821 N N . LEU A 1 224 ? -14.915 -6.508 20.175 1.00 90.31 224 LEU A N 1
ATOM 1822 C CA . LEU A 1 224 ? -13.870 -6.870 21.138 1.00 90.31 224 LEU A CA 1
ATOM 1823 C C . LEU A 1 224 ? -14.337 -7.916 22.153 1.00 90.31 224 LEU A C 1
ATOM 1825 O O . LEU A 1 224 ? -13.560 -8.790 22.519 1.00 90.31 224 LEU A O 1
ATOM 1829 N N . ILE A 1 225 ? -15.595 -7.863 22.586 1.00 87.88 225 ILE A N 1
ATOM 1830 C CA . ILE A 1 225 ? -16.161 -8.894 23.467 1.00 87.88 225 ILE A CA 1
ATOM 1831 C C . ILE A 1 225 ? -16.221 -10.240 22.736 1.00 87.88 225 ILE A C 1
ATOM 1833 O O . ILE A 1 225 ? -15.755 -11.246 23.264 1.00 87.88 225 ILE A O 1
ATOM 1837 N N . ASN A 1 226 ? -16.684 -10.252 21.482 1.00 87.75 226 ASN A N 1
ATOM 1838 C CA . ASN A 1 226 ? -16.668 -11.462 20.654 1.00 87.75 226 ASN A CA 1
ATOM 1839 C C . ASN A 1 226 ? -15.250 -12.019 20.458 1.00 87.75 226 ASN A C 1
ATOM 1841 O O . ASN A 1 226 ? -15.069 -13.235 20.476 1.00 87.75 226 ASN A O 1
ATOM 1845 N N . LEU A 1 227 ? -14.250 -11.146 20.308 1.00 88.31 227 LEU A N 1
ATOM 1846 C CA . LEU A 1 227 ? -12.843 -11.533 20.203 1.00 88.31 227 LEU A CA 1
ATOM 1847 C C . LEU A 1 227 ? -12.352 -12.242 21.471 1.00 88.31 227 LEU A C 1
ATOM 1849 O O . LEU A 1 227 ? -11.719 -13.290 21.383 1.00 88.31 227 LEU A O 1
ATOM 1853 N N . ILE A 1 228 ? -12.677 -11.709 22.650 1.00 85.75 228 ILE A N 1
ATOM 1854 C CA . ILE A 1 228 ? -12.277 -12.304 23.934 1.00 85.75 228 ILE A CA 1
ATOM 1855 C C . ILE A 1 228 ? -12.933 -13.673 24.131 1.00 85.75 228 ILE A C 1
ATOM 1857 O O . ILE A 1 228 ? -12.284 -14.612 24.589 1.00 85.75 228 ILE A O 1
ATOM 1861 N N . ASN A 1 229 ? -14.180 -13.820 23.687 1.00 84.75 229 ASN A N 1
ATOM 1862 C CA . ASN A 1 229 ? -14.896 -15.095 23.709 1.00 84.75 229 ASN A CA 1
ATOM 1863 C C . ASN A 1 229 ? -14.482 -16.043 22.570 1.00 84.75 229 ASN A C 1
ATOM 1865 O O . ASN A 1 229 ? -15.133 -17.064 22.362 1.00 84.75 229 ASN A O 1
ATOM 1869 N N . SER A 1 230 ? -13.414 -15.724 21.824 1.00 84.56 230 SER A N 1
ATOM 1870 C CA . SER A 1 230 ? -12.893 -16.528 20.707 1.00 84.56 230 SER A CA 1
ATOM 1871 C C . SER A 1 230 ? -13.920 -16.789 19.593 1.00 84.56 230 SER A C 1
ATOM 1873 O O . SER A 1 230 ? -13.830 -17.773 18.864 1.00 84.56 230 SER A O 1
ATOM 1875 N N . LYS A 1 231 ? -14.908 -15.895 19.449 1.00 84.06 231 LYS A N 1
ATOM 1876 C CA . LYS A 1 231 ? -15.910 -15.893 18.367 1.00 84.06 231 LYS A CA 1
ATOM 1877 C C . LYS A 1 231 ? -15.484 -15.035 17.172 1.00 84.06 231 LYS A C 1
ATOM 1879 O O . LYS A 1 231 ? -16.215 -14.947 16.189 1.00 84.06 231 LYS A O 1
ATOM 1884 N N . ALA A 1 232 ? -14.337 -14.371 17.274 1.00 84.62 232 ALA A N 1
ATOM 1885 C CA . ALA A 1 232 ? -13.726 -13.585 16.215 1.00 84.62 232 ALA A CA 1
ATOM 1886 C C . ALA A 1 232 ? -12.215 -13.836 16.190 1.00 84.62 232 ALA A C 1
ATOM 1888 O O . ALA A 1 232 ? -11.635 -14.261 17.190 1.00 84.62 232 ALA A O 1
ATOM 1889 N N . GLU A 1 233 ? -11.588 -13.549 15.054 1.00 83.94 233 GLU A N 1
ATOM 1890 C CA . GLU A 1 233 ? -10.149 -13.709 14.866 1.00 83.94 233 GLU A CA 1
ATOM 1891 C C . GLU A 1 233 ? -9.391 -12.411 15.161 1.00 83.94 233 GLU A C 1
ATOM 1893 O O . GLU A 1 233 ? -9.901 -11.296 14.967 1.00 83.94 233 GLU A O 1
ATOM 1898 N N . VAL A 1 234 ? -8.164 -12.579 15.659 1.00 88.00 234 VAL A N 1
ATOM 1899 C CA . VAL A 1 234 ? -7.227 -11.484 15.920 1.00 88.00 234 VAL A CA 1
ATOM 1900 C C . VAL A 1 234 ? -6.666 -10.997 14.591 1.00 88.00 234 VAL A C 1
ATOM 1902 O O . VAL A 1 234 ? -6.266 -11.796 13.751 1.00 88.00 234 VAL A O 1
ATOM 1905 N N . ASP A 1 235 ? -6.620 -9.679 14.414 1.00 88.38 235 ASP A N 1
ATOM 1906 C CA . ASP A 1 235 ? -6.050 -9.087 13.209 1.00 88.38 235 ASP A CA 1
ATOM 1907 C C . ASP A 1 235 ? -4.536 -9.314 13.138 1.00 88.38 235 ASP A C 1
ATOM 1909 O O . ASP A 1 235 ? -3.800 -8.973 14.068 1.00 88.38 235 ASP A O 1
ATOM 1913 N N . ASP A 1 236 ? -4.071 -9.805 11.991 1.00 89.50 236 ASP A N 1
ATOM 1914 C CA . ASP A 1 236 ? -2.651 -9.857 11.663 1.00 89.50 236 ASP A CA 1
ATOM 1915 C C . ASP A 1 236 ? -2.172 -8.481 11.168 1.00 89.50 236 ASP A C 1
ATOM 1917 O O . ASP A 1 236 ? -2.596 -7.973 10.125 1.00 89.50 236 ASP A O 1
ATOM 1921 N N . ILE A 1 237 ? -1.274 -7.856 11.930 1.00 87.06 237 ILE A N 1
ATOM 1922 C CA . ILE A 1 237 ? -0.710 -6.527 11.644 1.00 87.06 237 ILE A CA 1
ATOM 1923 C C . ILE A 1 237 ? 0.101 -6.521 10.335 1.00 87.06 237 ILE A C 1
ATOM 1925 O O . ILE A 1 237 ? 0.223 -5.477 9.678 1.00 87.06 237 ILE A O 1
ATOM 1929 N N . ASP A 1 238 ? 0.658 -7.664 9.945 1.00 89.62 238 ASP A N 1
ATOM 1930 C CA . ASP A 1 238 ? 1.547 -7.801 8.797 1.00 89.62 238 ASP A CA 1
ATOM 1931 C C . ASP A 1 238 ? 0.792 -8.087 7.496 1.00 89.62 238 ASP A C 1
ATOM 1933 O O . ASP A 1 238 ? 1.321 -7.847 6.405 1.00 89.62 238 ASP A O 1
ATOM 1937 N N . HIS A 1 239 ? -0.490 -8.444 7.602 1.00 93.69 239 HIS A N 1
ATOM 1938 C CA . HIS A 1 239 ? -1.397 -8.564 6.472 1.00 93.69 239 HIS A CA 1
ATOM 1939 C C . HIS A 1 239 ? -1.466 -7.261 5.658 1.00 93.69 239 HIS A C 1
ATOM 1941 O O . HIS A 1 239 ? -1.687 -6.170 6.194 1.00 93.69 239 HIS A O 1
ATOM 1947 N N . LEU A 1 240 ? -1.344 -7.342 4.327 1.00 93.50 240 LEU A N 1
ATOM 1948 C CA . LEU A 1 240 ? -1.361 -6.152 3.466 1.00 93.50 240 LEU A CA 1
ATOM 1949 C C . LEU A 1 240 ? -2.704 -5.407 3.438 1.00 93.50 240 LEU A C 1
ATOM 1951 O O . LEU A 1 240 ? -2.741 -4.272 2.975 1.00 93.50 240 LEU A O 1
ATOM 1955 N N . SER A 1 241 ? -3.792 -5.976 3.962 1.00 91.38 241 SER A N 1
ATOM 1956 C CA . SER A 1 241 ? -5.036 -5.218 4.193 1.00 91.38 241 SER A CA 1
ATOM 1957 C C . SER A 1 241 ? -4.919 -4.220 5.355 1.00 91.38 241 SER A C 1
ATOM 1959 O O . SER A 1 241 ? -5.643 -3.226 5.405 1.00 91.38 241 SER A O 1
ATOM 1961 N N . ASN A 1 242 ? -3.967 -4.438 6.266 1.00 91.12 242 ASN A N 1
ATOM 1962 C CA . ASN A 1 242 ? -3.669 -3.563 7.401 1.00 91.12 242 ASN A CA 1
ATOM 1963 C C . ASN A 1 242 ? -2.522 -2.583 7.116 1.00 91.12 242 ASN A C 1
ATOM 1965 O O . ASN A 1 242 ? -2.253 -1.679 7.912 1.00 91.12 242 ASN A O 1
ATOM 1969 N N . ARG A 1 243 ? -1.875 -2.702 5.952 1.00 91.12 243 ARG A N 1
ATOM 1970 C CA . ARG A 1 243 ? -0.784 -1.831 5.510 1.00 91.12 243 ARG A CA 1
ATOM 1971 C C . ARG A 1 243 ? -1.183 -1.096 4.237 1.00 91.12 243 ARG A C 1
ATOM 1973 O O . ARG A 1 243 ? -1.645 -1.696 3.278 1.00 91.12 243 ARG A O 1
ATOM 1980 N N . ARG A 1 244 ? -0.951 0.217 4.188 1.00 90.75 244 ARG A N 1
ATOM 1981 C CA . ARG A 1 244 ? -1.234 1.017 2.987 1.00 90.75 244 ARG A CA 1
ATOM 1982 C C . ARG A 1 244 ? -0.021 1.786 2.499 1.00 90.75 244 ARG A C 1
ATOM 1984 O O . ARG A 1 244 ? 0.799 2.254 3.291 1.00 90.75 244 ARG A O 1
ATOM 1991 N N . VAL A 1 245 ? 0.040 1.988 1.192 1.00 93.50 245 VAL A N 1
ATOM 1992 C CA . VAL A 1 245 ? 1.044 2.820 0.539 1.00 93.50 245 VAL A CA 1
ATOM 1993 C C . VAL A 1 245 ? 0.586 4.273 0.553 1.00 93.50 245 VAL A C 1
ATOM 1995 O O . VAL A 1 245 ? -0.477 4.607 0.040 1.00 93.50 245 VAL A O 1
ATOM 1998 N N . ARG A 1 246 ? 1.422 5.159 1.102 1.00 91.69 246 ARG A N 1
ATOM 1999 C CA . ARG A 1 246 ? 1.210 6.610 1.034 1.00 91.69 246 ARG A CA 1
ATOM 2000 C C . ARG A 1 246 ? 1.957 7.204 -0.145 1.00 91.69 246 ARG A C 1
ATOM 2002 O O . ARG A 1 246 ? 3.191 7.205 -0.169 1.00 91.69 246 ARG A O 1
ATOM 2009 N N . THR A 1 247 ? 1.220 7.762 -1.096 1.00 91.12 247 THR A N 1
ATOM 2010 C CA . THR A 1 247 ? 1.810 8.397 -2.280 1.00 91.12 247 THR A CA 1
ATOM 2011 C C . THR A 1 247 ? 2.459 9.741 -1.941 1.00 91.12 247 THR A C 1
ATOM 2013 O O . THR A 1 247 ? 2.186 10.352 -0.905 1.00 91.12 247 THR A O 1
ATOM 2016 N N . VAL A 1 248 ? 3.313 10.243 -2.841 1.00 91.50 248 VAL A N 1
ATOM 2017 C CA . VAL A 1 248 ? 3.925 11.575 -2.691 1.00 91.50 248 VAL A CA 1
ATOM 2018 C C . VAL A 1 248 ? 2.873 12.683 -2.589 1.00 91.50 248 VAL A C 1
ATOM 2020 O O . VAL A 1 248 ? 3.037 13.604 -1.792 1.00 91.50 248 VAL A O 1
ATOM 2023 N N . GLY A 1 249 ? 1.777 12.571 -3.348 1.00 90.75 249 GLY A N 1
ATOM 2024 C CA . GLY A 1 249 ? 0.694 13.553 -3.350 1.00 90.75 249 GLY A CA 1
ATOM 2025 C C . GLY A 1 249 ? -0.014 13.621 -2.002 1.00 90.75 249 GLY A C 1
ATOM 2026 O O . GLY A 1 249 ? -0.205 14.707 -1.466 1.00 90.75 249 GLY A O 1
ATOM 2027 N N . GLU A 1 250 ? -0.319 12.467 -1.411 1.00 88.56 250 GLU A N 1
ATOM 2028 C CA . GLU A 1 250 ? -0.963 12.382 -0.099 1.00 88.56 250 GLU A CA 1
ATOM 2029 C C . GLU A 1 250 ? -0.068 12.934 1.023 1.00 88.56 250 GLU A C 1
ATOM 2031 O O . GLU A 1 250 ? -0.509 13.722 1.864 1.00 88.56 250 GLU A O 1
ATOM 2036 N N . GLN A 1 251 ? 1.219 12.572 1.022 1.00 88.94 251 GLN A N 1
ATOM 2037 C CA . GLN A 1 251 ? 2.167 13.072 2.019 1.00 88.94 251 GLN A CA 1
ATOM 2038 C C . GLN A 1 251 ? 2.367 14.588 1.905 1.00 88.94 251 GLN A C 1
ATOM 2040 O O . GLN A 1 251 ? 2.401 15.289 2.921 1.00 88.94 251 GLN A O 1
ATOM 2045 N N . LEU A 1 252 ? 2.466 15.103 0.675 1.00 90.50 252 LEU A N 1
ATOM 2046 C CA . LEU A 1 252 ? 2.572 16.534 0.423 1.00 90.50 252 LEU A CA 1
ATOM 2047 C C . LEU A 1 252 ? 1.288 17.261 0.833 1.00 90.50 252 LEU A C 1
ATOM 2049 O O . LEU A 1 252 ? 1.380 18.303 1.476 1.00 90.50 252 LEU A O 1
ATOM 2053 N N . TYR A 1 253 ? 0.112 16.702 0.531 1.00 89.38 253 TYR A N 1
ATOM 2054 C CA . TYR A 1 253 ? -1.187 17.247 0.933 1.00 89.38 253 TYR A CA 1
ATOM 2055 C C . TYR A 1 253 ? -1.279 17.422 2.452 1.00 89.38 253 TYR A C 1
ATOM 2057 O O . TYR A 1 253 ? -1.622 18.505 2.930 1.00 89.38 253 TYR A O 1
ATOM 2065 N N . ALA A 1 254 ? -0.880 16.407 3.223 1.00 85.44 254 ALA A N 1
ATOM 2066 C CA . ALA A 1 254 ? -0.874 16.481 4.682 1.00 85.44 254 ALA A CA 1
ATOM 2067 C C . ALA A 1 254 ? 0.039 17.607 5.205 1.00 85.44 254 ALA A C 1
ATOM 2069 O O . ALA A 1 254 ? -0.366 18.394 6.065 1.00 85.44 254 ALA A O 1
ATOM 2070 N N . GLN A 1 255 ? 1.255 17.737 4.660 1.00 87.69 255 GLN A N 1
ATOM 2071 C CA . GLN A 1 255 ? 2.172 18.818 5.044 1.00 87.69 255 GLN A CA 1
ATOM 2072 C C . GLN A 1 255 ? 1.643 20.193 4.628 1.00 87.69 255 GLN A C 1
ATOM 2074 O O . GLN A 1 255 ? 1.696 21.149 5.406 1.00 87.69 255 GLN A O 1
ATOM 2079 N N . PHE A 1 256 ? 1.072 20.294 3.431 1.00 90.44 256 PHE A N 1
ATOM 2080 C CA . PHE A 1 256 ? 0.477 21.524 2.927 1.00 90.44 256 PHE A CA 1
ATOM 2081 C C . PHE A 1 256 ? -0.702 21.978 3.798 1.00 90.44 256 PHE A C 1
ATOM 2083 O O . PHE A 1 256 ? -0.790 23.158 4.138 1.00 90.44 256 PHE A O 1
ATOM 2090 N N . GLY A 1 257 ? -1.535 21.044 4.269 1.00 88.31 257 GLY A N 1
ATOM 2091 C CA . GLY A 1 257 ? -2.616 21.311 5.221 1.00 88.31 257 GLY A CA 1
ATOM 2092 C C . GLY A 1 257 ? -2.127 21.902 6.550 1.00 88.31 257 GLY A C 1
ATOM 2093 O O . GLY A 1 257 ? -2.745 22.826 7.088 1.00 88.31 257 GLY A O 1
ATOM 2094 N N . VAL A 1 258 ? -0.974 21.449 7.060 1.00 84.75 258 VAL A N 1
ATOM 2095 C CA . VAL A 1 258 ? -0.321 22.058 8.236 1.00 84.75 258 VAL A CA 1
ATOM 2096 C C . VAL A 1 258 ? 0.139 23.485 7.928 1.00 84.75 258 VAL A C 1
ATOM 2098 O O . VAL A 1 258 ? -0.064 24.387 8.746 1.00 84.75 258 VAL A O 1
ATOM 2101 N N . GLY A 1 259 ? 0.721 23.712 6.747 1.00 89.50 259 GLY A N 1
ATOM 2102 C CA . GLY A 1 259 ? 1.121 25.040 6.273 1.00 89.50 259 GLY A CA 1
ATOM 2103 C C . GLY A 1 259 ? -0.053 26.020 6.198 1.00 89.50 259 GLY A C 1
ATOM 2104 O O . GLY A 1 259 ? 0.015 27.113 6.763 1.00 89.50 259 GLY A O 1
ATOM 2105 N N . LEU A 1 260 ? -1.161 25.598 5.587 1.00 90.69 260 LEU A N 1
ATOM 2106 C CA . LEU A 1 260 ? -2.395 26.380 5.496 1.00 90.69 260 LEU A CA 1
ATOM 2107 C C . LEU A 1 260 ? -3.013 26.647 6.869 1.00 90.69 260 LEU A C 1
ATOM 2109 O O . LEU A 1 260 ? -3.439 27.766 7.140 1.00 90.69 260 LEU A O 1
ATOM 2113 N N . SER A 1 261 ? -3.006 25.664 7.772 1.00 87.06 261 SER A N 1
ATOM 2114 C CA . SER A 1 261 ? -3.522 25.842 9.136 1.00 87.06 261 SER A CA 1
ATOM 2115 C C . SER A 1 261 ? -2.741 26.907 9.914 1.00 87.06 261 SER A C 1
ATOM 2117 O O . SER A 1 261 ? -3.336 27.711 10.634 1.00 87.06 261 SER A O 1
ATOM 2119 N N . ARG A 1 262 ? -1.410 26.956 9.747 1.00 87.44 262 ARG A N 1
ATOM 2120 C CA . ARG A 1 262 ? -0.561 28.011 10.328 1.00 87.44 262 ARG A CA 1
ATOM 2121 C C . ARG A 1 262 ? -0.872 29.373 9.716 1.00 87.44 262 ARG A C 1
ATOM 2123 O O . ARG A 1 262 ? -1.063 30.331 10.457 1.00 87.44 262 ARG A O 1
ATOM 2130 N N . MET A 1 263 ? -0.982 29.444 8.390 1.00 90.31 263 MET A N 1
ATOM 2131 C CA . MET A 1 263 ? -1.336 30.679 7.690 1.00 90.31 263 MET A CA 1
ATOM 2132 C C . MET A 1 263 ? -2.703 31.207 8.142 1.00 90.31 263 MET A C 1
ATOM 2134 O O . MET A 1 263 ? -2.814 32.371 8.511 1.00 90.31 263 MET A O 1
ATOM 2138 N N . ALA A 1 264 ? -3.719 30.346 8.210 1.00 89.75 264 ALA A N 1
ATOM 2139 C CA . ALA A 1 264 ? -5.063 30.708 8.651 1.00 89.75 264 ALA A CA 1
ATOM 2140 C C . ALA A 1 264 ? -5.091 31.248 10.089 1.00 89.75 264 ALA A C 1
ATOM 2142 O O . ALA A 1 264 ? -5.899 32.122 10.403 1.00 89.75 264 ALA A O 1
ATOM 2143 N N . ARG A 1 265 ? -4.217 30.742 10.968 1.00 88.00 265 ARG A N 1
ATOM 2144 C CA . ARG A 1 265 ? -4.048 31.278 12.323 1.00 88.00 265 ARG A CA 1
ATOM 2145 C C . ARG A 1 265 ? -3.445 32.683 12.296 1.00 88.00 265 ARG A C 1
ATOM 2147 O O . ARG A 1 265 ? -4.014 33.577 12.906 1.00 88.00 265 ARG A O 1
ATOM 2154 N N . THR A 1 266 ? -2.353 32.890 11.561 1.00 87.75 266 THR A N 1
ATOM 2155 C CA . THR A 1 266 ? -1.712 34.211 11.440 1.00 87.75 266 THR A CA 1
ATOM 2156 C C . THR A 1 266 ? -2.639 35.249 10.808 1.00 87.75 266 THR A C 1
ATOM 2158 O O . THR A 1 266 ? -2.645 36.399 11.234 1.00 87.75 266 THR A O 1
ATOM 2161 N N . ILE A 1 267 ? -3.448 34.852 9.823 1.00 89.25 267 ILE A N 1
ATOM 2162 C CA . ILE A 1 267 ? -4.462 35.722 9.215 1.00 89.25 267 ILE A CA 1
ATOM 2163 C C . ILE A 1 267 ? -5.502 36.133 10.262 1.00 89.25 267 ILE A C 1
ATOM 2165 O O . ILE A 1 267 ? -5.750 37.323 10.419 1.00 89.25 267 ILE A O 1
ATOM 2169 N N . ARG A 1 268 ? -6.050 35.177 11.027 1.00 88.19 268 ARG A N 1
ATOM 2170 C CA . ARG A 1 268 ? -7.003 35.472 12.113 1.00 88.19 268 ARG A CA 1
ATOM 2171 C C . ARG A 1 268 ? -6.418 36.404 13.171 1.00 88.19 268 ARG A C 1
ATOM 2173 O O . ARG A 1 268 ? -7.076 37.353 13.573 1.00 88.19 268 ARG A O 1
ATOM 2180 N N . GLU A 1 269 ? -5.179 36.159 13.590 1.00 86.81 269 GLU A N 1
ATOM 2181 C CA . GLU A 1 269 ? -4.477 37.023 14.544 1.00 86.81 269 GLU A CA 1
ATOM 2182 C C . GLU A 1 269 ? -4.303 38.446 13.988 1.00 86.81 269 GLU A C 1
ATOM 2184 O O . GLU A 1 269 ? -4.556 39.406 14.705 1.00 86.81 269 GLU A O 1
ATOM 2189 N N . ARG A 1 270 ? -3.945 38.608 12.706 1.00 83.94 270 ARG A N 1
ATOM 2190 C CA . ARG A 1 270 ? -3.819 39.933 12.070 1.00 83.94 270 ARG A CA 1
ATOM 2191 C C . ARG A 1 270 ? -5.149 40.666 11.933 1.00 83.94 270 ARG A C 1
ATOM 2193 O O . ARG A 1 270 ? -5.185 41.864 12.193 1.00 83.94 270 ARG A O 1
ATOM 2200 N N . MET A 1 271 ? -6.208 39.957 11.544 1.00 85.38 271 MET A N 1
ATOM 2201 C CA . MET A 1 271 ? -7.545 40.538 11.400 1.00 85.38 271 MET A CA 1
ATOM 2202 C C . MET A 1 271 ? -8.081 41.057 12.738 1.00 85.38 271 MET A C 1
ATOM 2204 O O . MET A 1 271 ? -8.653 42.134 12.770 1.00 85.38 271 MET A O 1
ATOM 2208 N N . ASN A 1 272 ? -7.818 40.350 13.843 1.00 84.56 272 ASN A N 1
ATOM 2209 C CA . ASN A 1 272 ? -8.276 40.755 15.176 1.00 84.56 272 ASN A CA 1
ATOM 2210 C C . ASN A 1 272 ? -7.520 41.959 15.773 1.00 84.56 272 ASN A C 1
ATOM 2212 O O . ASN A 1 272 ? -7.970 42.518 16.766 1.00 84.56 272 ASN A O 1
ATOM 2216 N N . ILE A 1 273 ? -6.340 42.323 15.253 1.00 78.94 273 ILE A N 1
ATOM 2217 C CA . ILE A 1 273 ? -5.504 43.385 15.845 1.00 78.94 273 ILE A CA 1
ATOM 2218 C C . ILE A 1 273 ? -5.881 44.780 15.316 1.00 78.94 273 ILE A C 1
ATOM 2220 O O . ILE A 1 273 ? -5.565 45.775 15.969 1.00 78.94 273 ILE A O 1
ATOM 2224 N N . ARG A 1 274 ? -6.511 44.894 14.137 1.00 69.25 274 ARG A N 1
ATOM 2225 C CA . ARG A 1 274 ? -6.751 46.194 13.484 1.00 69.25 274 ARG A CA 1
ATOM 2226 C C . ARG A 1 274 ? -8.156 46.292 12.891 1.00 69.25 274 ARG A C 1
ATOM 2228 O O . ARG A 1 274 ? -8.347 46.056 11.704 1.00 69.25 274 ARG A O 1
ATOM 2235 N N . ASP A 1 275 ? -9.110 46.728 13.707 1.00 65.38 275 ASP A N 1
ATOM 2236 C CA . ASP A 1 275 ? -10.522 46.846 13.306 1.00 65.38 275 ASP A CA 1
ATOM 2237 C C . ASP A 1 275 ? -10.813 47.963 12.277 1.00 65.38 275 ASP A C 1
ATOM 2239 O O . ASP A 1 275 ? -11.861 47.947 11.641 1.00 65.38 275 ASP A O 1
ATOM 2243 N N . ASN A 1 276 ? -9.893 48.918 12.068 1.00 64.19 276 ASN A N 1
ATOM 2244 C CA . ASN A 1 276 ? -10.132 50.119 11.245 1.00 64.19 276 ASN A CA 1
ATOM 2245 C C . ASN A 1 276 ? -9.293 50.209 9.947 1.00 64.19 276 ASN A C 1
ATOM 2247 O O . ASN A 1 276 ? -9.304 51.252 9.294 1.00 64.19 276 ASN A O 1
ATOM 2251 N N . GLU A 1 277 ? -8.565 49.155 9.552 1.00 73.06 277 GLU A N 1
ATOM 2252 C CA . GLU A 1 277 ? -7.843 49.098 8.266 1.00 73.06 277 GLU A CA 1
ATOM 2253 C C . GLU A 1 277 ? -8.592 48.222 7.247 1.00 73.06 277 GLU A C 1
ATOM 2255 O O . GLU A 1 277 ? -8.992 47.097 7.542 1.00 73.06 277 GLU A O 1
ATOM 2260 N N . VAL A 1 278 ? -8.756 48.717 6.014 1.00 77.81 278 VAL A N 1
ATOM 2261 C CA . VAL A 1 278 ? -9.281 47.907 4.904 1.00 77.81 278 VAL A CA 1
ATOM 2262 C C . VAL A 1 278 ? -8.165 46.987 4.415 1.00 77.81 278 VAL A C 1
ATOM 2264 O O . VAL A 1 278 ? -7.267 47.418 3.695 1.00 77.81 278 VAL A O 1
ATOM 2267 N N . PHE A 1 279 ? -8.214 45.717 4.812 1.00 77.12 279 PHE A N 1
ATOM 2268 C CA . PHE A 1 279 ? -7.262 44.712 4.347 1.00 77.12 279 PHE A CA 1
ATOM 2269 C C . PHE A 1 279 ? -7.576 44.251 2.924 1.00 77.12 279 PHE A C 1
ATOM 2271 O O . PHE A 1 279 ? -8.710 43.873 2.621 1.00 77.12 279 PHE A O 1
ATOM 2278 N N . THR A 1 280 ? -6.552 44.166 2.073 1.00 85.75 280 THR A N 1
ATOM 2279 C CA . THR A 1 280 ? -6.636 43.359 0.850 1.00 85.75 280 THR A CA 1
ATOM 2280 C C . THR A 1 280 ? -6.144 41.931 1.130 1.00 85.75 280 THR A C 1
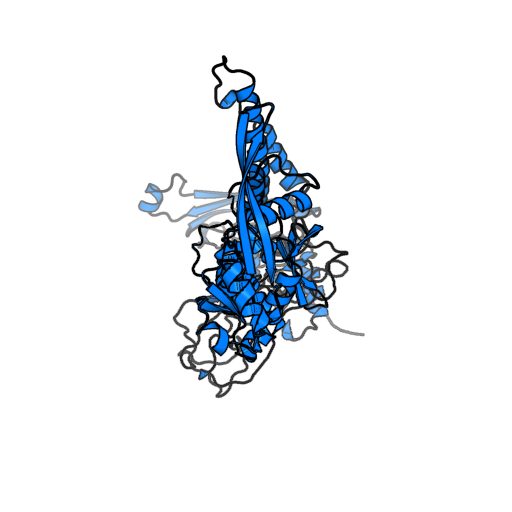ATOM 2282 O O . THR A 1 280 ? -5.270 41.734 1.981 1.00 85.75 280 THR A O 1
ATOM 2285 N N . PRO A 1 281 ? -6.645 40.892 0.431 1.00 85.50 281 PRO A N 1
ATOM 2286 C CA . PRO A 1 281 ? -6.176 39.516 0.630 1.00 85.50 281 PRO A CA 1
ATOM 2287 C C . PRO A 1 281 ? -4.656 39.347 0.470 1.00 85.50 281 PRO A C 1
ATOM 2289 O O . PRO A 1 281 ? -4.040 38.526 1.149 1.00 85.50 281 PRO A O 1
ATOM 2292 N N . THR A 1 282 ? -4.033 40.157 -0.387 1.00 87.31 282 THR A N 1
ATOM 2293 C CA . THR A 1 282 ? -2.582 40.184 -0.601 1.00 87.31 282 THR A CA 1
ATOM 2294 C C . THR A 1 282 ? -1.790 40.628 0.630 1.00 87.31 282 THR A C 1
ATOM 2296 O O . THR A 1 282 ? -0.676 40.146 0.820 1.00 87.31 282 THR A O 1
ATOM 2299 N N . ASP A 1 283 ? -2.362 41.460 1.506 1.00 84.62 283 ASP A N 1
ATOM 2300 C CA . ASP A 1 283 ? -1.696 41.938 2.731 1.00 84.62 283 ASP A CA 1
ATOM 2301 C C . ASP A 1 283 ? -1.668 40.866 3.836 1.00 84.62 283 ASP A C 1
ATOM 2303 O O . ASP A 1 283 ? -0.800 40.846 4.720 1.00 84.62 283 ASP A O 1
ATOM 2307 N N . LEU A 1 284 ? -2.634 39.946 3.791 1.00 85.38 284 LEU A N 1
ATOM 2308 C CA . LEU A 1 284 ? -2.826 38.897 4.789 1.00 85.38 284 LEU A CA 1
ATOM 2309 C C . LEU A 1 284 ? -2.050 37.616 4.446 1.00 85.38 284 LEU A C 1
ATOM 2311 O O . LEU A 1 284 ? -1.619 36.895 5.351 1.00 85.38 284 LEU A O 1
ATOM 2315 N N . ILE A 1 285 ? -1.838 37.335 3.159 1.00 87.75 285 ILE A N 1
ATOM 2316 C CA . ILE A 1 285 ? -1.229 36.087 2.685 1.00 87.75 285 ILE A CA 1
ATOM 2317 C C . ILE A 1 285 ? 0.295 36.218 2.588 1.00 87.75 285 ILE A C 1
ATOM 2319 O O . ILE A 1 285 ? 0.832 37.051 1.866 1.00 87.75 285 ILE A O 1
ATOM 2323 N N . ASN A 1 286 ? 1.019 35.315 3.258 1.00 85.69 286 ASN A N 1
ATOM 2324 C CA . ASN A 1 286 ? 2.476 35.218 3.154 1.00 85.69 286 ASN A CA 1
ATOM 2325 C C . ASN A 1 286 ? 2.908 33.907 2.480 1.00 85.69 286 ASN A C 1
ATOM 2327 O O . ASN A 1 286 ? 3.003 32.864 3.135 1.00 85.69 286 ASN A O 1
ATOM 2331 N N . ALA A 1 287 ? 3.261 33.975 1.194 1.00 87.12 287 ALA A N 1
ATOM 2332 C CA . ALA A 1 287 ? 3.682 32.816 0.400 1.00 87.12 287 ALA A CA 1
ATOM 2333 C C . ALA A 1 287 ? 4.905 32.074 0.975 1.00 87.12 287 ALA A C 1
ATOM 2335 O O . ALA A 1 287 ? 5.002 30.853 0.844 1.00 87.12 287 ALA A O 1
ATOM 2336 N N . ARG A 1 288 ? 5.806 32.770 1.688 1.00 88.81 288 ARG A N 1
ATOM 2337 C CA . ARG A 1 288 ? 7.021 32.166 2.268 1.00 88.81 288 ARG A CA 1
ATOM 2338 C C . ARG A 1 288 ? 6.693 31.036 3.244 1.00 88.81 288 ARG A C 1
ATOM 2340 O O . ARG A 1 288 ? 7.454 30.076 3.341 1.00 88.81 288 ARG A O 1
ATOM 2347 N N . THR A 1 289 ? 5.565 31.136 3.947 1.00 85.31 289 THR A N 1
ATOM 2348 C CA . THR A 1 289 ? 5.131 30.106 4.902 1.00 85.31 289 THR A CA 1
ATOM 2349 C C . THR A 1 289 ? 4.841 28.772 4.213 1.00 85.31 289 THR A C 1
ATOM 2351 O O . THR A 1 289 ? 5.252 27.733 4.723 1.00 85.31 289 THR A O 1
ATOM 2354 N N . LEU A 1 290 ? 4.229 28.790 3.025 1.00 88.50 290 LEU A N 1
ATOM 2355 C CA . LEU A 1 290 ? 3.951 27.584 2.241 1.00 88.50 290 LEU A CA 1
ATOM 2356 C C . LEU A 1 290 ? 5.200 27.076 1.524 1.00 88.50 290 LEU A C 1
ATOM 2358 O O . LEU A 1 290 ? 5.498 25.885 1.594 1.00 88.50 290 LEU A O 1
ATOM 2362 N N . SER A 1 291 ? 5.980 27.965 0.902 1.00 90.25 291 SER A N 1
ATOM 2363 C CA . SER A 1 291 ? 7.227 27.576 0.231 1.00 90.25 291 SER A CA 1
ATOM 2364 C C . SER A 1 291 ? 8.210 26.904 1.192 1.00 90.25 291 SER A C 1
ATOM 2366 O O . SER A 1 291 ? 8.862 25.932 0.824 1.00 90.25 291 SER A O 1
ATOM 2368 N N . SER A 1 292 ? 8.286 27.364 2.446 1.00 90.38 292 SER A N 1
ATOM 2369 C CA . SER A 1 292 ? 9.125 26.736 3.472 1.00 90.38 292 SER A CA 1
ATOM 2370 C C . SER A 1 292 ? 8.688 25.306 3.801 1.00 90.38 292 SER A C 1
ATOM 2372 O O . SER A 1 292 ? 9.551 24.452 3.991 1.00 90.38 292 SER A O 1
ATOM 2374 N N . VAL A 1 293 ? 7.382 25.026 3.836 1.00 90.56 293 VAL A N 1
ATOM 2375 C CA . VAL A 1 293 ? 6.856 23.673 4.076 1.00 90.56 293 VAL A CA 1
ATOM 2376 C C . VAL A 1 293 ? 7.207 22.742 2.917 1.00 90.56 293 VAL A C 1
ATOM 2378 O O . VAL A 1 293 ? 7.696 21.641 3.155 1.00 90.56 293 VAL A O 1
ATOM 2381 N N . ILE A 1 294 ? 7.036 23.202 1.675 1.00 90.94 294 ILE A N 1
ATOM 2382 C CA . ILE A 1 294 ? 7.378 22.425 0.473 1.00 90.94 294 ILE A CA 1
ATOM 2383 C C . ILE A 1 294 ? 8.882 22.133 0.428 1.00 90.94 294 ILE A C 1
ATOM 2385 O O . ILE A 1 294 ? 9.287 20.985 0.251 1.00 90.94 294 ILE A O 1
ATOM 2389 N N . ASN A 1 295 ? 9.715 23.152 0.650 1.00 91.50 295 ASN A N 1
ATOM 2390 C CA . ASN A 1 295 ? 11.169 22.993 0.662 1.00 91.50 295 ASN A CA 1
ATOM 2391 C C . ASN A 1 295 ? 11.629 22.053 1.780 1.00 91.50 295 ASN A C 1
ATOM 2393 O O . ASN A 1 295 ? 12.524 21.241 1.567 1.00 91.50 295 ASN A O 1
ATOM 2397 N N . SER A 1 296 ? 11.005 22.126 2.958 1.00 90.81 296 SER A N 1
ATOM 2398 C CA . SER A 1 296 ? 11.290 21.203 4.058 1.00 90.81 296 SER A CA 1
ATOM 2399 C C . SER A 1 296 ? 10.916 19.764 3.689 1.00 90.81 296 SER A C 1
ATOM 2401 O O . SER A 1 296 ? 11.714 18.850 3.902 1.00 90.81 296 SER A O 1
ATOM 2403 N N . PHE A 1 297 ? 9.750 19.564 3.065 1.00 91.94 297 PHE A N 1
ATOM 2404 C CA . PHE A 1 297 ? 9.285 18.249 2.629 1.00 91.94 297 PHE A CA 1
ATOM 2405 C C . PHE A 1 297 ? 10.245 17.602 1.624 1.00 91.94 297 PHE A C 1
ATOM 2407 O O . PHE A 1 297 ? 10.687 16.482 1.851 1.00 91.94 297 PHE A O 1
ATOM 2414 N N . PHE A 1 298 ? 10.624 18.298 0.551 1.00 92.88 298 PHE A N 1
ATOM 2415 C CA . PHE A 1 298 ? 11.531 17.725 -0.451 1.00 92.88 298 PHE A CA 1
ATOM 2416 C C . PHE A 1 298 ? 13.004 17.724 -0.019 1.00 92.88 298 PHE A C 1
ATOM 2418 O O . PHE A 1 298 ? 13.771 16.896 -0.503 1.00 92.88 298 PHE A O 1
ATOM 2425 N N . GLY A 1 299 ? 13.411 18.624 0.878 1.00 90.94 299 GLY A N 1
ATOM 2426 C CA . GLY A 1 299 ? 14.809 18.772 1.287 1.00 90.94 299 GLY A CA 1
ATOM 2427 C C . GLY A 1 299 ? 15.234 17.903 2.472 1.00 90.94 299 GLY A C 1
ATOM 2428 O O . GLY A 1 299 ? 16.402 17.536 2.550 1.00 90.94 299 GLY A O 1
ATOM 2429 N N . THR A 1 300 ? 14.327 17.586 3.404 1.00 88.94 300 THR A N 1
ATOM 2430 C CA . THR A 1 300 ? 14.681 16.907 4.673 1.00 88.94 300 THR A CA 1
ATOM 2431 C C . THR A 1 300 ? 14.004 15.555 4.887 1.00 88.94 300 THR A C 1
ATOM 2433 O O . THR A 1 300 ? 14.419 14.796 5.764 1.00 88.94 300 THR A O 1
ATOM 2436 N N . ASN A 1 301 ? 12.965 15.226 4.114 1.00 89.06 301 ASN A N 1
ATOM 2437 C CA . ASN A 1 301 ? 12.262 13.958 4.270 1.00 89.06 301 ASN A CA 1
ATOM 2438 C C . ASN A 1 301 ? 13.156 12.786 3.841 1.00 89.06 301 ASN A C 1
ATOM 2440 O O . ASN A 1 301 ? 13.701 12.783 2.742 1.00 89.06 301 ASN A O 1
ATOM 2444 N N . GLN A 1 302 ? 13.234 11.750 4.678 1.00 88.19 302 GLN A N 1
ATOM 2445 C CA . GLN A 1 302 ? 13.994 10.523 4.412 1.00 88.19 302 GLN A CA 1
ATOM 2446 C C . GLN A 1 302 ? 13.540 9.787 3.142 1.00 88.19 302 GLN A C 1
ATOM 2448 O O . GLN A 1 302 ? 14.320 9.036 2.559 1.00 88.19 302 GLN A O 1
ATOM 2453 N N . LEU A 1 303 ? 12.287 9.981 2.722 1.00 91.62 303 LEU A N 1
ATOM 2454 C CA . LEU A 1 303 ? 11.736 9.403 1.494 1.00 91.62 303 LEU A CA 1
ATOM 2455 C C . LEU A 1 303 ? 12.086 10.220 0.238 1.00 91.62 303 LEU A C 1
ATOM 2457 O O . LEU A 1 303 ? 11.971 9.708 -0.871 1.00 91.62 303 LEU A O 1
ATOM 2461 N N . SER A 1 304 ? 12.533 11.469 0.399 1.00 94.12 304 SER A N 1
ATOM 2462 C CA . SER A 1 304 ? 13.031 12.307 -0.694 1.00 94.12 304 SER A CA 1
ATOM 2463 C C . SER A 1 304 ? 14.529 12.065 -0.860 1.00 94.12 304 SER A C 1
ATOM 2465 O O . SER A 1 304 ? 15.361 12.677 -0.193 1.00 94.12 304 SER A O 1
ATOM 2467 N N . GLN A 1 305 ? 14.874 11.101 -1.711 1.00 92.94 305 GLN A N 1
ATOM 2468 C CA . GLN A 1 305 ? 16.251 10.655 -1.922 1.00 92.94 305 GLN A CA 1
ATOM 2469 C C . GLN A 1 305 ? 16.741 11.040 -3.315 1.00 92.94 305 GLN A C 1
ATOM 2471 O O . GLN A 1 305 ? 15.958 11.170 -4.258 1.00 92.94 305 GLN A O 1
ATOM 2476 N N . PHE A 1 306 ? 18.061 11.173 -3.464 1.00 93.94 306 PHE A N 1
ATOM 2477 C CA . PHE A 1 306 ? 18.658 11.281 -4.790 1.00 93.94 306 PHE A CA 1
ATOM 2478 C C . PHE A 1 306 ? 18.307 10.045 -5.612 1.00 93.94 306 PHE A C 1
ATOM 2480 O O . PHE A 1 306 ? 18.478 8.913 -5.159 1.00 93.94 306 PHE A O 1
ATOM 2487 N N . MET A 1 307 ? 17.820 10.268 -6.830 1.00 94.38 307 MET A N 1
ATOM 2488 C CA . MET A 1 307 ? 17.488 9.173 -7.729 1.00 94.38 307 MET A CA 1
ATOM 2489 C C . MET A 1 307 ? 18.748 8.356 -8.040 1.00 94.38 307 MET A C 1
ATOM 2491 O O . MET A 1 307 ? 19.786 8.924 -8.394 1.00 94.38 307 MET A O 1
ATOM 2495 N N . ASP A 1 308 ? 18.647 7.035 -7.903 1.00 94.12 308 ASP A N 1
ATOM 2496 C CA . ASP A 1 308 ? 19.635 6.095 -8.410 1.00 94.12 308 ASP A CA 1
ATOM 2497 C C . ASP A 1 308 ? 19.566 6.065 -9.939 1.00 94.12 308 ASP A C 1
ATOM 2499 O O . ASP A 1 308 ? 18.623 5.543 -10.525 1.00 94.12 308 ASP A O 1
ATOM 2503 N N . GLN A 1 309 ? 20.549 6.708 -10.559 1.00 93.38 309 GLN A N 1
ATOM 2504 C CA . GLN A 1 309 ? 20.741 6.846 -11.998 1.00 93.38 309 GLN A CA 1
ATOM 2505 C C . GLN A 1 309 ? 21.998 6.096 -12.443 1.00 93.38 309 GLN A C 1
ATOM 2507 O O . GLN A 1 309 ? 22.735 6.547 -13.331 1.00 93.38 309 GLN A O 1
ATOM 2512 N N . THR A 1 310 ? 22.280 4.955 -11.814 1.00 94.88 310 THR A N 1
ATOM 2513 C CA . THR A 1 310 ? 23.368 4.085 -12.260 1.00 94.88 310 THR A CA 1
ATOM 2514 C C . THR A 1 310 ? 23.086 3.588 -13.678 1.00 94.88 310 THR A C 1
ATOM 2516 O O . THR A 1 310 ? 23.909 3.803 -14.567 1.00 94.88 310 THR A O 1
ATOM 2519 N N . ASN A 1 311 ? 21.892 3.035 -13.913 1.00 95.12 311 ASN A N 1
ATOM 2520 C CA . ASN A 1 311 ? 21.388 2.575 -15.210 1.00 95.12 311 ASN A CA 1
ATOM 2521 C C . ASN A 1 311 ? 19.841 2.705 -15.277 1.00 95.12 311 ASN A C 1
ATOM 2523 O O . ASN A 1 311 ? 19.218 2.975 -14.245 1.00 95.12 311 ASN A O 1
ATOM 2527 N N . PRO A 1 312 ? 19.191 2.496 -16.444 1.00 95.06 312 PRO A N 1
ATOM 2528 C CA . PRO A 1 312 ? 17.733 2.629 -16.575 1.00 95.06 312 PRO A CA 1
ATOM 2529 C C . PRO A 1 312 ? 16.920 1.726 -15.636 1.00 95.06 312 PRO A C 1
ATOM 2531 O O . PRO A 1 312 ? 15.858 2.123 -15.151 1.00 95.06 312 PRO A O 1
ATOM 2534 N N . LEU A 1 313 ? 17.414 0.517 -15.348 1.00 95.81 313 LEU A N 1
ATOM 2535 C CA . LEU A 1 313 ? 16.752 -0.417 -14.437 1.00 95.81 313 LEU A CA 1
ATOM 2536 C C . LEU A 1 313 ? 16.776 0.101 -12.993 1.00 95.81 313 LEU A C 1
ATOM 2538 O O . LEU A 1 313 ? 15.764 0.022 -12.293 1.00 95.81 313 LEU A O 1
ATOM 2542 N N . ALA A 1 314 ? 17.899 0.669 -12.554 1.00 95.25 314 ALA A N 1
ATOM 2543 C CA . ALA A 1 314 ? 18.030 1.296 -11.243 1.00 95.25 314 ALA A CA 1
ATOM 2544 C C . ALA A 1 314 ? 17.024 2.447 -11.076 1.00 95.25 314 ALA A C 1
ATOM 2546 O O . ALA A 1 314 ? 16.347 2.529 -10.051 1.00 95.25 314 ALA A O 1
ATOM 2547 N N . GLU A 1 315 ? 16.830 3.269 -12.114 1.00 94.00 315 GLU A N 1
ATOM 2548 C CA . GLU A 1 315 ? 15.860 4.368 -12.075 1.00 94.00 315 GLU A CA 1
ATOM 2549 C C . GLU A 1 315 ? 14.420 3.864 -11.908 1.00 94.00 315 GLU A C 1
ATOM 2551 O O . GLU A 1 315 ? 13.671 4.377 -11.070 1.00 94.00 315 GLU A O 1
ATOM 2556 N N . ILE A 1 316 ? 14.011 2.864 -12.695 1.00 94.25 316 ILE A N 1
ATOM 2557 C CA . ILE A 1 316 ? 12.647 2.317 -12.634 1.00 94.25 316 ILE A CA 1
ATOM 2558 C C . ILE A 1 316 ? 12.396 1.618 -11.299 1.00 94.25 316 ILE A C 1
ATOM 2560 O O . ILE A 1 316 ? 11.375 1.866 -10.654 1.00 94.25 316 ILE A O 1
ATOM 2564 N N . THR A 1 317 ? 13.311 0.746 -10.877 1.00 94.62 317 THR A N 1
ATOM 2565 C CA . THR A 1 317 ? 13.170 -0.008 -9.622 1.00 94.62 317 THR A CA 1
ATOM 2566 C C . THR A 1 317 ? 13.137 0.931 -8.421 1.00 94.62 317 THR A C 1
ATOM 2568 O O . THR A 1 317 ? 12.325 0.739 -7.520 1.00 94.62 317 THR A O 1
ATOM 2571 N N . HIS A 1 318 ? 13.922 2.013 -8.435 1.00 95.25 318 HIS A N 1
ATOM 2572 C CA . HIS A 1 318 ? 13.883 3.017 -7.377 1.00 95.25 318 HIS A CA 1
ATOM 2573 C C . HIS A 1 318 ? 12.543 3.764 -7.314 1.00 95.25 318 HIS A C 1
ATOM 2575 O O . HIS A 1 318 ? 12.020 3.974 -6.223 1.00 95.25 318 HIS A O 1
ATOM 2581 N N . LYS A 1 319 ? 11.937 4.104 -8.462 1.00 93.94 319 LYS A N 1
ATOM 2582 C CA . LYS A 1 319 ? 10.605 4.744 -8.522 1.00 93.94 319 LYS A CA 1
ATOM 2583 C C . LYS A 1 319 ? 9.472 3.824 -8.045 1.00 93.94 319 LYS A C 1
ATOM 2585 O O . LYS A 1 319 ? 8.435 4.317 -7.616 1.00 93.94 319 LYS A O 1
ATOM 2590 N N . ARG A 1 320 ? 9.659 2.503 -8.127 1.00 94.94 320 ARG A N 1
ATOM 2591 C CA . ARG A 1 320 ? 8.692 1.467 -7.706 1.00 94.94 320 ARG A CA 1
ATOM 2592 C C . ARG A 1 320 ? 8.987 0.875 -6.322 1.00 94.94 320 ARG A C 1
ATOM 2594 O O . ARG A 1 320 ? 8.398 -0.140 -5.946 1.00 94.94 320 ARG A O 1
ATOM 2601 N N . ARG A 1 321 ? 9.918 1.479 -5.585 1.00 95.44 321 ARG A N 1
ATOM 2602 C CA . ARG A 1 321 ? 10.340 1.033 -4.260 1.00 95.44 321 ARG A CA 1
ATOM 2603 C C . ARG A 1 321 ? 9.341 1.480 -3.198 1.00 95.44 321 ARG A C 1
ATOM 2605 O O . ARG A 1 321 ? 8.887 2.621 -3.193 1.00 95.44 321 ARG A O 1
ATOM 2612 N N . LEU A 1 322 ? 9.068 0.588 -2.259 1.00 94.94 322 LEU A N 1
ATOM 2613 C CA . LEU A 1 322 ? 8.263 0.833 -1.074 1.00 94.94 322 LEU A CA 1
ATOM 2614 C C . LEU A 1 322 ? 9.149 0.764 0.168 1.00 94.94 322 LEU A C 1
ATOM 2616 O O . LEU A 1 322 ? 10.107 -0.006 0.226 1.00 94.94 322 LEU A O 1
ATOM 2620 N N . SER A 1 323 ? 8.841 1.602 1.153 1.00 94.12 323 SER A N 1
ATOM 2621 C CA . SER A 1 323 ? 9.601 1.718 2.395 1.00 94.12 323 SER A CA 1
ATOM 2622 C C . SER A 1 323 ? 8.644 1.699 3.577 1.00 94.12 323 SER A C 1
ATOM 2624 O O . SER A 1 323 ? 7.761 2.549 3.666 1.00 94.12 323 SER A O 1
ATOM 2626 N N . ALA A 1 324 ? 8.865 0.773 4.509 1.00 92.12 324 ALA A N 1
ATOM 2627 C CA . ALA A 1 324 ? 8.218 0.772 5.820 1.00 92.12 324 ALA A CA 1
ATOM 2628 C C . ALA A 1 324 ? 8.819 1.831 6.768 1.00 92.12 324 ALA A C 1
ATOM 2630 O O . ALA A 1 324 ? 8.262 2.110 7.829 1.00 92.12 324 ALA A O 1
ATOM 2631 N N . LEU A 1 325 ? 9.961 2.419 6.394 1.00 90.81 325 LEU A N 1
ATOM 2632 C CA . LEU A 1 325 ? 10.633 3.495 7.120 1.00 90.81 325 LEU A CA 1
ATOM 2633 C C . LEU A 1 325 ? 10.078 4.870 6.729 1.00 90.81 325 LEU A C 1
ATOM 2635 O O . LEU A 1 325 ? 9.616 5.062 5.604 1.00 90.81 325 LEU A O 1
ATOM 2639 N N . GLY A 1 326 ? 10.229 5.848 7.623 1.00 88.50 326 GLY A N 1
ATOM 2640 C CA . GLY A 1 326 ? 9.903 7.255 7.379 1.00 88.50 326 GLY A CA 1
ATOM 2641 C C . GLY A 1 326 ? 8.816 7.795 8.318 1.00 88.50 326 GLY A C 1
ATOM 2642 O O . GLY A 1 326 ? 8.425 7.123 9.276 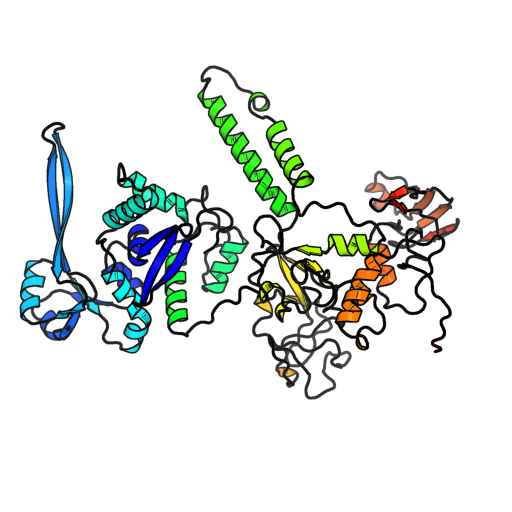1.00 88.50 326 GLY A O 1
ATOM 2643 N N . PRO A 1 327 ? 8.329 9.028 8.089 1.00 83.94 327 PRO A N 1
ATOM 2644 C CA . PRO A 1 327 ? 7.329 9.658 8.948 1.00 83.94 327 PRO A CA 1
ATOM 2645 C C . PRO A 1 327 ? 6.025 8.847 9.033 1.00 83.94 327 PRO A C 1
ATOM 2647 O O . PRO A 1 327 ? 5.327 8.665 8.038 1.00 83.94 327 PRO A O 1
ATOM 2650 N N . GLY A 1 328 ? 5.678 8.390 10.239 1.00 81.12 328 GLY A N 1
ATOM 2651 C CA . GLY A 1 328 ? 4.497 7.552 10.483 1.00 81.12 328 GLY A CA 1
ATOM 2652 C C . GLY A 1 328 ? 4.687 6.062 10.174 1.00 81.12 328 GLY A C 1
ATOM 2653 O O . GLY A 1 328 ? 3.735 5.307 10.331 1.00 81.12 328 GLY A O 1
ATOM 2654 N N . GLY A 1 329 ? 5.887 5.652 9.753 1.00 86.19 329 GLY A N 1
ATOM 2655 C CA . GLY A 1 329 ? 6.285 4.255 9.605 1.00 86.19 329 GLY A CA 1
ATOM 2656 C C . GLY A 1 329 ? 7.082 3.740 10.806 1.00 86.19 329 GLY A C 1
ATOM 2657 O O . GLY A 1 329 ? 7.069 4.317 11.897 1.00 86.19 329 GLY A O 1
ATOM 2658 N N . LEU A 1 330 ? 7.806 2.647 10.588 1.00 87.00 330 LEU A N 1
ATOM 2659 C CA . LEU A 1 330 ? 8.651 2.005 11.589 1.00 87.00 330 LEU A CA 1
ATOM 2660 C C . LEU A 1 330 ? 10.053 2.623 11.618 1.00 87.00 330 LEU A C 1
ATOM 2662 O O . LEU A 1 330 ? 10.553 3.159 10.628 1.00 87.00 330 LEU A O 1
ATOM 2666 N N . SER A 1 331 ? 10.720 2.517 12.766 1.00 86.56 331 SER A N 1
ATOM 2667 C CA . SER A 1 331 ? 12.167 2.721 12.851 1.00 86.56 331 SER A CA 1
ATOM 2668 C C . SER A 1 331 ? 12.884 1.375 12.769 1.00 86.56 331 SER A C 1
ATOM 2670 O O . SER A 1 331 ? 12.332 0.345 13.149 1.00 86.56 331 SER A O 1
ATOM 2672 N N . ARG A 1 332 ? 14.142 1.380 12.311 1.00 84.12 332 ARG A N 1
ATOM 2673 C CA . ARG A 1 332 ? 14.947 0.151 12.167 1.00 84.12 332 ARG A CA 1
ATOM 2674 C C . ARG A 1 332 ? 15.063 -0.650 13.465 1.00 84.12 332 ARG A C 1
ATOM 2676 O O . ARG A 1 332 ? 15.035 -1.871 13.417 1.00 84.12 332 ARG A O 1
ATOM 2683 N N . GLU A 1 333 ? 15.184 0.047 14.593 1.00 82.19 333 GLU A N 1
ATOM 2684 C CA . GLU A 1 333 ? 15.329 -0.541 15.932 1.00 82.19 333 GLU A CA 1
ATOM 2685 C C . GLU A 1 333 ? 14.020 -1.115 16.480 1.00 82.19 333 GLU A C 1
ATOM 2687 O O . GLU A 1 333 ? 14.043 -2.037 17.285 1.00 82.19 333 GLU A O 1
ATOM 2692 N N . ARG A 1 334 ? 12.874 -0.566 16.056 1.00 81.88 334 ARG A N 1
ATOM 2693 C CA . ARG A 1 334 ? 11.547 -1.031 16.487 1.00 81.88 334 ARG A CA 1
ATOM 2694 C C . ARG A 1 334 ? 10.970 -2.110 15.580 1.00 81.88 334 ARG A C 1
ATOM 2696 O O . ARG A 1 334 ? 9.996 -2.747 15.961 1.00 81.88 334 ARG A O 1
ATOM 2703 N N . ALA A 1 335 ? 11.525 -2.285 14.385 1.00 83.38 335 ALA A N 1
ATOM 2704 C CA . ALA A 1 335 ? 11.080 -3.308 13.457 1.00 83.38 335 ALA A CA 1
ATOM 2705 C C . ALA A 1 335 ? 11.610 -4.683 13.884 1.00 83.38 335 ALA A C 1
ATOM 2707 O O . ALA A 1 335 ? 12.787 -4.994 13.664 1.00 83.38 335 ALA A O 1
ATOM 2708 N N . GLY A 1 336 ? 10.719 -5.472 14.490 1.00 83.88 336 GLY A N 1
ATOM 2709 C CA . GLY A 1 336 ? 10.958 -6.864 14.860 1.00 83.88 336 GLY A CA 1
ATOM 2710 C C . GLY A 1 336 ? 11.133 -7.788 13.653 1.00 83.88 336 GLY A C 1
ATOM 2711 O O . GLY A 1 336 ? 11.183 -7.341 12.506 1.00 83.88 336 GLY A O 1
ATOM 2712 N N . PHE A 1 337 ? 11.254 -9.084 13.934 1.00 85.44 337 PHE A N 1
ATOM 2713 C CA . PHE A 1 337 ? 11.418 -10.113 12.908 1.00 85.44 337 PHE A CA 1
ATOM 2714 C C . PHE A 1 337 ? 10.160 -10.269 12.039 1.00 85.44 337 PHE A C 1
ATOM 2716 O O . PHE A 1 337 ? 10.279 -10.250 10.822 1.00 85.44 337 PHE A O 1
ATOM 2723 N N . GLU A 1 338 ? 8.980 -10.312 12.662 1.00 84.31 338 GLU A N 1
ATOM 2724 C CA . GLU A 1 338 ? 7.670 -10.546 12.022 1.00 84.31 338 GLU A CA 1
ATOM 2725 C C . GLU A 1 338 ? 7.425 -9.599 10.834 1.00 84.31 338 GLU A C 1
ATOM 2727 O O . GLU A 1 338 ? 7.276 -10.027 9.696 1.00 84.31 338 GLU A O 1
ATOM 2732 N N . VAL A 1 339 ? 7.592 -8.291 11.058 1.00 86.88 339 VAL A N 1
ATOM 2733 C CA . VAL A 1 339 ? 7.390 -7.252 10.034 1.00 86.88 339 VAL A CA 1
ATOM 2734 C C . VAL A 1 339 ? 8.317 -7.411 8.816 1.00 86.88 339 VAL A C 1
ATOM 2736 O O . VAL A 1 339 ? 7.996 -6.915 7.732 1.00 86.88 339 VAL A O 1
ATOM 2739 N N . ARG A 1 340 ? 9.492 -8.024 9.001 1.00 91.62 340 ARG A N 1
ATOM 2740 C CA . ARG A 1 340 ? 10.511 -8.205 7.955 1.00 91.62 340 ARG A CA 1
ATOM 2741 C C . ARG A 1 340 ? 10.319 -9.496 7.167 1.00 91.62 340 ARG A C 1
ATOM 2743 O O . ARG A 1 340 ? 10.970 -9.643 6.131 1.00 91.62 340 ARG A O 1
ATOM 2750 N N . ASP A 1 341 ? 9.507 -10.414 7.675 1.00 92.75 341 ASP A N 1
ATOM 2751 C CA . ASP A 1 341 ? 9.294 -11.714 7.065 1.00 92.75 341 ASP A CA 1
ATOM 2752 C C . ASP A 1 341 ? 8.385 -11.614 5.831 1.00 92.75 341 ASP A C 1
ATOM 2754 O O . ASP A 1 341 ? 7.733 -10.597 5.558 1.00 92.75 341 ASP A O 1
ATOM 2758 N N . VAL A 1 342 ? 8.378 -12.672 5.028 1.00 93.75 342 VAL A N 1
ATOM 2759 C CA . VAL A 1 342 ? 7.526 -12.772 3.848 1.00 93.75 342 VAL A CA 1
ATOM 2760 C C . VAL A 1 342 ? 6.155 -13.292 4.262 1.00 93.75 342 VAL A C 1
ATOM 2762 O O . VAL A 1 342 ? 5.999 -14.447 4.637 1.00 93.75 342 VAL A O 1
ATOM 2765 N N . HIS A 1 343 ? 5.144 -12.443 4.115 1.00 95.31 343 HIS A N 1
ATOM 2766 C CA . HIS A 1 343 ? 3.752 -12.795 4.364 1.00 95.31 343 HIS A CA 1
ATOM 2767 C C . HIS A 1 343 ? 3.067 -13.304 3.078 1.00 95.31 343 HIS A C 1
ATOM 2769 O O . HIS A 1 343 ? 3.382 -12.832 1.982 1.00 95.31 343 HIS A O 1
ATOM 2775 N N . TYR A 1 344 ? 2.096 -14.224 3.174 1.00 93.88 344 TYR A N 1
ATOM 2776 C CA . TYR A 1 344 ? 1.433 -14.816 1.995 1.00 93.88 344 TYR A CA 1
ATOM 2777 C C . TYR A 1 344 ? 0.731 -13.768 1.115 1.00 93.88 344 TYR A C 1
ATOM 2779 O O . TYR A 1 344 ? 0.795 -13.839 -0.111 1.00 93.88 344 TYR A O 1
ATOM 2787 N N . THR A 1 345 ? 0.160 -12.720 1.718 1.00 96.06 345 THR A N 1
ATOM 2788 C CA . THR A 1 345 ? -0.442 -11.593 0.978 1.00 96.06 345 THR A CA 1
ATOM 2789 C C . THR A 1 345 ? 0.534 -10.796 0.119 1.00 96.06 345 THR A C 1
ATOM 2791 O O . THR A 1 345 ? 0.094 -10.049 -0.755 1.00 96.06 345 THR A O 1
ATOM 2794 N N . HIS A 1 346 ? 1.852 -10.946 0.300 1.00 96.50 346 HIS A N 1
ATOM 2795 C CA . HIS A 1 346 ? 2.836 -10.338 -0.598 1.00 96.50 346 HIS A CA 1
ATOM 2796 C C . HIS A 1 346 ? 2.717 -10.878 -2.029 1.00 96.50 346 HIS A C 1
ATOM 2798 O O . HIS A 1 346 ? 3.103 -10.172 -2.965 1.00 96.50 346 HIS A O 1
ATOM 2804 N N . TYR A 1 347 ? 2.145 -12.074 -2.211 1.00 96.19 347 TYR A N 1
ATOM 2805 C CA . TYR A 1 347 ? 1.940 -12.711 -3.508 1.00 96.19 347 TYR A CA 1
ATOM 2806 C C . TYR A 1 347 ? 1.308 -11.744 -4.516 1.00 96.19 347 TYR A C 1
ATOM 2808 O O . TYR A 1 347 ? 0.254 -11.155 -4.280 1.00 96.19 347 TYR A O 1
ATOM 2816 N N . GLY A 1 348 ? 1.988 -11.530 -5.643 1.00 95.44 348 GLY A N 1
ATOM 2817 C CA . GLY A 1 348 ? 1.500 -10.660 -6.711 1.00 95.44 348 GLY A CA 1
ATOM 2818 C C . GLY A 1 348 ? 1.547 -9.151 -6.428 1.00 95.44 348 GLY A C 1
ATOM 2819 O O . GLY A 1 348 ? 1.241 -8.360 -7.324 1.00 95.44 348 GLY A O 1
ATOM 2820 N N . ARG A 1 349 ? 1.909 -8.729 -5.211 1.00 96.88 349 ARG A N 1
ATOM 2821 C CA . ARG A 1 349 ? 1.842 -7.334 -4.736 1.00 96.88 349 ARG A CA 1
ATOM 2822 C C . ARG A 1 349 ? 3.228 -6.768 -4.461 1.00 96.88 349 ARG A C 1
ATOM 2824 O O . ARG A 1 349 ? 3.607 -5.732 -5.016 1.00 96.88 349 ARG A O 1
ATOM 2831 N N . LEU A 1 350 ? 3.998 -7.474 -3.640 1.00 96.81 350 LEU A N 1
ATOM 2832 C CA . LEU A 1 350 ? 5.374 -7.154 -3.283 1.00 96.81 350 LEU A CA 1
ATOM 2833 C C . LEU A 1 350 ? 6.287 -8.279 -3.750 1.00 96.81 350 LEU A C 1
ATOM 2835 O O . LEU A 1 350 ? 5.989 -9.454 -3.571 1.00 96.81 350 LEU A O 1
ATOM 2839 N N . CYS A 1 351 ? 7.427 -7.916 -4.323 1.00 96.56 351 CYS A N 1
ATOM 2840 C CA . CYS A 1 351 ? 8.444 -8.896 -4.660 1.00 96.56 351 CYS A CA 1
ATOM 2841 C C . CYS A 1 351 ? 9.053 -9.476 -3.383 1.00 96.56 351 CYS A C 1
ATOM 2843 O O . CYS A 1 351 ? 9.548 -8.733 -2.534 1.00 96.56 351 CYS A O 1
ATOM 2845 N N . THR A 1 352 ? 9.056 -10.801 -3.288 1.00 92.88 352 THR A N 1
ATOM 2846 C CA . THR A 1 352 ? 9.620 -11.553 -2.159 1.00 92.88 352 THR A CA 1
ATOM 2847 C C . THR A 1 352 ? 11.133 -11.765 -2.273 1.00 92.88 352 THR A C 1
ATOM 2849 O O . THR A 1 352 ? 11.767 -12.194 -1.316 1.00 92.88 352 THR A O 1
ATOM 2852 N N . ILE A 1 353 ? 11.722 -11.433 -3.429 1.00 94.19 353 ILE A N 1
ATOM 2853 C CA . ILE A 1 353 ? 13.151 -11.615 -3.732 1.00 94.19 353 ILE A CA 1
ATOM 2854 C C . ILE A 1 353 ? 13.917 -10.287 -3.636 1.00 94.19 353 ILE A C 1
ATOM 2856 O O . ILE A 1 353 ? 14.990 -10.219 -3.043 1.00 94.19 353 ILE A O 1
ATOM 2860 N N . GLU A 1 354 ? 13.393 -9.210 -4.231 1.00 95.00 354 GLU A N 1
ATOM 2861 C CA . GLU A 1 354 ? 14.109 -7.932 -4.332 1.00 95.00 354 GLU A CA 1
ATOM 2862 C C . GLU A 1 354 ? 13.936 -7.087 -3.061 1.00 95.00 354 GLU A C 1
ATOM 2864 O O . GLU A 1 354 ? 13.036 -6.248 -2.954 1.00 95.00 354 GLU A O 1
ATOM 2869 N N . THR A 1 355 ? 14.875 -7.255 -2.134 1.00 94.94 355 THR A N 1
ATOM 2870 C CA . THR A 1 355 ? 15.071 -6.411 -0.949 1.00 94.94 355 THR A CA 1
ATOM 2871 C C . THR A 1 355 ? 16.566 -6.118 -0.768 1.00 94.94 355 THR A C 1
ATOM 2873 O O . THR A 1 355 ? 17.407 -6.941 -1.142 1.00 94.94 355 THR A O 1
ATOM 2876 N N . PRO A 1 356 ? 16.957 -4.961 -0.201 1.00 92.75 356 PRO A N 1
ATOM 2877 C CA . PRO A 1 356 ? 18.337 -4.736 0.207 1.00 92.75 356 PRO A CA 1
ATOM 2878 C C . PRO A 1 356 ? 18.795 -5.760 1.249 1.00 92.75 356 PRO A C 1
ATOM 2880 O O . PRO A 1 356 ? 18.032 -6.136 2.141 1.00 92.75 356 PRO A O 1
ATOM 2883 N N . GLU A 1 357 ? 20.067 -6.136 1.169 1.00 90.12 357 GLU A N 1
ATOM 2884 C CA . GLU A 1 357 ? 20.737 -6.940 2.190 1.00 90.12 357 GLU A CA 1
ATOM 2885 C C . GLU A 1 357 ? 21.054 -6.103 3.442 1.00 90.12 357 GLU A C 1
ATOM 2887 O O . GLU A 1 357 ? 21.148 -4.868 3.405 1.00 90.12 357 GLU A O 1
ATOM 2892 N N . GLY A 1 358 ? 21.244 -6.779 4.576 1.00 90.19 358 GLY A N 1
ATOM 2893 C CA . GLY A 1 358 ? 21.663 -6.148 5.826 1.00 90.19 358 GLY A CA 1
ATOM 2894 C C . GLY A 1 358 ? 20.513 -5.498 6.612 1.00 90.19 358 GLY A C 1
ATOM 2895 O O . GLY A 1 358 ? 19.404 -6.028 6.635 1.00 90.19 358 GLY A O 1
ATOM 2896 N N . PRO A 1 359 ? 20.731 -4.351 7.292 1.00 88.94 359 PRO A N 1
ATOM 2897 C CA . PRO A 1 359 ? 19.786 -3.828 8.289 1.00 88.94 359 PRO A CA 1
ATOM 2898 C C . PRO A 1 359 ? 18.396 -3.447 7.761 1.00 88.94 359 PRO A C 1
ATOM 2900 O O . PRO A 1 359 ? 17.467 -3.292 8.556 1.00 88.94 359 PRO A O 1
ATOM 2903 N N . ASN A 1 360 ? 18.251 -3.262 6.447 1.00 91.38 360 ASN A N 1
ATOM 2904 C CA . ASN A 1 360 ? 16.997 -2.865 5.799 1.00 91.38 360 ASN A CA 1
ATOM 2905 C C . ASN A 1 360 ? 16.227 -4.041 5.181 1.00 91.38 360 ASN A C 1
ATOM 2907 O O . ASN A 1 360 ? 15.207 -3.792 4.539 1.00 91.38 360 ASN A O 1
ATOM 2911 N N . ILE A 1 361 ? 16.689 -5.283 5.360 1.00 93.50 361 ILE A N 1
ATOM 2912 C CA . ILE A 1 361 ? 15.990 -6.466 4.852 1.00 93.50 361 ILE A CA 1
ATOM 2913 C C . ILE A 1 361 ? 14.539 -6.494 5.352 1.00 93.50 361 ILE A C 1
ATOM 2915 O O . ILE A 1 361 ? 14.291 -6.234 6.537 1.00 93.50 361 ILE A O 1
ATOM 2919 N N . GLY A 1 362 ? 13.598 -6.710 4.427 1.00 91.19 362 GLY A N 1
ATOM 2920 C CA . GLY A 1 362 ? 12.153 -6.743 4.686 1.00 91.19 362 GLY A CA 1
ATOM 2921 C C . GLY A 1 362 ? 11.499 -5.376 4.940 1.00 91.19 362 GLY A C 1
ATOM 2922 O O . GLY A 1 362 ? 10.282 -5.259 4.931 1.00 91.19 362 GLY A O 1
ATOM 2923 N N . LEU A 1 363 ? 12.285 -4.309 5.134 1.00 93.00 363 LEU A N 1
ATOM 2924 C CA . LEU A 1 363 ? 11.771 -2.947 5.366 1.00 93.00 363 LEU A CA 1
ATOM 2925 C C . LEU A 1 363 ? 11.692 -2.113 4.092 1.00 93.00 363 LEU A C 1
ATOM 2927 O O . LEU A 1 363 ? 11.024 -1.075 4.061 1.00 93.00 363 LEU A O 1
ATOM 2931 N N . ILE A 1 364 ? 12.423 -2.535 3.066 1.00 94.44 364 ILE A N 1
ATOM 2932 C CA . ILE A 1 364 ? 12.407 -1.946 1.739 1.00 94.44 364 ILE A CA 1
ATOM 2933 C C . ILE A 1 364 ? 12.095 -3.068 0.761 1.00 94.44 364 ILE A C 1
ATOM 2935 O O . ILE A 1 364 ? 12.893 -3.986 0.595 1.00 94.44 364 ILE A O 1
ATOM 2939 N N . SER A 1 365 ? 10.971 -2.939 0.075 1.00 94.56 365 SER A N 1
ATOM 2940 C CA . SER A 1 365 ? 10.499 -3.923 -0.897 1.00 94.56 365 SER A CA 1
ATOM 2941 C C . SER A 1 365 ? 10.221 -3.237 -2.225 1.00 94.56 365 SER A C 1
ATOM 2943 O O . SER A 1 365 ? 10.104 -2.011 -2.303 1.00 94.56 365 SER A O 1
ATOM 2945 N N . SER A 1 366 ? 10.103 -4.023 -3.285 1.00 95.56 366 SER A N 1
ATOM 2946 C CA . SER A 1 366 ? 9.761 -3.516 -4.613 1.00 95.56 366 SER A CA 1
ATOM 2947 C C . SER A 1 366 ? 8.381 -4.007 -5.021 1.00 95.56 366 SER A C 1
ATOM 2949 O O . SER A 1 366 ? 8.024 -5.151 -4.744 1.00 95.56 366 SER A O 1
ATOM 2951 N N . LEU A 1 367 ? 7.605 -3.153 -5.692 1.00 96.62 367 LEU A N 1
ATOM 2952 C CA . LEU A 1 367 ? 6.333 -3.570 -6.281 1.00 96.62 367 LEU A CA 1
ATOM 2953 C C . LEU A 1 367 ? 6.556 -4.698 -7.291 1.00 96.62 367 LEU A C 1
ATOM 2955 O O . LEU A 1 367 ? 7.480 -4.633 -8.113 1.00 96.62 367 LEU A O 1
ATOM 2959 N N . ALA A 1 368 ? 5.667 -5.687 -7.267 1.00 96.88 368 ALA A N 1
ATOM 2960 C CA . ALA A 1 368 ? 5.653 -6.743 -8.268 1.00 96.88 368 ALA A CA 1
ATOM 2961 C C . ALA A 1 368 ? 5.318 -6.192 -9.672 1.00 96.88 368 ALA A C 1
ATOM 2963 O O . ALA A 1 368 ? 4.895 -5.036 -9.810 1.00 96.88 368 ALA A O 1
ATOM 2964 N N . VAL A 1 369 ? 5.534 -6.979 -10.732 1.00 94.94 369 VAL A N 1
ATOM 2965 C CA . VAL A 1 369 ? 5.398 -6.517 -12.132 1.00 94.94 369 VAL A CA 1
ATOM 2966 C C . VAL A 1 369 ? 4.005 -5.948 -12.415 1.00 94.94 369 VAL A C 1
ATOM 2968 O O . VAL A 1 369 ? 3.891 -4.821 -12.904 1.00 94.94 369 VAL A O 1
ATOM 2971 N N . HIS A 1 370 ? 2.953 -6.693 -12.065 1.00 95.69 370 HIS A N 1
ATOM 2972 C CA . HIS A 1 370 ? 1.566 -6.348 -12.410 1.00 95.69 370 HIS A CA 1
ATOM 2973 C C . HIS A 1 370 ? 0.798 -5.634 -11.292 1.00 95.69 370 HIS A C 1
ATOM 2975 O O . HIS A 1 370 ? -0.361 -5.264 -11.492 1.00 95.69 370 HIS A O 1
ATOM 2981 N N . ALA A 1 371 ? 1.441 -5.416 -10.141 1.00 96.62 371 ALA A N 1
ATOM 2982 C CA . ALA A 1 371 ? 0.831 -4.773 -8.984 1.00 96.62 371 ALA A CA 1
ATOM 2983 C C . ALA A 1 371 ? 0.415 -3.324 -9.287 1.00 96.62 371 ALA A C 1
ATOM 2985 O O . ALA A 1 371 ? 1.159 -2.559 -9.918 1.00 96.62 371 ALA A O 1
ATOM 2986 N N . LYS A 1 372 ? -0.759 -2.933 -8.787 1.00 95.56 372 LYS A N 1
ATOM 2987 C CA . LYS A 1 372 ? -1.285 -1.563 -8.832 1.00 95.56 372 LYS A CA 1
ATOM 2988 C C . LYS A 1 372 ? -1.613 -1.077 -7.428 1.00 95.56 372 LYS A C 1
ATOM 2990 O O . LYS A 1 372 ? -1.838 -1.870 -6.527 1.00 95.56 372 LYS A O 1
ATOM 2995 N N . ILE A 1 373 ? -1.621 0.239 -7.252 1.00 95.19 373 ILE A N 1
ATOM 2996 C CA . ILE A 1 373 ? -2.075 0.875 -6.016 1.00 95.19 373 ILE A CA 1
ATOM 2997 C C . ILE A 1 373 ? -3.429 1.504 -6.320 1.00 95.19 373 ILE A C 1
ATOM 2999 O O . ILE A 1 373 ? -3.537 2.283 -7.271 1.00 95.19 373 ILE A O 1
ATOM 3003 N N . ASN A 1 374 ? -4.448 1.153 -5.544 1.00 93.38 374 ASN A N 1
ATOM 3004 C CA . ASN A 1 374 ? -5.784 1.711 -5.710 1.00 93.38 374 ASN A CA 1
ATOM 3005 C C . ASN A 1 374 ? -5.908 3.109 -5.083 1.00 93.38 374 ASN A C 1
ATOM 3007 O O . ASN A 1 374 ? -4.973 3.634 -4.477 1.00 93.38 374 ASN A O 1
ATOM 3011 N N . HIS A 1 375 ? -7.079 3.729 -5.229 1.00 89.62 375 HIS A N 1
ATOM 3012 C CA . HIS A 1 375 ? -7.332 5.085 -4.735 1.00 89.62 375 HIS A CA 1
ATOM 3013 C C . HIS A 1 375 ? -7.229 5.224 -3.202 1.00 89.62 375 HIS A C 1
ATOM 3015 O O . HIS A 1 375 ? -6.938 6.315 -2.717 1.00 89.62 375 HIS A O 1
ATOM 3021 N N . LEU A 1 376 ? -7.408 4.131 -2.449 1.00 90.19 376 LEU A N 1
ATOM 3022 C CA . LEU A 1 376 ? -7.263 4.079 -0.987 1.00 90.19 376 LEU A CA 1
ATOM 3023 C C . LEU A 1 376 ? -5.822 3.780 -0.534 1.00 90.19 376 LEU A C 1
ATOM 3025 O O . LEU A 1 376 ? -5.521 3.824 0.660 1.00 90.19 376 LEU A O 1
ATOM 3029 N N . GLY A 1 377 ? -4.915 3.490 -1.470 1.00 92.62 377 GLY A N 1
ATOM 3030 C CA . GLY A 1 377 ? -3.521 3.166 -1.180 1.00 92.62 377 GLY A CA 1
ATOM 3031 C C . GLY A 1 377 ? -3.258 1.687 -0.876 1.00 92.62 377 GLY A C 1
ATOM 3032 O O . GLY A 1 377 ? -2.150 1.361 -0.448 1.00 92.62 377 GLY A O 1
ATOM 3033 N N . PHE A 1 378 ? -4.221 0.787 -1.088 1.00 95.56 378 PHE A N 1
ATOM 3034 C CA . PHE A 1 378 ? -3.985 -0.658 -0.999 1.00 95.56 378 PHE A CA 1
ATOM 3035 C C . PHE A 1 378 ? -3.363 -1.189 -2.291 1.00 95.56 378 PHE A C 1
ATOM 3037 O O . PHE A 1 378 ? -3.613 -0.666 -3.380 1.00 95.56 378 PHE A O 1
ATOM 3044 N N . ILE A 1 379 ? -2.524 -2.217 -2.158 1.00 96.88 379 ILE A N 1
ATOM 3045 C CA . ILE A 1 379 ? -1.869 -2.860 -3.298 1.00 96.88 379 ILE A CA 1
ATOM 3046 C C . ILE A 1 379 ? -2.772 -3.981 -3.808 1.00 96.88 379 ILE A C 1
ATOM 3048 O O . ILE A 1 379 ? -3.179 -4.866 -3.055 1.00 96.88 379 ILE A O 1
ATOM 3052 N N . GLU A 1 380 ? -3.052 -3.948 -5.100 1.00 97.00 380 GLU A N 1
ATOM 3053 C CA . GLU A 1 380 ? -3.891 -4.908 -5.798 1.00 97.00 380 GLU A CA 1
ATOM 3054 C C . GLU A 1 380 ? -3.080 -5.654 -6.848 1.00 97.00 380 GLU A C 1
ATOM 3056 O O . GLU A 1 380 ? -2.112 -5.130 -7.413 1.00 97.00 380 GLU A O 1
ATOM 3061 N N . THR A 1 381 ? -3.506 -6.874 -7.143 1.00 97.19 381 THR A N 1
ATOM 3062 C CA . THR A 1 381 ? -2.892 -7.717 -8.166 1.00 97.19 381 THR A CA 1
ATOM 3063 C C . THR A 1 381 ? -3.979 -8.306 -9.072 1.00 97.19 381 THR A C 1
ATOM 3065 O O . THR A 1 381 ? -5.109 -8.484 -8.608 1.00 97.19 381 THR A O 1
ATOM 3068 N N . PRO A 1 382 ? -3.711 -8.505 -10.376 1.00 97.19 382 PRO A N 1
ATOM 3069 C CA . PRO A 1 382 ? -4.744 -8.925 -11.311 1.00 97.19 382 PRO A CA 1
ATOM 3070 C C . PRO A 1 382 ? -4.952 -10.440 -11.308 1.00 97.19 382 PRO A C 1
ATOM 3072 O O . PRO A 1 382 ? -3.998 -11.209 -11.235 1.00 97.19 382 PRO A O 1
ATOM 3075 N N . TYR A 1 383 ? -6.195 -10.855 -11.504 1.00 96.94 383 TYR A N 1
ATOM 3076 C CA . TYR A 1 383 ? -6.609 -12.247 -11.611 1.00 96.94 383 TYR A CA 1
ATOM 3077 C C . TYR A 1 383 ? -7.583 -12.445 -12.769 1.00 96.94 383 TYR A C 1
ATOM 3079 O O . TYR A 1 383 ? -8.338 -11.541 -13.142 1.00 96.94 383 TYR A O 1
ATOM 3087 N N . ARG A 1 384 ? -7.589 -13.650 -13.334 1.00 95.50 384 ARG A N 1
ATOM 3088 C CA . ARG A 1 384 ? -8.627 -14.117 -14.256 1.00 95.50 384 ARG A CA 1
ATOM 3089 C C . ARG A 1 384 ? -9.735 -14.769 -13.455 1.00 95.50 384 ARG A C 1
ATOM 3091 O O . ARG A 1 384 ? -9.459 -15.547 -12.547 1.00 95.50 384 ARG A O 1
ATOM 3098 N N . LYS A 1 385 ? -10.982 -14.447 -13.777 1.00 96.00 385 LYS A N 1
ATOM 3099 C CA . LYS A 1 385 ? -12.139 -15.024 -13.095 1.00 96.00 385 LYS A CA 1
ATOM 3100 C C . LYS A 1 385 ? -12.371 -16.454 -13.573 1.00 96.00 385 LYS A C 1
ATOM 3102 O O . LYS A 1 385 ? -12.270 -16.716 -14.770 1.00 96.00 385 LYS A O 1
ATOM 3107 N N . VAL A 1 386 ? -12.718 -17.349 -12.657 1.00 94.88 386 VAL A N 1
ATOM 3108 C CA . VAL A 1 386 ? -13.180 -18.704 -12.966 1.00 94.88 386 VAL A CA 1
ATOM 3109 C C . VAL A 1 386 ? -14.670 -18.775 -12.630 1.00 94.88 386 VAL A C 1
ATOM 3111 O O . VAL A 1 386 ? -15.100 -18.320 -11.570 1.00 94.88 386 VAL A O 1
ATOM 3114 N N . LYS A 1 387 ? -15.490 -19.256 -13.566 1.00 93.31 387 LYS A N 1
ATOM 3115 C CA . LYS A 1 387 ? -16.934 -19.464 -13.377 1.00 93.31 387 LYS A CA 1
ATOM 3116 C C . LYS A 1 387 ? -17.247 -20.919 -13.697 1.00 93.31 387 LYS A C 1
ATOM 3118 O O . LYS A 1 387 ? -16.936 -21.366 -14.795 1.00 93.31 387 LYS A O 1
ATOM 3123 N N . ASP A 1 388 ? -17.832 -21.636 -12.741 1.00 89.56 388 ASP A N 1
ATOM 3124 C CA . ASP A 1 388 ? -18.249 -23.038 -12.898 1.00 89.56 388 ASP A CA 1
ATOM 3125 C C . ASP A 1 388 ? -17.139 -23.947 -13.471 1.00 89.56 388 ASP A C 1
ATOM 3127 O O . ASP A 1 388 ? -17.373 -24.760 -14.361 1.00 89.56 388 ASP A O 1
ATOM 3131 N N . GLY A 1 389 ? -15.901 -23.762 -12.992 1.00 88.75 389 GLY A N 1
ATOM 3132 C CA . GLY A 1 389 ? -14.735 -24.536 -13.432 1.00 88.75 389 GLY A CA 1
ATOM 3133 C C . GLY A 1 389 ? -14.113 -24.113 -14.764 1.00 88.75 389 GLY A C 1
ATOM 3134 O O . GLY A 1 389 ? -13.172 -24.763 -15.215 1.00 88.75 389 GLY A O 1
ATOM 3135 N N . VAL A 1 390 ? -14.582 -23.021 -15.372 1.00 92.81 390 VAL A N 1
ATOM 3136 C CA . VAL A 1 390 ? -14.076 -22.493 -16.646 1.00 92.81 390 VAL A CA 1
ATOM 3137 C C . VAL A 1 390 ? -13.426 -21.126 -16.437 1.00 92.81 390 VAL A C 1
ATOM 3139 O O . VAL A 1 390 ? -14.030 -20.207 -15.877 1.00 92.81 390 VAL A O 1
ATOM 3142 N N . VAL A 1 391 ? -12.184 -20.973 -16.893 1.00 93.25 391 VAL A N 1
ATOM 3143 C CA . VAL A 1 391 ? -11.466 -19.692 -16.904 1.00 93.25 391 VAL A CA 1
ATOM 3144 C C . VAL A 1 391 ? -12.122 -18.763 -17.921 1.00 93.25 391 VAL A C 1
ATOM 3146 O O . VAL A 1 391 ? -12.209 -19.075 -19.105 1.00 93.25 391 VAL A O 1
ATOM 3149 N N . VAL A 1 392 ? -12.557 -17.585 -17.486 1.00 92.31 392 VAL A N 1
ATOM 3150 C CA . VAL A 1 392 ? -13.193 -16.610 -18.375 1.00 92.31 392 VAL A CA 1
ATOM 3151 C C . VAL A 1 392 ? -12.114 -15.818 -19.118 1.00 92.31 392 VAL A C 1
ATOM 3153 O O . VAL A 1 392 ? -11.608 -14.818 -18.612 1.00 92.31 392 VAL A O 1
ATOM 3156 N N . VAL A 1 393 ? -11.729 -16.291 -20.306 1.00 87.56 393 VAL A N 1
ATOM 3157 C CA . VAL A 1 393 ? -10.623 -15.718 -21.102 1.00 87.56 393 VAL A CA 1
ATOM 3158 C C . VAL A 1 393 ? -11.017 -14.414 -21.814 1.00 87.56 393 VAL A C 1
ATOM 3160 O O . VAL A 1 393 ? -10.170 -13.546 -22.012 1.00 87.56 393 VAL A O 1
ATOM 3163 N N . ASP A 1 394 ? -12.300 -14.251 -22.152 1.00 86.69 394 ASP A N 1
ATOM 3164 C CA . ASP A 1 394 ? -12.811 -13.099 -22.914 1.00 86.69 394 ASP A CA 1
ATOM 3165 C C . ASP A 1 394 ? -13.117 -11.857 -22.052 1.00 86.69 394 ASP A C 1
ATOM 3167 O O . ASP A 1 394 ? -13.321 -10.761 -22.580 1.00 86.69 394 ASP A O 1
ATOM 3171 N N . GLU A 1 395 ? -13.169 -12.000 -20.723 1.00 89.56 395 GLU A N 1
ATOM 3172 C CA . GLU A 1 395 ? -13.414 -10.885 -19.798 1.00 89.56 395 GLU A CA 1
ATOM 3173 C C . GLU A 1 395 ? -12.089 -10.224 -19.360 1.00 89.56 395 GLU A C 1
ATOM 3175 O O . GLU A 1 395 ? -11.053 -10.886 -19.248 1.00 89.56 395 GLU A O 1
ATOM 3180 N N . PRO A 1 396 ? -12.087 -8.906 -19.077 1.00 91.50 396 PRO A N 1
ATOM 3181 C CA . PRO A 1 396 ? -10.909 -8.242 -18.536 1.00 91.50 396 PRO A CA 1
ATOM 3182 C C . PRO A 1 396 ? -10.537 -8.804 -17.158 1.00 91.50 396 PRO A C 1
ATOM 3184 O O . PRO A 1 396 ? -11.394 -9.180 -16.359 1.00 91.50 396 PRO A O 1
ATOM 3187 N N . VAL A 1 397 ? -9.236 -8.794 -16.858 1.00 94.75 397 VAL A N 1
ATOM 3188 C CA . VAL A 1 397 ? -8.717 -9.209 -15.548 1.00 94.75 397 VAL A CA 1
ATOM 3189 C C . VAL A 1 397 ? -9.263 -8.322 -14.426 1.00 94.75 397 VAL A C 1
ATOM 3191 O O . VAL A 1 397 ? -9.400 -7.105 -14.582 1.00 94.75 397 VAL A O 1
ATOM 3194 N N . VAL A 1 398 ? -9.525 -8.929 -13.272 1.00 96.19 398 VAL A N 1
ATOM 3195 C CA . VAL A 1 398 ? -10.029 -8.253 -12.073 1.00 96.19 398 VAL A CA 1
ATOM 3196 C C . VAL A 1 398 ? -8.869 -8.009 -11.119 1.00 96.19 398 VAL A C 1
ATOM 3198 O O . VAL A 1 398 ? -8.082 -8.912 -10.858 1.00 96.19 398 VAL A O 1
ATOM 3201 N N . TYR A 1 399 ? -8.750 -6.791 -10.598 1.00 97.00 399 TYR A N 1
ATOM 3202 C CA . TYR A 1 399 ? -7.762 -6.464 -9.572 1.00 97.00 399 TYR A CA 1
ATOM 3203 C C . TYR A 1 399 ? -8.363 -6.703 -8.191 1.00 97.00 399 TYR A C 1
ATOM 3205 O O . TYR A 1 399 ? -9.431 -6.174 -7.896 1.00 97.00 399 TYR A O 1
ATOM 3213 N N . LEU A 1 400 ? -7.680 -7.495 -7.363 1.00 96.50 400 LEU A N 1
ATOM 3214 C CA . LEU A 1 400 ? -8.105 -7.782 -5.993 1.00 96.50 400 LEU A CA 1
ATOM 3215 C C . LEU A 1 400 ? -7.110 -7.194 -4.994 1.00 96.50 400 LEU A C 1
ATOM 3217 O O . LEU A 1 400 ? -5.890 -7.370 -5.128 1.00 96.50 400 LEU A O 1
ATOM 3221 N N . SER A 1 401 ? -7.623 -6.512 -3.970 1.00 95.88 401 SER A N 1
ATOM 3222 C CA . SER A 1 401 ? -6.831 -6.153 -2.792 1.00 95.88 401 SER A CA 1
ATOM 3223 C C . SER A 1 401 ? -6.549 -7.399 -1.948 1.00 95.88 401 SER A C 1
ATOM 3225 O O . SER A 1 401 ? -7.122 -8.454 -2.201 1.00 95.88 401 SER A O 1
ATOM 3227 N N . ALA A 1 402 ? -5.639 -7.307 -0.974 1.00 94.81 402 ALA A N 1
ATOM 3228 C CA . ALA A 1 402 ? -5.361 -8.447 -0.095 1.00 94.81 402 ALA A CA 1
ATOM 3229 C C . ALA A 1 402 ? -6.621 -8.905 0.661 1.00 94.81 402 ALA A C 1
ATOM 3231 O O . ALA A 1 402 ? -6.849 -10.091 0.784 1.00 94.81 402 ALA A O 1
ATOM 3232 N N . GLU A 1 403 ? -7.475 -7.968 1.079 1.00 91.62 403 GLU A N 1
ATOM 3233 C CA . GLU A 1 403 ? -8.734 -8.284 1.769 1.00 91.62 403 GLU A CA 1
ATOM 3234 C C . GLU A 1 403 ? -9.794 -8.902 0.846 1.00 91.62 403 GLU A C 1
ATOM 3236 O O . GLU A 1 403 ? -10.587 -9.720 1.289 1.00 91.62 403 GLU A O 1
ATOM 3241 N N . ASP A 1 404 ? -9.837 -8.514 -0.434 1.00 92.81 404 ASP A N 1
ATOM 3242 C CA . ASP A 1 404 ? -10.793 -9.107 -1.388 1.00 92.81 404 ASP A CA 1
ATOM 3243 C C . ASP A 1 404 ? -10.351 -10.499 -1.876 1.00 92.81 404 ASP A C 1
ATOM 3245 O O . ASP A 1 404 ? -11.139 -11.230 -2.479 1.00 92.81 404 ASP A O 1
ATOM 3249 N N . GLU A 1 405 ? -9.078 -10.833 -1.665 1.00 94.19 405 GLU A N 1
ATOM 3250 C CA . GLU A 1 405 ? -8.496 -12.143 -1.943 1.00 94.19 405 GLU A CA 1
ATOM 3251 C C . GLU A 1 405 ? -8.752 -13.151 -0.813 1.00 94.19 405 GLU A C 1
ATOM 3253 O O . GLU A 1 405 ? -8.808 -14.352 -1.079 1.00 94.19 405 GLU A O 1
ATOM 3258 N N . ASP A 1 406 ? -8.945 -12.681 0.420 1.00 91.50 406 ASP A N 1
ATOM 3259 C CA . ASP A 1 406 ? -9.210 -13.544 1.571 1.00 91.50 406 ASP A CA 1
ATOM 3260 C C . ASP A 1 406 ? -10.486 -14.377 1.355 1.00 91.50 406 ASP A C 1
ATOM 3262 O O . ASP A 1 406 ? -11.504 -13.908 0.831 1.00 91.50 406 ASP A O 1
ATOM 3266 N N . GLY A 1 407 ? -10.426 -15.659 1.722 1.00 91.44 407 GLY A N 1
ATOM 3267 C CA . GLY A 1 407 ? -11.503 -16.616 1.469 1.00 91.44 407 GLY A CA 1
ATOM 3268 C C . GLY A 1 407 ? -11.724 -16.994 -0.005 1.00 91.44 407 GLY A C 1
ATOM 3269 O O . GLY A 1 407 ? -12.740 -17.623 -0.313 1.00 91.44 407 GLY A O 1
ATOM 3270 N N . LYS A 1 408 ? -10.824 -16.621 -0.928 1.00 95.31 408 LYS A N 1
ATOM 3271 C CA . LYS A 1 408 ? -10.868 -17.023 -2.346 1.00 95.31 408 LYS A CA 1
ATOM 3272 C C . LYS A 1 408 ? -9.838 -18.086 -2.676 1.00 95.31 408 LYS A C 1
ATOM 3274 O O . LYS A 1 408 ? -8.710 -18.060 -2.188 1.00 95.31 408 LYS A O 1
ATOM 3279 N N . THR A 1 409 ? -10.213 -18.991 -3.579 1.00 96.19 409 THR A N 1
ATOM 3280 C CA . THR A 1 409 ? -9.319 -20.056 -4.038 1.00 96.19 409 THR A CA 1
ATOM 3281 C C . THR A 1 409 ? -8.783 -19.765 -5.434 1.00 96.19 409 THR A C 1
ATOM 3283 O O . THR A 1 409 ? -9.553 -19.583 -6.382 1.00 96.19 409 THR A O 1
ATOM 3286 N N . ILE A 1 410 ? -7.455 -19.709 -5.565 1.00 96.50 410 ILE A N 1
ATOM 3287 C CA . ILE A 1 410 ? -6.774 -19.182 -6.756 1.00 96.50 410 ILE A CA 1
ATOM 3288 C C . ILE A 1 410 ? -5.878 -20.247 -7.390 1.00 96.50 410 ILE A C 1
ATOM 3290 O O . ILE A 1 410 ? -4.982 -20.777 -6.735 1.00 96.50 410 ILE A O 1
ATOM 3294 N N . ALA A 1 411 ? -6.077 -20.538 -8.674 1.00 96.12 411 ALA A N 1
ATOM 3295 C CA . ALA A 1 411 ? -5.213 -21.425 -9.450 1.00 96.12 411 ALA A CA 1
ATOM 3296 C C . ALA A 1 411 ? -3.909 -20.746 -9.892 1.00 96.12 411 ALA A C 1
ATOM 3298 O O . ALA A 1 411 ? -3.872 -19.549 -10.182 1.00 96.12 411 ALA A O 1
ATOM 3299 N N . GLN A 1 412 ? -2.853 -21.552 -10.015 1.00 94.19 412 GLN A N 1
ATOM 3300 C CA . GLN A 1 412 ? -1.543 -21.104 -10.488 1.00 94.19 412 GLN A CA 1
ATOM 3301 C C . GLN A 1 412 ? -1.563 -20.694 -11.968 1.00 94.19 412 GLN A C 1
ATOM 3303 O O . GLN A 1 412 ? -2.256 -21.304 -12.781 1.00 94.19 412 GLN A O 1
ATOM 3308 N N . ALA A 1 413 ? -0.711 -19.737 -12.346 1.00 92.31 413 ALA A N 1
ATOM 3309 C CA . ALA A 1 413 ? -0.593 -19.251 -13.729 1.00 92.31 413 ALA A CA 1
ATOM 3310 C C . ALA A 1 413 ? -0.193 -20.325 -14.763 1.00 92.31 413 ALA A C 1
ATOM 3312 O O . ALA A 1 413 ? -0.391 -20.129 -15.958 1.00 92.31 413 ALA A O 1
ATOM 3313 N N . ASN A 1 414 ? 0.428 -21.423 -14.323 1.00 91.44 414 ASN A N 1
ATOM 3314 C CA . ASN A 1 414 ? 0.917 -22.514 -15.170 1.00 91.44 414 ASN A CA 1
ATOM 3315 C C . ASN A 1 414 ? -0.084 -23.671 -15.327 1.00 91.44 414 ASN A C 1
ATOM 3317 O O . ASN A 1 414 ? 0.259 -24.665 -15.967 1.00 91.44 414 ASN A O 1
ATOM 3321 N N . ALA A 1 415 ? -1.278 -23.577 -14.733 1.00 92.19 415 ALA A N 1
ATOM 3322 C CA . ALA A 1 415 ? -2.328 -24.561 -14.956 1.00 92.19 415 ALA A CA 1
ATOM 3323 C C . ALA A 1 415 ? -2.739 -24.556 -16.438 1.00 92.19 415 ALA A C 1
ATOM 3325 O O . ALA A 1 415 ? -2.983 -23.494 -17.013 1.00 92.19 415 ALA A O 1
ATOM 3326 N N . LEU A 1 416 ? -2.791 -25.739 -17.052 1.00 91.69 416 LEU A N 1
ATOM 3327 C CA . LEU A 1 416 ? -3.135 -25.895 -18.464 1.00 91.69 416 LEU A CA 1
ATOM 3328 C C . LEU A 1 416 ? -4.655 -25.845 -18.646 1.00 91.69 416 LEU A C 1
ATOM 3330 O O . LEU A 1 416 ? -5.400 -26.513 -17.924 1.00 91.69 416 LEU A O 1
ATOM 3334 N N . TYR A 1 417 ? -5.104 -25.048 -19.612 1.00 92.06 417 TYR A N 1
ATOM 3335 C CA . TYR A 1 417 ? -6.508 -24.914 -19.979 1.00 92.06 417 TYR A CA 1
ATOM 3336 C C . TYR A 1 417 ? -6.639 -24.673 -21.495 1.00 92.06 417 TYR A C 1
ATOM 3338 O O . TYR A 1 417 ? -5.723 -24.139 -22.123 1.00 92.06 417 TYR A O 1
ATOM 3346 N N . ASP A 1 418 ? -7.763 -25.087 -22.084 1.00 91.25 418 ASP A N 1
ATOM 3347 C CA . ASP A 1 418 ? -8.034 -24.970 -23.522 1.00 91.25 418 ASP A CA 1
ATOM 3348 C C . ASP A 1 418 ? -8.420 -23.536 -23.950 1.00 91.25 418 ASP A C 1
ATOM 3350 O O . ASP A 1 418 ? -8.676 -22.661 -23.125 1.00 91.25 418 ASP A O 1
ATOM 3354 N N . ASP A 1 419 ? -8.534 -23.275 -25.257 1.00 88.06 419 ASP A N 1
ATOM 3355 C CA . ASP A 1 419 ? -8.946 -21.955 -25.777 1.00 88.06 419 ASP A CA 1
ATOM 3356 C C . ASP A 1 419 ? -10.340 -21.503 -25.290 1.00 88.06 419 ASP A C 1
ATOM 3358 O O . ASP A 1 419 ? -10.697 -20.332 -25.419 1.00 88.06 419 ASP A O 1
ATOM 3362 N N . LYS A 1 420 ? -11.146 -22.422 -24.743 1.00 86.94 420 LYS A N 1
ATOM 3363 C CA . LYS A 1 420 ? -12.471 -22.149 -24.175 1.00 86.94 420 LYS A CA 1
ATOM 3364 C C . LYS A 1 420 ? -12.435 -21.942 -22.657 1.00 86.94 420 LYS A C 1
ATOM 3366 O O . LYS A 1 420 ? -13.484 -21.655 -22.086 1.00 86.94 420 LYS A O 1
ATOM 3371 N N . GLY A 1 421 ? -11.274 -22.074 -22.014 1.00 89.19 421 GLY A N 1
ATOM 3372 C CA . GLY A 1 421 ? -11.093 -21.892 -20.576 1.00 89.19 421 GLY A CA 1
ATOM 3373 C C . GLY A 1 421 ? -11.219 -23.158 -19.723 1.00 89.19 421 GLY A C 1
ATOM 3374 O O . GLY A 1 421 ? -11.139 -23.052 -18.501 1.00 89.19 421 GLY A O 1
ATOM 3375 N N . ASN A 1 422 ? -11.436 -24.341 -20.302 1.00 92.75 422 ASN A N 1
ATOM 3376 C CA . ASN A 1 422 ? -11.570 -25.584 -19.537 1.00 92.75 422 ASN A CA 1
ATOM 3377 C C . ASN A 1 422 ? -10.195 -26.116 -19.145 1.00 92.75 422 ASN A C 1
ATOM 3379 O O . ASN A 1 422 ? -9.327 -26.262 -20.003 1.00 92.75 422 ASN A O 1
ATOM 3383 N N . PHE A 1 423 ? -10.011 -26.458 -17.872 1.00 93.25 423 PHE A N 1
ATOM 3384 C CA . PHE A 1 423 ? -8.772 -27.079 -17.407 1.00 93.25 423 PHE A CA 1
ATOM 3385 C C . PHE A 1 423 ? -8.585 -28.474 -18.013 1.00 93.25 423 PHE A C 1
ATOM 3387 O O . PHE A 1 423 ? -9.532 -29.258 -18.092 1.00 93.25 423 PHE A O 1
ATOM 3394 N N . GLU A 1 424 ? -7.354 -28.791 -18.418 1.00 92.25 424 GLU A N 1
ATOM 3395 C CA . GLU A 1 424 ? -7.015 -30.117 -18.952 1.00 92.25 424 GLU A CA 1
ATOM 3396 C C . GLU A 1 424 ? -6.995 -31.186 -17.847 1.00 92.25 424 GLU A C 1
ATOM 3398 O O . GLU A 1 424 ? -7.415 -32.326 -18.057 1.00 92.25 424 GLU A O 1
ATOM 3403 N N . ASP A 1 425 ? -6.539 -30.803 -16.652 1.00 91.25 425 ASP A N 1
ATOM 3404 C CA . ASP A 1 425 ? -6.441 -31.682 -15.492 1.00 91.25 425 ASP A CA 1
ATOM 3405 C C . ASP A 1 425 ? -7.736 -31.700 -14.668 1.00 91.25 425 ASP A C 1
ATOM 3407 O O . ASP A 1 425 ? -8.329 -30.666 -14.358 1.00 91.25 425 ASP A O 1
ATOM 3411 N N . ALA A 1 426 ? -8.128 -32.888 -14.195 1.00 90.62 426 ALA A N 1
ATOM 3412 C CA . ALA A 1 426 ? -9.290 -33.053 -13.314 1.00 90.62 426 ALA A CA 1
ATOM 3413 C C . ALA A 1 426 ? -9.107 -32.404 -11.927 1.00 90.62 426 ALA A C 1
ATOM 3415 O O . ALA A 1 426 ? -10.083 -32.142 -11.225 1.00 90.62 426 ALA A O 1
ATOM 3416 N N . LYS A 1 427 ? -7.856 -32.177 -11.510 1.00 93.94 427 LYS A N 1
ATOM 3417 C CA . LYS A 1 427 ? -7.508 -31.485 -10.269 1.00 93.94 427 LYS A CA 1
ATOM 3418 C C . LYS A 1 427 ? -6.371 -30.512 -10.516 1.00 93.94 427 LYS A C 1
ATOM 3420 O O . LYS A 1 427 ? -5.363 -30.876 -11.114 1.00 93.94 427 LYS A O 1
ATOM 3425 N N . VAL A 1 428 ? -6.509 -29.309 -9.980 1.00 94.38 428 VAL A N 1
ATOM 3426 C CA . VAL A 1 428 ? -5.585 -28.197 -10.185 1.00 94.38 428 VAL A CA 1
ATOM 3427 C C . VAL A 1 428 ? -4.984 -27.794 -8.842 1.00 94.38 428 VAL A C 1
ATOM 3429 O O . VAL A 1 428 ? -5.651 -27.821 -7.804 1.00 94.38 428 VAL A O 1
ATOM 3432 N N . LYS A 1 429 ? -3.695 -27.442 -8.850 1.00 95.19 429 LYS A N 1
ATOM 3433 C CA . LYS A 1 429 ? -3.034 -26.850 -7.683 1.00 95.19 429 LYS A CA 1
ATOM 3434 C C . LYS A 1 429 ? -3.556 -25.436 -7.487 1.00 95.19 429 LYS A C 1
ATOM 3436 O O . LYS A 1 429 ? -3.472 -24.612 -8.399 1.00 95.19 429 LYS A O 1
ATOM 3441 N N . ALA A 1 430 ? -4.046 -25.164 -6.291 1.00 95.31 430 ALA A N 1
ATOM 3442 C CA . ALA A 1 430 ? -4.575 -23.871 -5.925 1.00 95.31 430 ALA A CA 1
ATOM 3443 C C . ALA A 1 430 ? -3.875 -23.330 -4.683 1.00 95.31 430 ALA A C 1
ATOM 3445 O O . ALA A 1 430 ? -3.149 -24.038 -3.983 1.00 95.31 430 ALA A O 1
ATOM 3446 N N . ARG A 1 431 ? -4.108 -22.051 -4.429 1.00 95.06 431 ARG A N 1
ATOM 3447 C CA . ARG A 1 431 ? -3.753 -21.357 -3.205 1.00 95.06 431 ARG A CA 1
ATOM 3448 C C . ARG A 1 431 ? -5.032 -20.897 -2.524 1.00 95.06 431 ARG A C 1
ATOM 3450 O O . ARG A 1 431 ? -5.908 -20.334 -3.181 1.00 95.06 431 ARG A O 1
ATOM 3457 N N . TYR A 1 432 ? -5.105 -21.141 -1.227 1.00 95.06 432 TYR A N 1
ATOM 3458 C CA . TYR A 1 432 ? -6.135 -20.627 -0.341 1.00 95.06 432 TYR A CA 1
ATOM 3459 C C . TYR A 1 432 ? -5.407 -19.996 0.842 1.00 95.06 432 TYR A C 1
ATOM 3461 O O . TYR A 1 432 ? -4.817 -20.709 1.647 1.00 95.06 432 TYR A O 1
ATOM 3469 N N . GLU A 1 433 ? -5.362 -18.663 0.881 1.00 91.56 433 GLU A N 1
ATOM 3470 C CA . GLU A 1 433 ? -4.583 -17.909 1.874 1.00 91.56 433 GLU A CA 1
ATOM 3471 C C . GLU A 1 433 ? -3.105 -18.363 1.908 1.00 91.56 433 GLU A C 1
ATOM 3473 O O . GLU A 1 433 ? -2.382 -18.172 0.920 1.00 91.56 433 GLU A O 1
ATOM 3478 N N . GLY A 1 434 ? -2.660 -18.961 3.019 1.00 89.69 434 GLY A N 1
ATOM 3479 C CA . GLY A 1 434 ? -1.322 -19.532 3.203 1.00 89.69 434 GLY A CA 1
ATOM 3480 C C . GLY A 1 434 ? -1.185 -21.013 2.820 1.00 89.69 434 GLY A C 1
ATOM 3481 O O . GLY A 1 434 ? -0.067 -21.530 2.828 1.00 89.69 434 GLY A O 1
ATOM 3482 N N . ASP A 1 435 ? -2.282 -21.684 2.465 1.00 93.62 435 ASP A N 1
ATOM 3483 C CA . ASP A 1 435 ? -2.321 -23.107 2.130 1.00 93.62 435 ASP A CA 1
ATOM 3484 C C . ASP A 1 435 ? -2.312 -23.361 0.615 1.00 93.62 435 ASP A C 1
ATOM 3486 O O . ASP A 1 435 ? -2.762 -22.549 -0.198 1.00 93.62 435 ASP A O 1
ATOM 3490 N N . PHE A 1 436 ? -1.824 -24.545 0.225 1.00 94.75 436 PHE A N 1
ATOM 3491 C CA . PHE A 1 436 ? -1.654 -24.949 -1.178 1.00 94.75 436 PHE A CA 1
ATOM 3492 C C . PHE A 1 436 ? -2.409 -26.248 -1.516 1.00 94.75 436 PHE A C 1
ATOM 3494 O O . PHE A 1 436 ? -1.780 -27.288 -1.758 1.00 94.75 436 PHE A O 1
ATOM 3501 N N . PRO A 1 437 ? -3.755 -26.241 -1.492 1.00 95.94 437 PRO A N 1
ATOM 3502 C CA . PRO A 1 437 ? -4.549 -27.439 -1.737 1.00 95.94 437 PRO A CA 1
ATOM 3503 C C . PRO A 1 437 ? -4.563 -27.858 -3.219 1.00 95.94 437 PRO A C 1
ATOM 3505 O O . PRO A 1 437 ? -4.301 -27.078 -4.135 1.00 95.94 437 PRO A O 1
ATOM 3508 N N . ILE A 1 438 ? -4.920 -29.122 -3.459 1.00 95.88 438 ILE A N 1
ATOM 3509 C CA . ILE A 1 438 ? -5.187 -29.669 -4.797 1.00 95.88 438 ILE A CA 1
ATOM 3510 C C . ILE A 1 438 ? -6.685 -29.945 -4.887 1.00 95.88 438 ILE A C 1
ATOM 3512 O O . ILE A 1 438 ? -7.187 -30.847 -4.211 1.00 95.88 438 ILE A O 1
ATOM 3516 N N . ILE A 1 439 ? -7.390 -29.175 -5.710 1.00 95.00 439 ILE A N 1
ATOM 3517 C CA . ILE A 1 439 ? -8.858 -29.157 -5.747 1.00 95.00 439 ILE A CA 1
ATOM 3518 C C . ILE A 1 439 ? -9.394 -29.323 -7.166 1.00 95.00 439 ILE A C 1
ATOM 3520 O O . ILE A 1 439 ? -8.654 -29.248 -8.144 1.00 95.00 439 ILE A O 1
ATOM 3524 N N . GLU A 1 440 ? -10.693 -29.570 -7.274 1.00 95.19 440 GLU A N 1
ATOM 3525 C CA . GLU A 1 440 ? -11.387 -29.630 -8.559 1.00 95.19 440 GLU A CA 1
ATOM 3526 C C . GLU A 1 440 ? -11.627 -28.216 -9.117 1.00 95.19 440 GLU A C 1
ATOM 3528 O O . GLU A 1 440 ? -11.889 -27.299 -8.333 1.00 95.19 440 GLU A O 1
ATOM 3533 N N . PRO A 1 441 ? -11.604 -28.026 -10.451 1.00 93.75 441 PRO A N 1
ATOM 3534 C CA . PRO A 1 441 ? -11.815 -26.722 -11.075 1.00 93.75 441 PRO A CA 1
ATOM 3535 C C . PRO A 1 441 ? -13.064 -25.963 -10.619 1.00 93.75 441 PRO A C 1
ATOM 3537 O O . PRO A 1 441 ? -13.034 -24.743 -10.509 1.00 93.75 441 PRO A O 1
ATOM 3540 N N . ASN A 1 442 ? -14.151 -26.671 -10.301 1.00 93.75 442 ASN A N 1
ATOM 3541 C CA . ASN A 1 442 ? -15.414 -26.063 -9.867 1.00 93.75 442 ASN A CA 1
ATOM 3542 C C . ASN A 1 442 ? -15.314 -25.303 -8.535 1.00 93.75 442 ASN A C 1
ATOM 3544 O O . ASN A 1 442 ? -16.182 -24.491 -8.235 1.00 93.75 442 ASN A O 1
ATOM 3548 N N . MET A 1 443 ? -14.279 -25.575 -7.738 1.00 93.38 443 MET A N 1
ATOM 3549 C CA . MET A 1 443 ? -14.023 -24.907 -6.460 1.00 93.38 443 MET A CA 1
ATOM 3550 C C . MET A 1 443 ? -13.117 -23.673 -6.609 1.00 93.38 443 MET A C 1
ATOM 3552 O O . MET A 1 443 ? -12.832 -23.009 -5.615 1.00 93.38 443 MET A O 1
ATOM 3556 N N . LEU A 1 444 ? -12.622 -23.380 -7.817 1.00 95.19 444 LEU A N 1
ATOM 3557 C CA . LEU A 1 444 ? -11.774 -22.220 -8.086 1.00 95.19 444 LEU A CA 1
ATOM 3558 C C . LEU A 1 444 ? -12.617 -20.961 -8.293 1.00 95.19 444 LEU A C 1
ATOM 3560 O O . LEU A 1 444 ? -13.549 -20.951 -9.096 1.00 95.19 444 LEU A O 1
ATOM 3564 N N . ASP A 1 445 ? -12.217 -19.873 -7.641 1.00 96.06 445 ASP A N 1
ATOM 3565 C CA . ASP A 1 445 ? -12.782 -18.544 -7.879 1.00 96.06 445 ASP A CA 1
ATOM 3566 C C . ASP A 1 445 ? -11.996 -17.785 -8.962 1.00 96.06 445 ASP A C 1
ATOM 3568 O O . ASP A 1 445 ? -12.567 -17.051 -9.776 1.00 96.06 445 ASP A O 1
ATOM 3572 N N . TYR A 1 446 ? -10.667 -17.938 -8.963 1.00 96.56 446 TYR A N 1
ATOM 3573 C CA . TYR A 1 446 ? -9.755 -17.147 -9.789 1.00 96.56 446 TYR A CA 1
ATOM 3574 C C . TYR A 1 446 ? -8.519 -17.941 -10.243 1.00 96.56 446 TYR A C 1
ATOM 3576 O O . TYR A 1 446 ? -8.237 -19.035 -9.759 1.00 96.56 446 TYR A O 1
ATOM 3584 N N . MET A 1 447 ? -7.754 -17.362 -11.168 1.00 95.44 447 MET A N 1
ATOM 3585 C CA . MET A 1 447 ? -6.465 -17.860 -11.652 1.00 95.44 447 MET A CA 1
ATOM 3586 C C . MET A 1 447 ? -5.483 -16.695 -11.837 1.00 95.44 447 MET A C 1
ATOM 3588 O O . MET A 1 447 ? -5.878 -15.608 -12.272 1.00 95.44 447 MET A O 1
ATOM 3592 N N . ASP A 1 448 ? -4.205 -16.909 -11.528 1.00 95.88 448 ASP A N 1
ATOM 3593 C CA . ASP A 1 448 ? -3.142 -15.929 -11.784 1.00 95.88 448 ASP A CA 1
ATOM 3594 C C . ASP A 1 448 ? -3.045 -15.563 -13.278 1.00 95.88 448 ASP A C 1
ATOM 3596 O O . ASP A 1 448 ? -3.339 -16.363 -14.169 1.00 95.88 448 ASP A O 1
ATOM 3600 N N . VAL A 1 449 ? -2.584 -14.347 -13.584 1.00 94.38 449 VAL A N 1
ATOM 3601 C CA . VAL A 1 449 ? -2.501 -13.865 -14.975 1.00 94.38 449 VAL A CA 1
ATOM 3602 C C . VAL A 1 449 ? -1.196 -14.275 -15.650 1.00 94.38 449 VAL A C 1
ATOM 3604 O O . VAL A 1 449 ? -1.186 -14.526 -16.858 1.00 94.38 449 VAL A O 1
ATOM 3607 N N . ALA A 1 450 ? -0.092 -14.284 -14.901 1.00 92.75 450 ALA A N 1
ATOM 3608 C CA . ALA A 1 450 ? 1.235 -14.567 -15.433 1.00 92.75 450 ALA A CA 1
ATOM 3609 C C . ALA A 1 450 ? 2.170 -15.157 -14.361 1.00 92.75 450 ALA A C 1
ATOM 3611 O O . ALA A 1 450 ? 2.118 -14.720 -13.211 1.00 92.75 450 ALA A O 1
ATOM 3612 N N . PRO A 1 451 ? 3.109 -16.054 -14.722 1.00 91.81 451 PRO A N 1
ATOM 3613 C CA . PRO A 1 451 ? 4.066 -16.617 -13.762 1.00 91.81 451 PRO A CA 1
ATOM 3614 C C . PRO A 1 451 ? 4.980 -15.572 -13.102 1.00 91.81 451 PRO A C 1
ATOM 3616 O O . PRO A 1 451 ? 5.354 -15.712 -11.944 1.00 91.81 451 PRO A O 1
ATOM 3619 N N . ASN A 1 452 ? 5.310 -14.485 -13.810 1.00 92.94 452 ASN A N 1
ATOM 3620 C CA . ASN A 1 452 ? 6.139 -13.390 -13.289 1.00 92.94 452 ASN A CA 1
ATOM 3621 C C . ASN A 1 452 ? 5.361 -12.369 -12.437 1.00 92.94 452 ASN A C 1
ATOM 3623 O O . ASN A 1 452 ? 5.887 -11.310 -12.093 1.00 92.94 452 ASN A O 1
ATOM 3627 N N . GLN A 1 453 ? 4.100 -12.655 -12.104 1.00 93.94 453 GLN A N 1
ATOM 3628 C CA . GLN A 1 453 ? 3.279 -11.791 -11.261 1.00 93.94 453 GLN A CA 1
ATOM 3629 C C . GLN A 1 453 ? 3.831 -11.679 -9.839 1.00 93.94 453 GLN A C 1
ATOM 3631 O O . GLN A 1 453 ? 3.664 -10.633 -9.224 1.00 93.94 453 GLN A O 1
ATOM 3636 N N . ILE A 1 454 ? 4.528 -12.704 -9.341 1.00 93.06 454 ILE A N 1
ATOM 3637 C CA . ILE A 1 454 ? 5.099 -12.743 -7.985 1.00 93.06 454 ILE A CA 1
ATOM 3638 C C . ILE A 1 454 ? 6.404 -11.948 -7.825 1.00 93.06 454 ILE A C 1
ATOM 3640 O O . ILE A 1 454 ? 6.805 -11.625 -6.708 1.00 93.06 454 ILE A O 1
ATOM 3644 N N . THR A 1 455 ? 7.085 -11.630 -8.924 1.00 95.19 455 THR A N 1
ATOM 3645 C CA . THR A 1 455 ? 8.418 -11.020 -8.919 1.00 95.19 455 THR A CA 1
ATOM 3646 C C . THR A 1 455 ? 8.373 -9.523 -9.221 1.00 95.19 455 THR A C 1
ATOM 3648 O O . THR A 1 455 ? 7.395 -8.989 -9.741 1.00 95.19 455 THR A O 1
ATOM 3651 N N . SER A 1 456 ? 9.450 -8.806 -8.893 1.00 95.94 456 SER A N 1
ATOM 3652 C CA . SER A 1 456 ? 9.670 -7.422 -9.332 1.00 95.94 456 SER A CA 1
ATOM 3653 C C . SER A 1 456 ? 10.202 -7.381 -10.760 1.00 95.94 456 SER A C 1
ATOM 3655 O O . SER A 1 456 ? 10.569 -8.403 -11.336 1.00 95.94 456 SER A O 1
ATOM 3657 N N . ILE A 1 457 ? 10.316 -6.178 -11.321 1.00 95.31 457 ILE A N 1
ATOM 3658 C CA . ILE A 1 457 ? 10.915 -5.969 -12.645 1.00 95.31 457 ILE A CA 1
ATOM 3659 C C . ILE A 1 457 ? 12.359 -6.488 -12.696 1.00 95.31 457 ILE A C 1
ATOM 3661 O O . ILE A 1 457 ? 12.711 -7.175 -13.645 1.00 95.31 457 ILE A O 1
ATOM 3665 N N . ALA A 1 458 ? 13.181 -6.201 -11.681 1.00 95.75 458 ALA A N 1
ATOM 3666 C CA . ALA A 1 458 ? 14.586 -6.614 -11.670 1.00 95.75 458 ALA A CA 1
ATOM 3667 C C . ALA A 1 458 ? 14.738 -8.139 -11.546 1.00 95.75 458 ALA A C 1
ATOM 3669 O O . ALA A 1 458 ? 15.489 -8.746 -12.301 1.00 95.75 458 ALA A O 1
ATOM 3670 N N . ALA A 1 459 ? 13.985 -8.772 -10.640 1.00 96.12 459 ALA A N 1
ATOM 3671 C CA . ALA A 1 459 ? 13.998 -10.230 -10.516 1.00 96.12 459 ALA A CA 1
ATOM 3672 C C . ALA A 1 459 ? 13.475 -10.914 -11.792 1.00 96.12 459 ALA A C 1
ATOM 3674 O O . ALA A 1 459 ? 14.045 -11.902 -12.236 1.00 96.12 459 ALA A O 1
ATOM 3675 N N . SER A 1 460 ? 12.452 -10.343 -12.436 1.00 96.19 460 SER A N 1
ATOM 3676 C CA . SER A 1 460 ? 11.876 -10.896 -13.670 1.00 96.19 460 SER A CA 1
ATOM 3677 C C . SER A 1 460 ? 12.774 -10.759 -14.904 1.00 96.19 460 SER A C 1
ATOM 3679 O O . SER A 1 460 ? 12.429 -11.320 -15.935 1.00 96.19 460 SER A O 1
ATOM 3681 N N . LEU A 1 461 ? 13.884 -10.014 -14.826 1.00 96.44 461 LEU A N 1
ATOM 3682 C CA . LEU A 1 461 ? 14.899 -9.928 -15.885 1.00 96.44 461 LEU A CA 1
ATOM 3683 C C . LEU A 1 461 ? 15.968 -11.027 -15.775 1.00 96.44 461 LEU A C 1
ATOM 3685 O O . LEU A 1 461 ? 16.838 -11.115 -16.637 1.00 96.44 461 LEU A O 1
ATOM 3689 N N . ILE A 1 462 ? 15.950 -11.837 -14.711 1.00 96.81 462 ILE A N 1
ATOM 3690 C CA . ILE A 1 462 ? 16.876 -12.960 -14.537 1.00 96.81 462 ILE A CA 1
ATOM 3691 C C . ILE A 1 462 ? 16.343 -14.149 -15.354 1.00 96.81 462 ILE A C 1
ATOM 3693 O O . ILE A 1 462 ? 15.270 -14.664 -15.029 1.00 96.81 462 ILE A O 1
ATOM 3697 N N . PRO A 1 463 ? 17.044 -14.600 -16.411 1.00 96.31 463 PRO A N 1
ATOM 3698 C CA . PRO A 1 463 ? 16.658 -15.816 -17.115 1.00 96.31 463 PRO A CA 1
ATOM 3699 C C . PRO A 1 463 ? 16.911 -17.040 -16.228 1.00 96.31 463 PRO A C 1
ATOM 3701 O O . PRO A 1 463 ? 17.890 -17.068 -15.487 1.00 96.31 463 PRO A O 1
ATOM 3704 N N . PHE A 1 464 ? 16.058 -18.060 -16.346 1.00 95.75 464 PHE A N 1
ATOM 3705 C CA . PHE A 1 464 ? 16.131 -19.295 -15.551 1.00 95.75 464 PHE A CA 1
ATOM 3706 C C . PHE A 1 464 ? 16.049 -19.074 -14.035 1.00 95.75 464 PHE A C 1
ATOM 3708 O O . PHE A 1 464 ? 16.613 -19.853 -13.267 1.00 95.75 464 PHE A O 1
ATOM 3715 N N . LEU A 1 465 ? 15.332 -18.033 -13.600 1.00 95.56 465 LEU A N 1
ATOM 3716 C CA . LEU A 1 465 ? 15.140 -17.704 -12.187 1.00 95.56 465 LEU A CA 1
ATOM 3717 C C . LEU A 1 465 ? 14.631 -18.900 -11.364 1.00 95.56 465 LEU A C 1
ATOM 3719 O O . LEU A 1 465 ? 14.991 -19.054 -10.203 1.00 95.56 465 LEU A O 1
ATOM 3723 N N . GLU A 1 466 ? 13.819 -19.764 -11.967 1.00 93.50 466 GLU A N 1
ATOM 3724 C CA . GLU A 1 466 ? 13.283 -20.981 -11.360 1.00 93.50 466 GLU A CA 1
ATOM 3725 C C . GLU A 1 466 ? 14.344 -22.042 -11.011 1.00 93.50 466 GLU A C 1
ATOM 3727 O O . GLU A 1 466 ? 14.053 -22.968 -10.255 1.00 93.50 466 GLU A O 1
ATOM 3732 N N . HIS A 1 467 ? 15.567 -21.908 -11.533 1.00 96.56 467 HIS A N 1
ATOM 3733 C CA . HIS A 1 467 ? 16.707 -22.782 -11.246 1.00 96.56 467 HIS A CA 1
ATOM 3734 C C . HIS A 1 467 ? 17.708 -22.165 -10.255 1.00 96.56 467 HIS A C 1
ATOM 3736 O O . HIS A 1 467 ? 18.654 -22.843 -9.845 1.00 96.56 467 HIS A O 1
ATOM 3742 N N . ASP A 1 468 ? 17.508 -20.906 -9.859 1.00 95.12 468 ASP A N 1
ATOM 3743 C CA . ASP A 1 468 ? 18.383 -20.191 -8.936 1.00 95.12 468 ASP A CA 1
ATOM 3744 C C . ASP A 1 468 ? 17.860 -20.264 -7.495 1.00 95.12 468 ASP A C 1
ATOM 3746 O O . ASP A 1 468 ? 16.667 -20.136 -7.219 1.00 95.12 468 ASP A O 1
ATOM 3750 N N . ASP A 1 469 ? 18.778 -20.406 -6.536 1.00 96.75 469 ASP A N 1
ATOM 3751 C CA . ASP A 1 469 ? 18.446 -20.231 -5.120 1.00 96.75 469 ASP A CA 1
ATOM 3752 C C . ASP A 1 469 ? 17.970 -18.794 -4.846 1.00 96.75 469 ASP A C 1
ATOM 3754 O O . ASP A 1 469 ? 18.542 -17.824 -5.355 1.00 96.75 469 ASP A O 1
ATOM 3758 N N . ALA A 1 470 ? 16.977 -18.638 -3.968 1.00 94.19 470 ALA A N 1
ATOM 3759 C CA . ALA A 1 470 ? 16.364 -17.342 -3.680 1.00 94.19 470 ALA A CA 1
ATOM 3760 C C . ALA A 1 470 ? 17.377 -16.285 -3.198 1.00 94.19 470 ALA A C 1
ATOM 3762 O O . ALA A 1 470 ? 17.273 -15.115 -3.572 1.00 94.19 470 ALA A O 1
ATOM 3763 N N . ASN A 1 471 ? 18.407 -16.673 -2.434 1.00 93.94 471 ASN A N 1
ATOM 3764 C CA . ASN A 1 471 ? 19.435 -15.727 -1.987 1.00 93.94 471 ASN A CA 1
ATOM 3765 C C . ASN A 1 471 ? 20.314 -15.258 -3.153 1.00 93.94 471 ASN A C 1
ATOM 3767 O O . ASN A 1 471 ? 20.762 -14.109 -3.183 1.00 93.94 471 ASN A O 1
ATOM 3771 N N . ARG A 1 472 ? 20.571 -16.136 -4.130 1.00 96.25 472 ARG A N 1
ATOM 3772 C CA . ARG A 1 472 ? 21.331 -15.803 -5.345 1.00 96.25 472 ARG A CA 1
ATOM 3773 C C . ARG A 1 472 ? 20.518 -14.904 -6.260 1.00 96.25 472 ARG A C 1
ATOM 3775 O O . ARG A 1 472 ? 21.065 -13.916 -6.746 1.00 96.25 472 ARG A O 1
ATOM 3782 N N . ALA A 1 473 ? 19.223 -15.167 -6.397 1.00 96.31 473 ALA A N 1
ATOM 3783 C CA . ALA A 1 473 ? 18.303 -14.291 -7.107 1.00 96.31 473 ALA A CA 1
ATOM 3784 C C . ALA A 1 473 ? 18.218 -12.894 -6.465 1.00 96.31 473 ALA A C 1
ATOM 3786 O O . ALA A 1 473 ? 18.273 -11.880 -7.167 1.00 96.31 473 ALA A O 1
ATOM 3787 N N . LEU A 1 474 ? 18.169 -12.818 -5.129 1.00 95.81 474 LEU A N 1
ATOM 3788 C CA . LEU A 1 474 ? 18.201 -11.559 -4.381 1.00 95.81 474 LEU A CA 1
ATOM 3789 C C . LEU A 1 474 ? 19.477 -10.773 -4.694 1.00 95.81 474 LEU A C 1
ATOM 3791 O O . LEU A 1 474 ? 19.397 -9.619 -5.125 1.00 95.81 474 LEU A O 1
ATOM 3795 N N . MET A 1 475 ? 20.646 -11.405 -4.556 1.00 96.25 475 MET A N 1
ATOM 3796 C CA . MET A 1 475 ? 21.929 -10.783 -4.894 1.00 96.25 475 MET A CA 1
ATOM 3797 C C . MET A 1 475 ? 21.972 -10.344 -6.362 1.00 96.25 475 MET A C 1
ATOM 3799 O O . MET A 1 475 ? 22.348 -9.210 -6.648 1.00 96.25 475 MET A O 1
ATOM 3803 N N . GLY A 1 476 ? 21.530 -11.197 -7.288 1.00 96.06 476 GLY A N 1
ATOM 3804 C CA . GLY A 1 476 ? 21.485 -10.906 -8.720 1.00 96.06 476 GLY A CA 1
ATOM 3805 C C . GLY A 1 476 ? 20.638 -9.675 -9.035 1.00 96.06 476 GLY A C 1
ATOM 3806 O O . GLY A 1 476 ? 21.119 -8.746 -9.684 1.00 96.06 476 GLY A O 1
ATOM 3807 N N . SER A 1 477 ? 19.417 -9.612 -8.500 1.00 95.25 477 SER A N 1
ATOM 3808 C CA . SER A 1 477 ? 18.512 -8.468 -8.680 1.00 95.25 477 SER A CA 1
ATOM 3809 C C . SER A 1 477 ? 19.110 -7.165 -8.126 1.00 95.25 477 SER A C 1
ATOM 3811 O O . SER A 1 477 ? 19.028 -6.110 -8.760 1.00 95.25 477 SER A O 1
ATOM 3813 N N . ASN A 1 478 ? 19.803 -7.234 -6.984 1.00 95.06 478 ASN A N 1
ATOM 3814 C CA . ASN A 1 478 ? 20.489 -6.094 -6.385 1.00 95.06 478 ASN A CA 1
ATOM 3815 C C . ASN A 1 478 ? 21.705 -5.642 -7.208 1.00 95.06 478 ASN A C 1
ATOM 3817 O O . ASN A 1 478 ? 21.879 -4.439 -7.419 1.00 95.06 478 ASN A O 1
ATOM 3821 N N . MET A 1 479 ? 22.516 -6.582 -7.696 1.00 96.62 479 MET A N 1
ATOM 3822 C CA . MET A 1 479 ? 23.721 -6.314 -8.488 1.00 96.62 479 MET A CA 1
ATOM 3823 C C . MET A 1 479 ? 23.393 -5.727 -9.864 1.00 96.62 479 MET A C 1
ATOM 3825 O O . MET A 1 479 ? 24.104 -4.835 -10.325 1.00 96.62 479 MET A O 1
ATOM 3829 N N . GLN A 1 480 ? 22.290 -6.139 -10.498 1.00 96.00 480 GLN A N 1
ATOM 3830 C CA . GLN A 1 480 ? 21.846 -5.562 -11.775 1.00 96.00 480 GLN A CA 1
ATOM 3831 C C . GLN A 1 480 ? 21.646 -4.039 -11.696 1.00 96.00 480 GLN A C 1
ATOM 3833 O O . GLN A 1 480 ? 21.997 -3.313 -12.627 1.00 96.00 480 GLN A O 1
ATOM 3838 N N . ARG A 1 481 ? 21.148 -3.518 -10.568 1.00 94.62 481 ARG A N 1
ATOM 3839 C CA . ARG A 1 481 ? 20.963 -2.066 -10.365 1.00 94.62 481 ARG A CA 1
ATOM 3840 C C . ARG A 1 481 ? 22.283 -1.303 -10.250 1.00 94.62 481 ARG A C 1
ATOM 3842 O O . ARG A 1 481 ? 22.324 -0.109 -10.511 1.00 94.62 481 ARG A O 1
ATOM 3849 N N . GLN A 1 482 ? 23.362 -1.993 -9.899 1.00 95.19 482 GLN A N 1
ATOM 3850 C CA . GLN A 1 482 ? 24.696 -1.412 -9.746 1.00 95.19 482 GLN A CA 1
ATOM 3851 C C . GLN A 1 482 ? 25.528 -1.496 -11.034 1.00 95.19 482 GLN A C 1
ATOM 3853 O O . GLN A 1 482 ? 26.633 -0.956 -11.090 1.00 95.19 482 GLN A O 1
ATOM 3858 N N . ALA A 1 483 ? 25.016 -2.155 -12.080 1.00 96.69 483 ALA A N 1
ATOM 3859 C CA . ALA A 1 483 ? 25.712 -2.290 -13.353 1.00 96.69 483 ALA A CA 1
ATOM 3860 C C . ALA A 1 483 ? 25.890 -0.921 -14.028 1.00 96.69 483 ALA A C 1
ATOM 3862 O O . ALA A 1 483 ? 24.927 -0.291 -14.467 1.00 96.69 483 ALA A O 1
ATOM 3863 N N . VAL A 1 484 ? 27.133 -0.452 -14.118 1.00 96.69 484 VAL A N 1
ATOM 3864 C CA . VAL A 1 484 ? 27.457 0.824 -14.764 1.00 96.69 484 VAL A CA 1
ATOM 3865 C C . VAL A 1 484 ? 27.389 0.667 -16.292 1.00 96.69 484 VAL A C 1
ATOM 3867 O O . VAL A 1 484 ? 27.971 -0.281 -16.825 1.00 96.69 484 VAL A O 1
ATOM 3870 N N . PRO A 1 485 ? 26.753 1.604 -17.024 1.00 94.62 485 PRO A N 1
ATOM 3871 C CA . PRO A 1 485 ? 26.699 1.579 -18.479 1.00 94.62 485 PRO A CA 1
ATOM 3872 C C . PRO A 1 485 ? 28.093 1.521 -19.112 1.00 94.62 485 PRO A C 1
ATOM 3874 O O . PRO A 1 485 ? 28.930 2.403 -18.910 1.00 94.62 485 PRO A O 1
ATOM 3877 N N . VAL A 1 486 ? 28.332 0.489 -19.919 1.00 94.56 486 VAL A N 1
ATOM 3878 C CA . VAL A 1 486 ? 29.574 0.333 -20.686 1.00 94.56 486 VAL A CA 1
ATOM 3879 C C . VAL A 1 486 ? 29.567 1.205 -21.948 1.00 94.56 486 VAL A C 1
ATOM 3881 O O . VAL A 1 486 ? 28.519 1.605 -22.449 1.00 94.56 486 VAL A O 1
ATOM 3884 N N . LEU A 1 487 ? 30.748 1.467 -22.521 1.00 92.44 487 LEU A N 1
ATOM 3885 C CA . LEU A 1 487 ? 30.892 2.293 -23.733 1.00 92.44 487 LEU A CA 1
ATOM 3886 C C . LEU A 1 487 ? 30.126 1.737 -24.950 1.00 92.44 487 LEU A C 1
ATOM 3888 O O . LEU A 1 487 ? 29.676 2.497 -25.810 1.00 92.44 487 LEU A O 1
ATOM 3892 N N . ARG A 1 488 ? 30.043 0.407 -25.044 1.00 92.88 488 ARG A N 1
ATOM 3893 C CA . ARG A 1 488 ? 29.348 -0.339 -26.099 1.00 92.88 488 ARG A CA 1
ATOM 3894 C C . ARG A 1 488 ? 28.522 -1.448 -25.440 1.00 92.88 488 ARG A C 1
ATOM 3896 O O . ARG A 1 488 ? 29.067 -2.541 -25.257 1.00 92.88 488 ARG A O 1
ATOM 3903 N N . PRO A 1 489 ? 27.297 -1.143 -24.986 1.00 94.25 489 PRO A N 1
ATOM 3904 C CA . PRO A 1 489 ? 26.411 -2.152 -24.419 1.00 94.25 489 PRO A CA 1
ATOM 3905 C C . PRO A 1 489 ? 26.016 -3.161 -25.499 1.00 94.25 489 PRO A C 1
ATOM 3907 O O . PRO A 1 489 ? 26.096 -2.847 -26.683 1.00 94.25 489 PRO A O 1
ATOM 3910 N N . GLN A 1 490 ? 25.658 -4.373 -25.086 1.00 95.69 490 GLN A N 1
ATOM 3911 C CA . GLN A 1 490 ? 25.096 -5.389 -25.972 1.00 95.69 490 GLN A CA 1
ATOM 3912 C C . GLN A 1 490 ? 23.833 -5.965 -25.349 1.00 95.69 490 GLN A C 1
ATOM 3914 O O . GLN A 1 490 ? 23.843 -6.309 -24.162 1.00 95.69 490 GLN A O 1
ATOM 3919 N N . ALA A 1 491 ? 22.780 -6.080 -26.149 1.00 95.19 491 ALA A N 1
ATOM 3920 C CA . ALA A 1 491 ? 21.550 -6.749 -25.780 1.00 95.19 491 ALA A CA 1
ATOM 3921 C C . ALA A 1 491 ? 21.867 -8.180 -25.315 1.00 95.19 491 ALA A C 1
ATOM 3923 O O . ALA A 1 491 ? 22.767 -8.837 -25.868 1.00 95.19 491 ALA A O 1
ATOM 3924 N N . PRO A 1 492 ? 21.208 -8.657 -24.250 1.00 95.94 492 PRO A N 1
ATOM 3925 C CA . PRO A 1 492 ? 21.456 -9.993 -23.737 1.00 95.94 492 PRO A CA 1
ATOM 3926 C C . PRO A 1 492 ? 21.084 -11.035 -24.797 1.00 95.94 492 PRO A C 1
ATOM 3928 O O . PRO A 1 492 ? 20.001 -10.995 -25.367 1.00 95.94 492 PRO A O 1
ATOM 3931 N N . ILE A 1 493 ? 21.982 -11.993 -25.055 1.00 95.81 493 ILE A N 1
ATOM 3932 C CA . ILE A 1 493 ? 21.680 -13.109 -25.975 1.00 95.81 493 ILE A CA 1
ATOM 3933 C C . ILE A 1 493 ? 20.582 -14.005 -25.384 1.00 95.81 493 ILE A C 1
ATOM 3935 O O . ILE A 1 493 ? 19.784 -14.583 -26.116 1.00 95.81 493 ILE A O 1
ATOM 3939 N N . VAL A 1 494 ? 20.554 -14.116 -24.055 1.00 96.81 494 VAL A N 1
ATOM 3940 C CA . VAL A 1 494 ? 19.537 -14.840 -23.292 1.00 96.81 494 VAL A CA 1
ATOM 3941 C C . VAL A 1 494 ? 18.808 -13.823 -22.422 1.00 96.81 494 VAL A C 1
ATOM 3943 O O . VAL A 1 494 ? 19.370 -13.346 -21.437 1.00 96.81 494 VAL A O 1
ATOM 3946 N N . GLY A 1 495 ? 17.588 -13.472 -22.820 1.00 94.88 495 GLY A N 1
ATOM 3947 C CA . GLY A 1 495 ? 16.719 -12.527 -22.120 1.00 94.88 495 GLY A CA 1
ATOM 3948 C C . GLY A 1 495 ? 15.371 -13.143 -21.753 1.00 94.88 495 GLY A C 1
ATOM 3949 O O . GLY A 1 495 ? 15.108 -14.317 -22.014 1.00 94.88 495 GLY A O 1
ATOM 3950 N N . THR A 1 496 ? 14.515 -12.326 -21.153 1.00 95.06 496 THR A N 1
ATOM 3951 C CA . THR A 1 496 ? 13.187 -12.711 -20.639 1.00 95.06 496 THR A CA 1
ATOM 3952 C C . THR A 1 496 ? 12.034 -12.133 -21.464 1.00 95.06 496 THR A C 1
ATOM 3954 O O . THR A 1 496 ? 10.887 -12.550 -21.310 1.00 95.06 496 THR A O 1
ATOM 3957 N N . GLY A 1 497 ? 12.320 -11.168 -22.341 1.00 93.62 497 GLY A N 1
ATOM 3958 C CA . GLY A 1 497 ? 11.341 -10.415 -23.127 1.00 93.62 497 GLY A CA 1
ATOM 3959 C C . GLY A 1 497 ? 10.849 -9.138 -22.435 1.00 93.62 497 GLY A C 1
ATOM 3960 O O . GLY A 1 497 ? 10.101 -8.360 -23.032 1.00 93.62 497 GLY A O 1
ATOM 3961 N N . LEU A 1 498 ? 11.263 -8.878 -21.190 1.00 94.88 498 LEU A N 1
ATOM 3962 C CA . LEU A 1 498 ? 10.939 -7.640 -20.474 1.00 94.88 498 LEU A CA 1
ATOM 3963 C C . LEU A 1 498 ? 11.884 -6.482 -20.815 1.00 94.88 498 LEU A C 1
ATOM 3965 O O . LEU A 1 498 ? 11.539 -5.325 -20.572 1.00 94.88 498 LEU A O 1
ATOM 3969 N N . GLU A 1 499 ? 13.045 -6.761 -21.399 1.00 95.50 499 GLU A N 1
ATOM 3970 C CA . GLU A 1 499 ? 14.130 -5.810 -21.644 1.00 95.50 499 GLU A CA 1
ATOM 3971 C C . GLU A 1 499 ? 13.662 -4.607 -22.472 1.00 95.50 499 GLU A C 1
ATOM 3973 O O . GLU A 1 499 ? 13.916 -3.459 -22.096 1.00 95.50 499 GLU A O 1
ATOM 3978 N N . GLY A 1 500 ? 12.928 -4.851 -23.562 1.00 92.88 500 GLY A N 1
ATOM 3979 C CA . GLY A 1 500 ? 12.380 -3.792 -24.415 1.00 92.88 500 GLY A CA 1
ATOM 3980 C C . GLY A 1 500 ? 11.341 -2.926 -23.702 1.00 92.88 500 GLY A C 1
ATOM 3981 O O . GLY A 1 500 ? 11.331 -1.698 -23.831 1.00 92.88 500 GLY A O 1
ATOM 3982 N N . ARG A 1 501 ? 10.490 -3.544 -22.874 1.00 92.06 501 ARG A N 1
ATOM 3983 C CA . ARG A 1 501 ? 9.478 -2.819 -22.097 1.00 92.06 501 ARG A CA 1
ATOM 3984 C C . ARG A 1 501 ? 10.119 -1.955 -21.017 1.00 92.06 501 ARG A C 1
ATOM 3986 O O . ARG A 1 5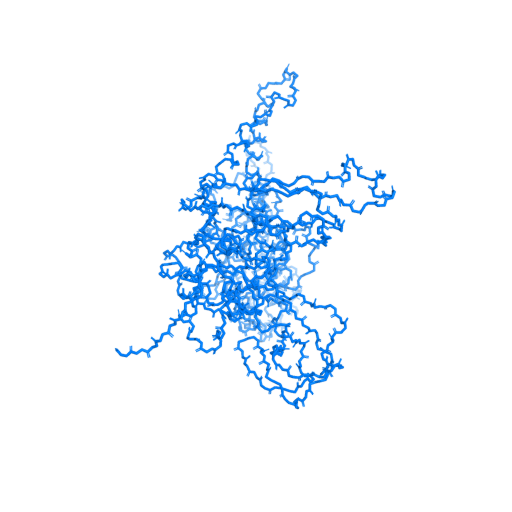01 ? 9.744 -0.798 -20.876 1.00 92.06 501 ARG A O 1
ATOM 3993 N N . VAL A 1 502 ? 11.126 -2.474 -20.316 1.00 93.38 502 VAL A N 1
ATOM 3994 C CA . VAL A 1 502 ? 11.893 -1.728 -19.307 1.00 93.38 502 VAL A CA 1
ATOM 3995 C C . VAL A 1 502 ? 12.628 -0.549 -19.944 1.00 93.38 502 VAL A C 1
ATOM 3997 O O . VAL A 1 502 ? 12.559 0.564 -19.425 1.00 93.38 502 VAL A O 1
ATOM 4000 N N . ALA A 1 503 ? 13.274 -0.741 -21.096 1.00 92.25 503 ALA A N 1
ATOM 4001 C CA . ALA A 1 503 ? 13.939 0.347 -21.810 1.00 92.25 503 ALA A CA 1
ATOM 4002 C C . ALA A 1 503 ? 12.951 1.457 -22.214 1.00 92.25 503 ALA A C 1
ATOM 4004 O O . ALA A 1 503 ? 13.224 2.637 -21.982 1.00 92.25 503 ALA A O 1
ATOM 4005 N N . LYS A 1 504 ? 11.773 1.093 -22.730 1.00 88.94 504 LYS A N 1
ATOM 4006 C CA . LYS A 1 504 ? 10.706 2.035 -23.104 1.00 88.94 504 LYS A CA 1
ATOM 4007 C C . LYS A 1 504 ? 10.107 2.764 -21.898 1.00 88.94 504 LYS A C 1
ATOM 4009 O O . LYS A 1 504 ? 10.023 3.992 -21.895 1.00 88.94 504 LYS A O 1
ATOM 4014 N N . ASP A 1 505 ? 9.734 2.028 -20.857 1.00 90.50 505 ASP A N 1
ATOM 4015 C CA . ASP A 1 505 ? 9.058 2.573 -19.674 1.00 90.50 505 ASP A CA 1
ATOM 4016 C C . ASP A 1 505 ? 10.008 3.382 -18.774 1.00 90.50 505 ASP A C 1
ATOM 4018 O O . ASP A 1 505 ? 9.552 4.187 -17.959 1.00 90.50 505 ASP A O 1
ATOM 4022 N N . SER A 1 506 ? 11.329 3.253 -18.964 1.00 88.19 506 SER A N 1
ATOM 4023 C CA . SER A 1 506 ? 12.326 4.085 -18.272 1.00 88.19 506 SER A CA 1
ATOM 4024 C C . SER A 1 506 ? 12.185 5.562 -18.632 1.00 88.19 506 SER A C 1
ATOM 4026 O O . SER A 1 506 ? 12.519 6.435 -17.826 1.00 88.19 506 SER A O 1
ATOM 4028 N N . ARG A 1 507 ? 11.650 5.837 -19.835 1.00 87.31 507 ARG A N 1
ATOM 4029 C CA . ARG A 1 507 ? 11.573 7.160 -20.468 1.00 87.31 507 ARG A CA 1
ATOM 4030 C C . ARG A 1 507 ? 12.929 7.857 -20.583 1.00 87.31 507 ARG A C 1
ATOM 4032 O O . ARG A 1 507 ? 12.989 9.080 -20.690 1.00 87.31 507 ARG A O 1
ATOM 4039 N N . THR A 1 508 ? 14.018 7.091 -20.552 1.00 87.06 508 THR A N 1
ATOM 4040 C CA . THR A 1 508 ? 15.353 7.611 -20.845 1.00 87.06 508 THR A CA 1
ATOM 4041 C C . THR A 1 508 ? 15.600 7.692 -22.350 1.00 87.06 508 THR A C 1
ATOM 4043 O O . THR A 1 508 ? 16.347 8.557 -22.805 1.00 87.06 508 THR A O 1
ATOM 4046 N N . LEU A 1 509 ? 14.964 6.806 -23.121 1.00 90.88 509 LEU A N 1
ATOM 4047 C CA . LEU A 1 509 ? 15.006 6.816 -24.580 1.00 90.88 509 LEU A CA 1
ATOM 4048 C C . LEU A 1 509 ? 13.915 7.723 -25.154 1.00 90.88 509 LEU A C 1
ATOM 4050 O O . LEU A 1 509 ? 12.892 7.980 -24.521 1.00 90.88 509 LEU A O 1
ATOM 4054 N N . ILE A 1 510 ? 14.158 8.209 -26.368 1.00 92.00 510 ILE A N 1
ATOM 4055 C CA . ILE A 1 510 ? 13.191 8.979 -27.142 1.00 92.00 510 ILE A CA 1
ATOM 4056 C C . ILE A 1 510 ? 12.403 8.012 -28.020 1.00 92.00 510 ILE A C 1
ATOM 4058 O O . ILE A 1 510 ? 12.986 7.196 -28.738 1.00 92.00 510 ILE A O 1
ATOM 4062 N N . ASN A 1 511 ? 11.080 8.144 -27.988 1.00 92.00 511 ASN A N 1
ATOM 4063 C CA . ASN A 1 511 ? 10.154 7.334 -28.765 1.00 92.00 511 ASN A CA 1
ATOM 4064 C C . ASN A 1 511 ? 9.389 8.217 -29.756 1.00 92.00 511 ASN A C 1
ATOM 4066 O O . ASN A 1 511 ? 9.116 9.382 -29.464 1.00 92.00 511 ASN A O 1
ATOM 4070 N N . ALA A 1 512 ? 9.022 7.659 -30.908 1.00 92.06 512 ALA A N 1
ATOM 4071 C CA . ALA A 1 512 ? 8.124 8.317 -31.851 1.00 92.06 512 ALA A CA 1
ATOM 4072 C C . ALA A 1 512 ? 6.720 8.475 -31.251 1.00 92.06 512 ALA A C 1
ATOM 4074 O O . ALA A 1 512 ? 6.234 7.609 -30.526 1.00 92.06 512 ALA A O 1
ATOM 4075 N N . GLU A 1 513 ? 6.056 9.579 -31.571 1.00 89.19 513 GLU A N 1
ATOM 4076 C CA . GLU A 1 513 ? 4.702 9.893 -31.096 1.00 89.19 513 GLU A CA 1
ATOM 4077 C C . GLU A 1 513 ? 3.612 9.362 -32.022 1.00 89.19 513 GLU A C 1
ATOM 4079 O O . GLU A 1 513 ? 2.495 9.116 -31.580 1.00 89.19 513 GLU A O 1
ATOM 4084 N N . GLY A 1 514 ? 3.943 9.152 -33.293 1.00 90.12 514 GLY A N 1
ATOM 4085 C CA . GLY A 1 514 ? 2.994 8.763 -34.323 1.00 90.12 514 GLY A CA 1
ATOM 4086 C C . GLY A 1 514 ? 3.668 8.071 -35.501 1.00 90.12 514 GLY A C 1
ATOM 4087 O O . GLY A 1 514 ? 4.876 7.824 -35.493 1.00 90.12 514 GLY A O 1
ATOM 4088 N N . HIS A 1 515 ? 2.876 7.793 -36.533 1.00 94.12 515 HIS A N 1
ATOM 4089 C CA . HIS A 1 515 ? 3.403 7.362 -37.823 1.00 94.12 515 HIS A CA 1
ATOM 4090 C C . HIS A 1 515 ? 4.061 8.540 -38.535 1.00 94.12 515 HIS A C 1
ATOM 4092 O O . HIS A 1 515 ? 3.507 9.637 -38.565 1.00 94.12 515 HIS A O 1
ATOM 4098 N N . GLY A 1 516 ? 5.250 8.336 -39.089 1.00 93.50 516 GLY A N 1
ATOM 4099 C CA . GLY A 1 516 ? 5.958 9.405 -39.781 1.00 93.50 516 GLY A CA 1
ATOM 4100 C C . GLY A 1 516 ? 7.201 8.934 -40.515 1.00 93.50 516 GLY A C 1
ATOM 4101 O O . GLY A 1 516 ? 7.552 7.753 -40.495 1.00 93.50 516 GLY A O 1
ATOM 4102 N N . VAL A 1 517 ? 7.888 9.872 -41.160 1.00 96.12 517 VAL A N 1
ATOM 4103 C CA . VAL A 1 517 ? 9.137 9.635 -41.893 1.00 96.12 517 VAL A CA 1
ATOM 4104 C C . VAL A 1 517 ? 10.260 10.460 -41.275 1.00 96.12 517 VAL A C 1
ATOM 4106 O O . VAL A 1 517 ? 10.109 11.654 -41.012 1.00 96.12 517 VAL A O 1
ATOM 4109 N N . VAL A 1 518 ? 11.415 9.830 -41.065 1.00 96.31 518 VAL A N 1
ATOM 4110 C CA . VAL A 1 518 ? 12.624 10.506 -40.580 1.00 96.31 518 VAL A CA 1
ATOM 4111 C C . VAL A 1 518 ? 13.156 11.432 -41.671 1.00 96.31 518 VAL A C 1
ATOM 4113 O O . VAL A 1 518 ? 13.714 10.983 -42.674 1.00 96.31 518 VAL A O 1
ATOM 4116 N N . GLU A 1 519 ? 13.010 12.736 -41.473 1.00 95.12 519 GLU A N 1
ATOM 4117 C CA . GLU A 1 519 ? 13.455 13.760 -42.420 1.00 95.12 519 GLU A CA 1
ATOM 4118 C C . GLU A 1 519 ? 14.946 14.073 -42.248 1.00 95.12 519 GLU A C 1
ATOM 4120 O O . GLU A 1 519 ? 15.677 14.261 -43.226 1.00 95.12 519 GLU A O 1
ATOM 4125 N N . TYR A 1 520 ? 15.415 14.069 -41.000 1.00 95.88 520 TYR A N 1
ATOM 4126 C CA . TYR A 1 520 ? 16.798 14.358 -40.642 1.00 95.88 520 TYR A CA 1
ATOM 4127 C C . TYR A 1 520 ? 17.232 13.531 -39.432 1.00 95.88 520 TYR A C 1
ATOM 4129 O O . TYR A 1 520 ? 16.457 13.327 -38.499 1.00 95.88 520 TYR A O 1
ATOM 4137 N N . VAL A 1 521 ? 18.479 13.066 -39.450 1.00 96.44 521 VAL A N 1
ATOM 4138 C CA . VAL A 1 521 ? 19.093 12.376 -38.317 1.00 96.44 521 VAL A CA 1
ATOM 4139 C C . VAL A 1 521 ? 20.565 12.762 -38.253 1.00 96.44 521 VAL A C 1
ATOM 4141 O O . VAL A 1 521 ? 21.275 12.668 -39.257 1.00 96.44 521 VAL A O 1
ATOM 4144 N N . ASP A 1 522 ? 21.024 13.179 -37.082 1.00 95.56 522 ASP A N 1
ATOM 4145 C CA . ASP A 1 522 ? 22.441 13.301 -36.764 1.00 95.56 522 ASP A CA 1
ATOM 4146 C C . ASP A 1 522 ? 22.714 12.832 -35.324 1.00 95.56 522 ASP A C 1
ATOM 4148 O O . ASP A 1 522 ? 21.881 12.188 -34.683 1.00 95.56 522 ASP A O 1
ATOM 4152 N N . ALA A 1 523 ? 23.925 13.081 -34.824 1.00 94.25 523 ALA A N 1
ATOM 4153 C CA . ALA A 1 523 ? 24.316 12.640 -33.492 1.00 94.25 523 ALA A CA 1
ATOM 4154 C C . ALA A 1 523 ? 23.613 13.394 -32.348 1.00 94.25 523 ALA A C 1
ATOM 4156 O O . ALA A 1 523 ? 23.627 12.868 -31.230 1.00 94.25 523 ALA A O 1
ATOM 4157 N N . ASP A 1 524 ? 23.038 14.569 -32.602 1.00 95.00 524 ASP A N 1
ATOM 4158 C CA . ASP A 1 524 ? 22.540 15.523 -31.607 1.00 95.00 524 ASP A CA 1
ATOM 4159 C C . ASP A 1 524 ? 21.019 15.723 -31.686 1.00 95.00 524 ASP A C 1
ATOM 4161 O O . ASP A 1 524 ? 20.383 15.990 -30.666 1.00 95.00 524 ASP A O 1
ATOM 4165 N N . GLU A 1 525 ? 20.408 15.555 -32.857 1.00 96.00 525 GLU A N 1
ATOM 4166 C CA . GLU A 1 525 ? 18.976 15.689 -33.075 1.00 96.00 525 GLU A CA 1
ATOM 4167 C C . GLU A 1 525 ? 18.406 14.742 -34.145 1.00 96.00 525 GLU A C 1
ATOM 4169 O O . GLU A 1 525 ? 19.063 14.269 -35.074 1.00 96.00 525 GLU A O 1
ATOM 4174 N N . ILE A 1 526 ? 17.110 14.478 -34.000 1.00 96.25 526 ILE A N 1
ATOM 4175 C CA . ILE A 1 526 ? 16.293 13.668 -34.899 1.00 96.25 526 ILE A CA 1
ATOM 4176 C C . ILE A 1 526 ? 15.085 14.512 -35.307 1.00 96.25 526 ILE A C 1
ATOM 4178 O O . ILE A 1 526 ? 14.387 15.029 -34.436 1.00 96.25 526 ILE A O 1
ATOM 4182 N N . LYS A 1 527 ? 14.795 14.629 -36.607 1.00 96.12 527 LYS A N 1
ATOM 4183 C CA . LYS A 1 527 ? 13.576 15.286 -37.107 1.00 96.12 527 LYS A CA 1
ATOM 4184 C C . LYS A 1 527 ? 12.680 14.283 -37.801 1.00 96.12 527 LYS A C 1
ATOM 4186 O O . LYS A 1 527 ? 13.109 13.605 -38.738 1.00 96.12 527 LYS A O 1
ATOM 4191 N N . ILE A 1 528 ? 11.435 14.217 -37.352 1.00 95.31 528 ILE A N 1
ATOM 4192 C CA . ILE A 1 528 ? 10.415 13.320 -37.888 1.00 95.31 528 ILE A CA 1
ATOM 4193 C C . ILE A 1 528 ? 9.268 14.166 -38.401 1.00 95.31 528 ILE A C 1
ATOM 4195 O O . ILE A 1 528 ? 8.754 15.021 -37.683 1.00 95.31 528 ILE A O 1
ATOM 4199 N N . ARG A 1 529 ? 8.875 13.911 -39.644 1.00 93.75 529 ARG A N 1
ATOM 4200 C CA . ARG A 1 529 ? 7.647 14.438 -40.220 1.00 93.75 529 ARG A CA 1
ATOM 4201 C C . ARG A 1 529 ? 6.537 13.439 -39.948 1.00 93.75 529 ARG A C 1
ATOM 4203 O O . ARG A 1 529 ? 6.602 12.324 -40.462 1.00 93.75 529 ARG A O 1
ATOM 4210 N N . TYR A 1 530 ? 5.579 13.815 -39.113 1.00 92.56 530 TYR A N 1
ATOM 4211 C CA . TYR A 1 530 ? 4.457 12.952 -38.768 1.00 92.56 530 TYR A CA 1
ATOM 4212 C C . TYR A 1 530 ? 3.361 13.031 -39.828 1.00 92.56 530 TYR A C 1
ATOM 4214 O O . TYR A 1 530 ? 3.091 14.092 -40.392 1.00 92.56 530 TYR A O 1
ATOM 4222 N N . ASP A 1 531 ? 2.733 11.890 -40.085 1.00 88.94 531 ASP A N 1
ATOM 4223 C CA . ASP A 1 531 ? 1.577 11.776 -40.958 1.00 88.94 531 ASP A CA 1
ATOM 4224 C C . ASP A 1 531 ? 0.364 12.333 -40.192 1.00 88.94 531 ASP A C 1
ATOM 4226 O O . ASP A 1 531 ? -0.165 11.675 -39.298 1.00 88.94 531 ASP A O 1
ATOM 4230 N N . ARG A 1 532 ? -0.044 13.570 -40.502 1.00 82.62 532 ARG A N 1
ATOM 4231 C CA . ARG A 1 532 ? -1.227 14.224 -39.919 1.00 82.62 532 ARG A CA 1
ATOM 4232 C C . ARG A 1 532 ? -2.324 14.380 -40.961 1.00 82.62 532 ARG A C 1
ATOM 4234 O O . ARG A 1 532 ? -2.046 14.797 -42.090 1.00 82.62 532 ARG A O 1
ATOM 4241 N N . ASN A 1 533 ? -3.557 14.049 -40.585 1.00 81.69 533 ASN A N 1
ATOM 4242 C CA . ASN A 1 533 ? -4.732 14.342 -41.403 1.00 81.69 533 ASN A CA 1
ATOM 4243 C C . ASN A 1 533 ? -5.215 15.792 -41.165 1.00 81.69 533 ASN A C 1
ATOM 4245 O O . ASN A 1 533 ? -4.672 16.515 -40.327 1.00 81.69 533 ASN A O 1
ATOM 4249 N N . ASP A 1 534 ? -6.200 16.249 -41.940 1.00 76.88 534 ASP A N 1
ATOM 4250 C CA . ASP A 1 534 ? -6.677 17.636 -41.847 1.00 76.88 534 ASP A CA 1
ATOM 4251 C C . ASP A 1 534 ? -7.384 17.933 -40.511 1.00 76.88 534 ASP A C 1
ATOM 4253 O O . ASP A 1 534 ? -7.284 19.052 -40.006 1.00 76.88 534 ASP A O 1
ATOM 4257 N N . ASP A 1 535 ? -7.999 16.923 -39.889 1.00 76.94 535 ASP A N 1
ATOM 4258 C CA . ASP A 1 535 ? -8.604 17.034 -38.557 1.00 76.94 535 ASP A CA 1
ATOM 4259 C C . ASP A 1 535 ? -7.532 17.195 -37.460 1.00 76.94 535 ASP A C 1
ATOM 4261 O O . ASP A 1 535 ? -7.670 18.046 -36.582 1.00 76.94 535 ASP A O 1
ATOM 4265 N N . ASP A 1 536 ? -6.414 16.465 -37.547 1.00 75.00 536 ASP A N 1
ATOM 4266 C CA . ASP A 1 536 ? -5.267 16.559 -36.633 1.00 75.00 536 ASP A CA 1
ATOM 4267 C C . ASP A 1 536 ? -4.608 17.945 -36.703 1.00 75.00 536 ASP A C 1
ATOM 4269 O O . ASP A 1 536 ? -4.163 18.490 -35.689 1.00 75.00 536 ASP A O 1
ATOM 4273 N N . ARG A 1 537 ? -4.560 18.539 -37.902 1.00 77.62 537 ARG A N 1
ATOM 4274 C CA . ARG A 1 537 ? -4.051 19.902 -38.122 1.00 77.62 537 ARG A CA 1
ATOM 4275 C C . ARG A 1 537 ? -4.990 20.977 -37.584 1.00 77.62 537 ARG A C 1
ATOM 4277 O O . ARG A 1 537 ? -4.520 22.034 -37.180 1.00 77.62 537 ARG A O 1
ATOM 4284 N N . LEU A 1 538 ? -6.299 20.721 -37.564 1.00 78.00 538 LEU A N 1
ATOM 4285 C CA . LEU A 1 538 ? -7.289 21.633 -36.984 1.00 78.00 538 LEU A CA 1
ATOM 4286 C C . LEU A 1 538 ? -7.202 21.691 -35.451 1.00 78.00 538 LEU A C 1
ATOM 4288 O O . LEU A 1 538 ? -7.514 22.731 -34.869 1.00 78.00 538 LEU A O 1
ATOM 4292 N N . VAL A 1 539 ? -6.781 20.602 -34.796 1.00 82.56 539 VAL A N 1
ATOM 4293 C CA . VAL A 1 539 ? -6.705 20.501 -33.324 1.00 82.56 539 VAL A CA 1
ATOM 4294 C C . VAL A 1 539 ? -5.299 20.689 -32.742 1.00 82.56 539 VAL A C 1
ATOM 4296 O O . VAL A 1 539 ? -5.166 20.841 -31.526 1.00 82.56 539 VAL A O 1
ATOM 4299 N N . SER A 1 540 ? -4.249 20.694 -33.567 1.00 74.69 540 SER A N 1
ATOM 4300 C CA . SER A 1 540 ? -2.859 20.869 -33.131 1.00 74.69 540 SER A CA 1
ATOM 4301 C C . SER A 1 540 ? -2.279 22.201 -33.600 1.00 74.69 540 SER A C 1
ATOM 4303 O O . SER A 1 540 ? -2.342 22.544 -34.774 1.00 74.69 540 SER A O 1
ATOM 4305 N N . PHE A 1 541 ? -1.644 22.929 -32.680 1.00 79.88 541 PHE A N 1
ATOM 4306 C CA . PHE A 1 541 ? -0.864 24.133 -32.996 1.00 79.88 541 PHE A CA 1
ATOM 4307 C C . PHE A 1 541 ? 0.605 23.824 -33.337 1.00 79.88 541 PHE A C 1
ATOM 4309 O O . PHE A 1 541 ? 1.391 24.749 -33.537 1.00 79.88 541 PHE A O 1
ATOM 4316 N N . ASP A 1 542 ? 0.992 22.546 -33.356 1.00 79.19 542 ASP A N 1
ATOM 4317 C CA . ASP A 1 542 ? 2.360 22.122 -33.653 1.00 79.19 542 ASP A CA 1
ATOM 4318 C C . ASP A 1 542 ? 2.566 21.958 -35.165 1.00 79.19 542 ASP A C 1
ATOM 4320 O O . ASP A 1 542 ? 1.649 21.548 -35.875 1.00 79.19 542 ASP A O 1
ATOM 4324 N N . ASP A 1 543 ? 3.790 22.173 -35.649 1.00 82.81 543 ASP A N 1
ATOM 4325 C CA . ASP A 1 543 ? 4.166 21.858 -37.032 1.00 82.81 543 ASP A CA 1
ATOM 4326 C C . ASP A 1 543 ? 4.111 20.342 -37.328 1.00 82.81 543 ASP A C 1
ATOM 4328 O O . ASP A 1 543 ? 4.280 19.499 -36.441 1.00 82.81 543 ASP A O 1
ATOM 4332 N N . ASP A 1 544 ? 3.969 19.981 -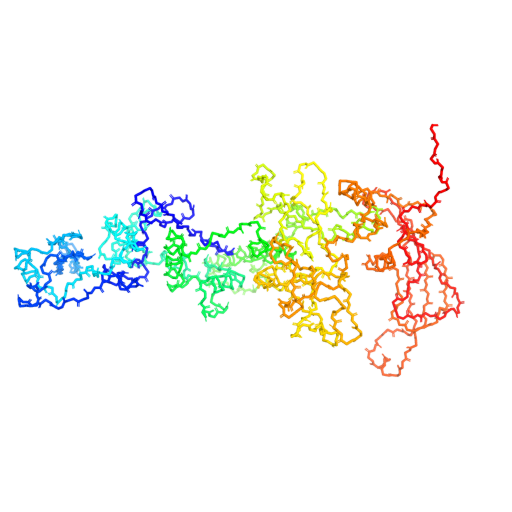38.612 1.00 86.19 544 ASP A N 1
ATOM 4333 C CA . ASP A 1 544 ? 4.031 18.588 -39.098 1.00 86.19 544 ASP A CA 1
ATOM 4334 C C . ASP A 1 544 ? 5.403 17.925 -38.834 1.00 86.19 544 ASP A C 1
ATOM 4336 O O . ASP A 1 544 ? 5.533 16.699 -38.874 1.00 86.19 544 ASP A O 1
ATOM 4340 N N . VAL A 1 545 ? 6.447 18.724 -38.578 1.00 90.88 545 VAL A N 1
ATOM 4341 C CA . VAL A 1 545 ? 7.808 18.256 -38.295 1.00 90.88 545 VAL A CA 1
ATOM 4342 C C . VAL A 1 545 ? 8.143 18.470 -36.827 1.00 90.88 545 VAL A C 1
ATOM 4344 O O . VAL A 1 545 ? 8.189 19.597 -36.338 1.00 90.88 545 VAL A O 1
ATOM 4347 N N . LYS A 1 546 ? 8.495 17.386 -36.139 1.00 92.12 546 LYS A N 1
ATOM 4348 C CA . LYS A 1 546 ? 8.943 17.415 -34.749 1.00 92.12 546 LYS A CA 1
ATOM 4349 C C . LYS A 1 546 ? 10.437 17.155 -34.644 1.00 92.12 546 LYS A C 1
ATOM 4351 O O . LYS A 1 546 ? 10.957 16.213 -35.241 1.00 92.12 546 LYS A O 1
ATOM 4356 N N . THR A 1 547 ? 11.118 17.983 -33.854 1.00 94.56 547 THR A N 1
ATOM 4357 C CA . THR A 1 547 ? 12.555 17.853 -33.576 1.00 94.56 547 THR A CA 1
ATOM 4358 C C . THR A 1 547 ? 12.782 17.311 -32.168 1.00 94.56 547 THR A C 1
ATOM 4360 O O . THR A 1 547 ? 12.339 17.904 -31.185 1.00 94.56 547 THR A O 1
ATOM 4363 N N . TYR A 1 548 ? 13.524 16.214 -32.071 1.00 94.88 548 TYR A N 1
ATOM 4364 C CA . TYR A 1 548 ? 13.947 15.581 -30.829 1.00 94.88 548 TYR A CA 1
ATOM 4365 C C . TYR A 1 548 ? 15.439 15.815 -30.610 1.00 94.88 548 TYR A C 1
ATOM 4367 O O . TYR A 1 548 ? 16.249 15.414 -31.439 1.00 94.88 548 TYR A O 1
ATOM 4375 N N . LYS A 1 549 ? 15.811 16.427 -29.482 1.00 95.69 549 LYS A N 1
ATOM 4376 C CA . LYS A 1 549 ? 17.218 16.632 -29.105 1.00 95.69 549 LYS A CA 1
ATOM 4377 C C . LYS A 1 549 ? 17.717 15.477 -28.246 1.00 95.69 549 LYS A C 1
ATOM 4379 O O . LYS A 1 549 ? 17.096 15.141 -27.238 1.00 95.69 549 LYS A O 1
ATOM 4384 N N . LEU A 1 550 ? 18.846 14.895 -28.627 1.00 95.56 550 LEU A N 1
ATOM 4385 C CA . LEU A 1 550 ? 19.485 13.788 -27.929 1.00 95.56 550 LEU A CA 1
ATOM 4386 C C . LEU A 1 550 ? 20.347 14.295 -26.769 1.00 95.56 550 LEU A C 1
ATOM 4388 O O . LEU A 1 550 ? 21.011 15.327 -26.846 1.00 95.56 550 LEU A O 1
ATOM 4392 N N . ILE A 1 551 ? 20.366 13.535 -25.674 1.00 94.81 551 ILE A N 1
ATOM 4393 C CA . ILE A 1 551 ? 21.234 13.821 -24.529 1.00 94.81 551 ILE A CA 1
ATOM 4394 C C . ILE A 1 551 ? 22.651 13.347 -24.855 1.00 94.81 551 ILE A C 1
ATOM 4396 O O . ILE A 1 551 ? 22.870 12.160 -25.100 1.00 94.81 551 ILE A O 1
ATOM 4400 N N . LYS A 1 552 ? 23.625 14.260 -24.808 1.00 95.75 552 LYS A N 1
ATOM 4401 C CA . LYS A 1 552 ? 25.039 13.974 -25.091 1.00 95.75 552 LYS A CA 1
ATOM 4402 C C . LYS A 1 552 ? 25.893 14.145 -23.846 1.00 95.75 552 LYS A C 1
ATOM 4404 O O . LYS A 1 552 ? 25.846 15.194 -23.212 1.00 95.75 552 LYS A O 1
ATOM 4409 N N . PHE A 1 553 ? 26.686 13.119 -23.534 1.00 95.19 553 PHE A N 1
ATOM 4410 C CA . PHE A 1 553 ? 27.728 13.123 -22.494 1.00 95.19 553 PHE A CA 1
ATOM 4411 C C . PHE A 1 553 ? 27.328 13.805 -21.172 1.00 95.19 553 PHE A C 1
ATOM 4413 O O . PHE A 1 553 ? 28.114 14.530 -20.559 1.00 95.19 553 PHE A O 1
ATOM 4420 N N . LYS A 1 554 ? 26.091 13.583 -20.723 1.00 95.06 554 LYS A N 1
ATOM 4421 C CA . LYS A 1 554 ? 25.563 14.188 -19.503 1.00 95.06 554 LYS A CA 1
ATOM 4422 C C . LYS A 1 554 ? 25.983 13.361 -18.294 1.00 95.06 554 LYS A C 1
ATOM 4424 O O . LYS A 1 554 ? 25.818 12.143 -18.272 1.00 95.06 554 LYS A O 1
ATOM 4429 N N . LYS A 1 555 ? 26.493 14.036 -17.269 1.00 95.81 555 LYS A N 1
ATOM 4430 C CA . LYS A 1 555 ? 26.824 13.423 -15.981 1.00 95.81 555 LYS A CA 1
ATOM 4431 C C . LYS A 1 555 ? 25.548 13.043 -15.214 1.00 95.81 555 LYS A C 1
ATOM 4433 O O . LYS A 1 555 ? 24.636 13.863 -15.113 1.00 95.81 555 LYS A O 1
ATOM 4438 N N . THR A 1 556 ? 25.501 11.832 -14.662 1.00 95.06 556 THR A N 1
ATOM 4439 C CA . THR A 1 556 ? 24.419 11.352 -13.777 1.00 95.06 556 THR A CA 1
ATOM 4440 C C . THR A 1 556 ? 24.741 11.586 -12.294 1.00 95.06 556 THR A C 1
ATOM 4442 O O . THR A 1 556 ? 25.874 11.936 -11.944 1.00 95.06 556 THR A O 1
ATOM 4445 N N . ASN A 1 557 ? 23.768 11.352 -11.403 1.00 94.19 557 ASN A N 1
ATOM 4446 C CA . ASN A 1 557 ? 23.958 11.455 -9.948 1.00 94.19 557 ASN A CA 1
ATOM 4447 C C . ASN A 1 557 ? 25.100 10.565 -9.419 1.00 94.19 557 ASN A C 1
ATOM 4449 O O . ASN A 1 557 ? 25.834 10.974 -8.523 1.00 94.19 557 ASN A O 1
ATOM 4453 N N . GLN A 1 558 ? 25.294 9.379 -10.002 1.00 94.56 558 GLN A N 1
ATOM 4454 C CA . GLN A 1 558 ? 26.337 8.418 -9.618 1.00 94.56 558 GLN A CA 1
ATOM 4455 C C . GLN A 1 558 ? 27.656 8.635 -10.381 1.00 94.56 558 GLN A C 1
ATOM 4457 O O . GLN A 1 558 ? 28.524 7.768 -10.387 1.00 94.56 558 GLN A O 1
ATOM 4462 N N . ASN A 1 559 ? 27.838 9.802 -11.011 1.00 95.12 559 ASN A N 1
ATOM 4463 C CA . ASN A 1 559 ? 29.007 10.136 -11.831 1.00 95.12 559 ASN A CA 1
ATOM 4464 C C . ASN A 1 559 ? 29.206 9.210 -13.051 1.00 95.12 559 ASN A C 1
ATOM 4466 O O . ASN A 1 559 ? 30.316 9.117 -13.572 1.00 95.12 559 ASN A O 1
ATOM 4470 N N . THR A 1 560 ? 28.144 8.555 -13.530 1.00 94.75 560 THR A N 1
ATOM 4471 C CA . THR A 1 560 ? 28.154 7.821 -14.805 1.00 94.75 560 THR A CA 1
ATOM 4472 C C . THR A 1 560 ? 27.838 8.768 -15.971 1.00 94.75 560 THR A C 1
ATOM 4474 O O . THR A 1 560 ? 27.608 9.969 -15.780 1.00 94.75 560 THR A O 1
ATOM 4477 N N . CYS A 1 561 ? 27.870 8.249 -17.202 1.00 94.50 561 CYS A N 1
ATOM 4478 C CA . CYS A 1 561 ? 27.657 9.025 -18.421 1.00 94.50 561 CYS A CA 1
ATOM 4479 C C . CYS A 1 561 ? 26.368 8.592 -19.128 1.00 94.50 561 CYS A C 1
ATOM 4481 O O . CYS A 1 561 ? 26.240 7.447 -19.564 1.00 94.50 561 CYS A O 1
ATOM 4483 N N . MET A 1 562 ? 25.438 9.529 -19.287 1.00 94.38 562 MET A N 1
ATOM 4484 C CA . MET A 1 562 ? 24.271 9.385 -20.147 1.00 94.38 562 MET A CA 1
ATOM 4485 C C . MET A 1 562 ? 24.588 9.983 -21.517 1.00 94.38 562 MET A C 1
ATOM 4487 O O . MET A 1 562 ? 24.807 11.188 -21.663 1.00 94.38 562 MET A O 1
ATOM 4491 N N . ASN A 1 563 ? 24.626 9.125 -22.530 1.00 95.06 563 ASN A N 1
ATOM 4492 C CA . ASN A 1 563 ? 24.887 9.512 -23.907 1.00 95.06 563 ASN A CA 1
ATOM 4493 C C . ASN A 1 563 ? 23.993 8.694 -24.833 1.00 95.06 563 ASN A C 1
ATOM 4495 O O . ASN A 1 563 ? 24.093 7.467 -24.839 1.00 95.06 563 ASN A O 1
ATOM 4499 N N . LEU A 1 564 ? 23.159 9.385 -25.604 1.00 94.94 564 LEU A N 1
ATOM 4500 C CA . LEU A 1 564 ? 22.226 8.795 -26.552 1.00 94.94 564 LEU A CA 1
ATOM 4501 C C . LEU A 1 564 ? 22.737 8.959 -27.987 1.00 94.94 564 LEU A C 1
ATOM 4503 O O . LEU A 1 564 ? 23.425 9.931 -28.324 1.00 94.94 564 LEU A O 1
ATOM 4507 N N . LYS A 1 565 ? 22.416 7.987 -28.834 1.00 93.50 565 LYS A N 1
ATOM 4508 C CA . LYS A 1 565 ? 22.751 7.946 -30.260 1.00 93.50 565 LYS A CA 1
ATOM 4509 C C . LYS A 1 565 ? 21.517 7.516 -31.052 1.00 93.50 565 LYS A C 1
ATOM 4511 O O . LYS A 1 565 ? 20.769 6.680 -30.554 1.00 93.50 565 LYS A O 1
ATOM 4516 N N . PRO A 1 566 ? 21.284 8.055 -32.254 1.00 94.81 566 PRO A N 1
ATOM 4517 C CA . PRO A 1 566 ? 20.166 7.610 -33.079 1.00 94.81 566 PRO A CA 1
ATOM 4518 C C . PRO A 1 566 ? 20.375 6.161 -33.545 1.00 94.81 566 PRO A C 1
ATOM 4520 O O . PRO A 1 566 ? 21.497 5.782 -33.882 1.00 94.81 566 PRO A O 1
ATOM 4523 N N . ILE A 1 567 ? 19.294 5.379 -33.614 1.00 93.44 567 ILE A N 1
ATOM 4524 C CA . ILE A 1 567 ? 19.297 4.045 -34.256 1.00 93.44 567 ILE A CA 1
ATOM 4525 C C . ILE A 1 567 ? 18.662 4.066 -35.650 1.00 93.44 567 ILE A C 1
ATOM 4527 O O . ILE A 1 567 ? 18.945 3.215 -36.493 1.00 93.44 567 ILE A O 1
ATOM 4531 N N . ILE A 1 568 ? 17.807 5.056 -35.900 1.00 93.62 568 ILE A N 1
ATOM 4532 C CA . ILE A 1 568 ? 17.067 5.210 -37.152 1.00 93.62 568 ILE A CA 1
ATOM 4533 C C . ILE A 1 568 ? 17.893 5.920 -38.225 1.00 93.62 568 ILE A C 1
ATOM 4535 O O . ILE A 1 568 ? 18.847 6.646 -37.938 1.00 93.62 568 ILE A O 1
ATOM 4539 N N . LYS A 1 569 ? 17.492 5.743 -39.485 1.00 94.50 569 LYS A N 1
ATOM 4540 C CA . LYS A 1 569 ? 18.131 6.370 -40.651 1.00 94.50 569 LYS A CA 1
ATOM 4541 C C . LYS A 1 569 ? 17.189 7.352 -41.340 1.00 94.50 569 LYS A C 1
ATOM 4543 O O . LYS A 1 569 ? 15.973 7.182 -41.320 1.00 94.50 569 LYS A O 1
ATOM 4548 N N . LYS A 1 570 ? 17.756 8.362 -42.008 1.00 95.19 570 LYS A N 1
ATOM 4549 C CA . LYS A 1 570 ? 16.988 9.279 -42.864 1.00 95.19 570 LYS A CA 1
ATOM 4550 C C . LYS A 1 570 ? 16.177 8.491 -43.902 1.00 95.19 570 LYS A C 1
ATOM 4552 O O . LYS A 1 570 ? 16.712 7.597 -44.551 1.00 95.19 570 LYS A O 1
ATOM 4557 N N . GLY A 1 571 ? 14.906 8.849 -44.062 1.00 93.12 571 GLY A N 1
ATOM 4558 C CA . GLY A 1 571 ? 13.954 8.198 -44.964 1.00 93.12 571 GLY A CA 1
ATOM 4559 C C . GLY A 1 571 ? 13.270 6.956 -44.387 1.00 93.12 571 GLY A C 1
ATOM 4560 O O . GLY A 1 571 ? 12.370 6.419 -45.026 1.00 93.12 571 GLY A O 1
ATOM 4561 N N . GLN A 1 572 ? 13.653 6.499 -43.192 1.00 95.12 572 GLN A N 1
ATOM 4562 C CA . GLN A 1 572 ? 12.976 5.395 -42.517 1.00 95.12 572 GLN A CA 1
ATOM 4563 C C . GLN A 1 572 ? 11.584 5.833 -42.042 1.00 95.12 572 GLN A C 1
ATOM 4565 O O . GLN A 1 572 ? 11.422 6.944 -41.532 1.00 95.12 572 GLN A O 1
ATOM 4570 N N . ARG A 1 573 ? 10.584 4.960 -42.197 1.00 95.12 573 ARG A N 1
ATOM 4571 C CA . ARG A 1 573 ? 9.274 5.137 -41.562 1.00 95.12 573 ARG A CA 1
ATOM 4572 C C . ARG A 1 573 ? 9.320 4.687 -40.109 1.00 95.12 573 ARG A C 1
ATOM 4574 O O . ARG A 1 573 ? 9.966 3.686 -39.801 1.00 95.12 573 ARG A O 1
ATOM 4581 N N . VAL A 1 574 ? 8.634 5.431 -39.252 1.00 94.00 574 VAL A N 1
ATOM 4582 C CA . VAL A 1 574 ? 8.504 5.135 -37.827 1.00 94.00 574 VAL A CA 1
ATOM 4583 C C . VAL A 1 574 ? 7.056 4.882 -37.443 1.00 94.00 574 VAL A C 1
ATOM 4585 O O . VAL A 1 574 ? 6.134 5.374 -38.097 1.00 94.00 574 VAL A O 1
ATOM 4588 N N . GLU A 1 575 ? 6.876 4.126 -36.369 1.00 93.81 575 GLU A N 1
ATOM 4589 C CA . GLU A 1 575 ? 5.576 3.812 -35.783 1.00 93.81 575 GLU A CA 1
ATOM 4590 C C . GLU A 1 575 ? 5.402 4.458 -34.398 1.00 93.81 575 GLU A C 1
ATOM 4592 O O . GLU A 1 575 ? 6.395 4.720 -33.706 1.00 93.81 575 GLU A O 1
ATOM 4597 N N . PRO A 1 576 ? 4.152 4.686 -33.951 1.00 91.94 576 PRO A N 1
ATOM 4598 C CA . PRO A 1 576 ? 3.872 5.212 -32.624 1.00 91.94 576 PRO A CA 1
ATOM 4599 C C . PRO A 1 576 ? 4.534 4.361 -31.534 1.00 91.94 576 PRO A C 1
ATOM 4601 O O . PRO A 1 576 ? 4.331 3.153 -31.420 1.00 91.94 576 PRO A O 1
ATOM 4604 N N . GLY A 1 577 ? 5.336 5.002 -30.693 1.00 88.19 577 GLY A N 1
ATOM 4605 C CA . GLY A 1 577 ? 6.040 4.366 -29.588 1.00 88.19 577 GLY A CA 1
ATOM 4606 C C . GLY A 1 577 ? 7.317 3.615 -29.970 1.00 88.19 577 GLY A C 1
ATOM 4607 O O . GLY A 1 577 ? 7.936 3.052 -29.060 1.00 88.19 577 GLY A O 1
ATOM 4608 N N . GLN A 1 578 ? 7.734 3.618 -31.241 1.00 90.75 578 GLN A N 1
ATOM 4609 C CA . GLN A 1 578 ? 9.013 3.052 -31.672 1.00 90.75 578 GLN A CA 1
ATOM 4610 C C . GLN A 1 578 ? 10.183 3.832 -31.063 1.00 90.75 578 GLN A C 1
ATOM 4612 O O . GLN A 1 578 ? 10.187 5.062 -31.064 1.00 90.75 578 GLN A O 1
ATOM 4617 N N . VAL A 1 579 ? 11.185 3.121 -30.544 1.00 91.81 579 VAL A N 1
ATOM 4618 C CA . VAL A 1 579 ? 12.404 3.726 -29.992 1.00 91.81 579 VAL A CA 1
ATOM 4619 C C . VAL A 1 579 ? 13.254 4.320 -31.121 1.00 91.81 579 VAL A C 1
ATOM 4621 O O . VAL A 1 579 ? 13.463 3.685 -32.150 1.00 91.81 579 VAL A O 1
ATOM 4624 N N . LEU A 1 580 ? 13.745 5.545 -30.930 1.00 93.19 580 LEU A N 1
ATOM 4625 C CA . LEU A 1 580 ? 14.475 6.317 -31.946 1.00 93.19 580 LEU A CA 1
ATOM 4626 C C . LEU A 1 580 ? 15.977 6.410 -31.675 1.00 93.19 580 LEU A C 1
ATOM 4628 O O . LEU A 1 580 ? 16.767 6.699 -32.580 1.00 93.19 580 LEU A O 1
ATOM 4632 N N . CYS A 1 581 ? 16.378 6.160 -30.433 1.00 93.69 581 CYS A N 1
ATOM 4633 C CA . CYS A 1 581 ? 17.756 6.248 -29.985 1.00 93.69 581 CYS A CA 1
ATOM 4634 C C . CYS A 1 581 ? 18.117 5.120 -29.020 1.00 93.69 581 CYS A C 1
ATOM 4636 O O . CYS A 1 581 ? 17.258 4.567 -28.342 1.00 93.69 581 CYS A O 1
ATOM 4638 N N . GLU A 1 582 ? 19.408 4.855 -28.904 1.00 92.81 582 GLU A N 1
ATOM 4639 C CA . GLU A 1 582 ? 20.005 3.922 -27.953 1.00 92.81 582 GLU A CA 1
ATOM 4640 C C . GLU A 1 582 ? 21.100 4.610 -27.134 1.00 92.81 582 GLU A C 1
ATOM 4642 O O . GLU A 1 582 ? 21.494 5.747 -27.410 1.00 92.81 582 GLU A O 1
ATOM 4647 N N . GLY A 1 583 ? 21.631 3.898 -26.147 1.00 88.94 583 GLY A N 1
ATOM 4648 C CA . GLY A 1 583 ? 22.659 4.384 -25.237 1.00 88.94 583 GLY A CA 1
ATOM 4649 C C . GLY A 1 583 ? 22.195 4.364 -23.786 1.00 88.94 583 GLY A C 1
ATOM 4650 O O . GLY A 1 583 ? 21.056 4.019 -23.487 1.00 88.94 583 GLY A O 1
ATOM 4651 N N . TYR A 1 584 ? 23.108 4.687 -22.866 1.00 93.56 584 TYR A N 1
ATOM 4652 C CA . TYR A 1 584 ? 22.857 4.583 -21.423 1.00 93.56 584 TYR A CA 1
ATOM 4653 C C . TYR A 1 584 ? 22.311 3.191 -21.025 1.00 93.56 584 TYR A C 1
ATOM 4655 O O . TYR A 1 584 ? 21.204 3.056 -20.520 1.00 93.56 584 TYR A O 1
ATOM 4663 N N . ALA A 1 585 ? 23.113 2.150 -21.291 1.00 95.75 585 ALA A N 1
ATOM 4664 C CA . ALA A 1 585 ? 22.780 0.740 -21.048 1.00 95.75 585 ALA A CA 1
ATOM 4665 C C . ALA A 1 585 ? 21.549 0.225 -21.826 1.00 95.75 585 ALA A C 1
ATOM 4667 O O . ALA A 1 585 ? 20.736 -0.529 -21.295 1.00 95.75 585 ALA A O 1
ATOM 4668 N N . THR A 1 586 ? 21.424 0.622 -23.095 1.00 95.38 586 THR A N 1
ATOM 4669 C CA . THR A 1 586 ? 20.429 0.091 -24.040 1.00 95.38 586 THR A CA 1
ATOM 4670 C C . THR A 1 586 ? 21.061 -0.128 -25.416 1.00 95.38 586 THR A C 1
ATOM 4672 O O . THR A 1 586 ? 21.995 0.595 -25.778 1.00 95.38 586 THR A O 1
ATOM 4675 N N . GLU A 1 587 ? 20.568 -1.114 -26.165 1.00 94.75 587 GLU A N 1
ATOM 4676 C CA . GLU A 1 587 ? 20.946 -1.411 -27.557 1.00 94.75 587 GLU A CA 1
ATOM 4677 C C . GLU A 1 587 ? 19.673 -1.777 -28.333 1.00 94.75 587 GLU A C 1
ATOM 4679 O O . GLU A 1 587 ? 18.871 -2.569 -27.847 1.00 94.75 587 GLU A O 1
ATOM 4684 N N . ASN A 1 588 ? 19.451 -1.178 -29.510 1.00 90.69 588 ASN A N 1
ATOM 4685 C CA . ASN A 1 588 ? 18.280 -1.451 -30.368 1.00 90.69 588 ASN A CA 1
ATOM 4686 C C . ASN A 1 588 ? 16.902 -1.395 -29.666 1.00 90.69 588 ASN A C 1
ATOM 4688 O O . ASN A 1 588 ? 15.957 -2.065 -30.072 1.00 90.69 588 ASN A O 1
ATOM 4692 N N . GLY A 1 589 ? 16.766 -0.564 -28.629 1.00 88.56 589 GLY A N 1
ATOM 4693 C CA . GLY A 1 589 ? 15.518 -0.421 -27.873 1.00 88.56 589 GLY A CA 1
ATOM 4694 C C . GLY A 1 589 ? 15.302 -1.460 -26.774 1.00 88.56 589 GLY A C 1
ATOM 4695 O O . GLY A 1 589 ? 14.254 -1.430 -26.135 1.00 88.56 589 GLY A O 1
ATOM 4696 N N . GLU A 1 590 ? 16.287 -2.314 -26.501 1.00 94.19 590 GLU A N 1
ATOM 4697 C CA . GLU A 1 590 ? 16.296 -3.241 -25.371 1.00 94.19 590 GLU A CA 1
ATOM 4698 C C . GLU A 1 590 ? 17.260 -2.789 -24.275 1.00 94.19 590 GLU A C 1
ATOM 4700 O O . GLU A 1 590 ? 18.243 -2.081 -24.517 1.00 94.19 590 GLU A O 1
ATOM 4705 N N . LEU A 1 591 ? 16.977 -3.205 -23.041 1.00 96.31 591 LEU A N 1
ATOM 4706 C CA . LEU A 1 591 ? 17.877 -3.011 -21.915 1.00 96.31 591 LEU A CA 1
ATOM 4707 C C . LEU A 1 591 ? 19.143 -3.860 -22.099 1.00 96.31 591 LEU A C 1
ATOM 4709 O O . LEU A 1 591 ? 19.087 -5.080 -22.215 1.00 96.31 591 LEU A O 1
ATOM 4713 N N . ALA A 1 592 ? 20.296 -3.205 -22.051 1.00 96.50 592 ALA A N 1
ATOM 4714 C CA . ALA A 1 592 ? 21.605 -3.801 -22.272 1.00 96.50 592 ALA A CA 1
ATOM 4715 C C . ALA A 1 592 ? 22.577 -3.322 -21.182 1.00 96.50 592 ALA A C 1
ATOM 4717 O O . ALA A 1 592 ? 23.376 -2.403 -21.379 1.00 96.50 592 ALA A O 1
ATOM 4718 N N . LEU A 1 593 ? 22.486 -3.936 -19.996 1.00 95.69 593 LEU A N 1
ATOM 4719 C CA . LEU A 1 593 ? 23.257 -3.536 -18.808 1.00 95.69 593 LEU A CA 1
ATOM 4720 C C . LEU A 1 593 ? 24.770 -3.765 -18.944 1.00 95.69 593 LEU A C 1
ATOM 4722 O O . LEU A 1 593 ? 25.556 -3.106 -18.266 1.00 95.69 593 LEU A O 1
ATOM 4726 N N . GLY A 1 594 ? 25.189 -4.687 -19.813 1.00 95.19 594 GLY A N 1
ATOM 4727 C CA . GLY A 1 594 ? 26.582 -5.107 -19.933 1.00 95.19 594 GLY A CA 1
ATOM 4728 C C . GLY A 1 594 ? 26.932 -5.622 -21.324 1.00 95.19 594 GLY A C 1
ATOM 4729 O O . GLY A 1 594 ? 26.488 -5.076 -22.335 1.00 95.19 594 GLY A O 1
ATOM 4730 N N . ARG A 1 595 ? 27.782 -6.654 -21.375 1.00 95.38 595 ARG A N 1
ATOM 4731 C CA . ARG A 1 595 ? 28.160 -7.350 -22.611 1.00 95.38 595 ARG A CA 1
ATOM 4732 C C . ARG A 1 595 ? 28.166 -8.856 -22.407 1.00 95.38 595 ARG A C 1
ATOM 4734 O O . ARG A 1 595 ? 28.534 -9.332 -21.337 1.00 95.38 595 ARG A O 1
ATOM 4741 N N . ASN A 1 596 ? 27.845 -9.585 -23.469 1.00 96.06 596 ASN A N 1
ATOM 4742 C CA . ASN A 1 596 ? 27.933 -11.039 -23.493 1.00 96.06 596 ASN A CA 1
ATOM 4743 C C . ASN A 1 596 ? 29.396 -11.458 -23.708 1.00 96.06 596 ASN A C 1
ATOM 4745 O O . ASN A 1 596 ? 30.061 -10.966 -24.623 1.00 96.06 596 ASN A O 1
ATOM 4749 N N . LEU A 1 597 ? 29.904 -12.365 -22.874 1.00 96.19 597 LEU A N 1
ATOM 4750 C CA . LEU A 1 597 ? 31.270 -12.884 -22.960 1.00 96.19 597 LEU A CA 1
ATOM 4751 C C . LEU A 1 597 ? 31.248 -14.385 -23.241 1.00 96.19 597 LEU A C 1
ATOM 4753 O O . LEU A 1 597 ? 30.352 -15.100 -22.800 1.00 96.19 597 LEU A O 1
ATOM 4757 N N . LYS A 1 598 ? 32.271 -14.877 -23.943 1.00 96.50 598 LYS A N 1
ATOM 4758 C CA . LYS A 1 598 ? 32.499 -16.316 -24.085 1.00 96.50 598 LYS A CA 1
ATOM 4759 C C . LYS A 1 598 ? 33.217 -16.817 -22.835 1.00 96.50 598 LYS A C 1
ATOM 4761 O O . LYS A 1 598 ? 34.392 -16.514 -22.645 1.00 96.50 598 LYS A O 1
ATOM 4766 N N . VAL A 1 599 ? 32.502 -17.557 -21.997 1.00 96.44 599 VAL A N 1
ATOM 4767 C CA . VAL A 1 599 ? 33.003 -18.077 -20.718 1.00 96.44 599 VAL A CA 1
ATOM 4768 C C . VAL A 1 599 ? 33.176 -19.593 -20.814 1.00 96.44 599 VAL A C 1
ATOM 4770 O O . VAL A 1 599 ? 32.380 -20.269 -21.461 1.00 96.44 599 VAL A O 1
ATOM 4773 N N . ALA A 1 600 ? 34.225 -20.122 -20.186 1.00 96.75 600 ALA A N 1
ATOM 4774 C CA . ALA A 1 600 ? 34.429 -21.552 -19.985 1.00 96.75 600 ALA A CA 1
ATOM 4775 C C . ALA A 1 600 ? 34.653 -21.804 -18.491 1.00 96.75 600 ALA A C 1
ATOM 4777 O O . ALA A 1 600 ? 35.487 -21.142 -17.876 1.00 96.75 600 ALA A O 1
ATOM 4778 N N . PHE A 1 601 ? 33.908 -22.746 -17.917 1.00 96.19 601 PHE A N 1
ATOM 4779 C CA . PHE A 1 601 ? 34.113 -23.187 -16.541 1.00 96.19 601 PHE A CA 1
ATOM 4780 C C . PHE A 1 601 ? 35.165 -24.297 -16.542 1.00 96.19 601 PHE A C 1
ATOM 4782 O O . PHE A 1 601 ? 34.901 -25.404 -17.009 1.00 96.19 601 PHE A O 1
ATOM 4789 N N . MET A 1 602 ? 36.366 -23.981 -16.063 1.00 94.19 602 MET A N 1
ATOM 4790 C CA . MET A 1 602 ? 37.466 -24.930 -15.891 1.00 94.19 602 MET A CA 1
ATOM 4791 C C . MET A 1 602 ? 38.129 -24.726 -14.515 1.00 94.19 602 MET A C 1
ATOM 4793 O O . MET A 1 602 ? 38.036 -23.613 -13.996 1.00 94.19 602 MET A O 1
ATOM 4797 N N . PRO A 1 603 ? 38.730 -25.774 -13.919 1.00 79.62 603 PRO A N 1
ATOM 4798 C CA . PRO A 1 603 ? 39.334 -25.722 -12.583 1.00 79.62 603 PRO A CA 1
ATOM 4799 C C . PRO A 1 603 ? 40.522 -24.770 -12.448 1.00 79.62 603 PRO A C 1
ATOM 4801 O O . PRO A 1 603 ? 41.276 -24.620 -13.440 1.00 79.62 603 PRO A O 1
#

Foldseek 3Di:
DDAPFFWDWDWDADPLLAIWIDTNNQFIAGVVLVLQLQPQFALVSLCVLLPFWDKFFQDLVRLVVQQQFWFLGFQKQWDWDWDQDPVPRDTDIDIDIDGQDDGRDGHHNVVSVSSVVSVDGITITGDPDPVSCVLVVNVSVSVVRDPHGGNQRSLQVVQCRVPVDGDPDSCSSSVVSCQRFPDPVGTFRALLRLVVLCVVLVHPDDSVRGTDDSVSSSSVVVVVSCVVVVVDDDDDCLQLSNPFDDDPVNVLVVLLVVLVVVLVVQLVVVCVPDVPDDDDPVVSDDVVSNVVSVCCCCPPWPLNDAQLVQFLLSRVQNVQKDFQDTDPGDDLVRDDPSQLDDFLQLALFWAPQADDPDSCRSRMTGGAPQWDQDPSR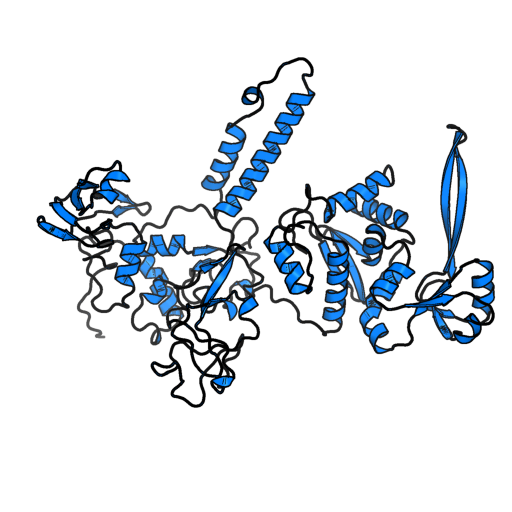FIWGWWFFQAQLFTPPPDDTDTDGSVRLAPAKEFEPPFDADPRRHGPDQWTFIDHRPDTDIGGSRRHGTYHNDNSSNHHLLLLFDPPSVVDDSNVSNVNSVVLSNQHFDPDFDDDPDTRPCFLVSLLVSPLFDFDAAKFFFADFDQFKTKTQHDDDPVNVVPDPDDSIDMDTWDDQDQGPVRGGFGKGAPDDGGDIHHHGQTGIDGRQGDNSGRGSHDDDDDDDDD

Sequence (603 aa):
VIPFKGSWIEFATDVNNVMYAYIDRKKKFPVTTLLRAIGYDSDKDILELFDLADEVKVSKSGLKKYVGRRLAARVLKKWVEDFVDEDTGEVVSIDRNEIILERETVLEEDHIDLIIEAGVKSIILAKDDESNNADYSIIYNTLQKDTSNSEKEAVEHIYRQLRNAEPPDEETARGIIDRLFFSDKRYDLGDVGRYRINRKLKLDTPDDTKVLTREDIIAIVKYLINLINSKAEVDDIDHLSNRRVRTVGEQLYAQFGVGLSRMARTIRERMNIRDNEVFTPTDLINARTLSSVINSFFGTNQLSQFMDQTNPLAEITHKRRLSALGPGGLSRERAGFEVRDVHYTHYGRLCTIETPEGPNIGLISSLAVHAKINHLGFIETPYRKVKDGVVVVDEPVVYLSAEDEDGKTIAQANALYDDKGNFEDAKVKARYEGDFPIIEPNMLDYMDVAPNQITSIAASLIPFLEHDDANRALMGSNMQRQAVPVLRPQAPIVGTGLEGRVAKDSRTLINAEGHGVVEYVDADEIKIRYDRNDDDRLVSFDDDVKTYKLIKFKKTNQNTCMNLKPIIKKGQRVEPGQVLCEGYATENGELALGRNLKVAFMP

pLDDT: mean 88.44, std 7.78, range [58.84, 97.19]

Secondary structure (DSSP, 8-state):
---SBS--EEEEE-TTS-EEEEETTTEEEEHHHHHHHTT--SHHHHHHHTT-EEEEE--HHHHGGGTTPBBSS-EEEEEEEEEEPTTT--EEEEEEEEEEE-TT-B--HHHHHHHHHTT-SEEEEEPS-HHHHHHHHHHHHHHHH----SHHHHHHHHHHHHHSS--SSHHHHHHHHIIIII-TTT-B-HHHHHHHHHHHHT----TT--SPPHHHHHHHHHHHHHHHTTSSPPP-TTSTTT--PPPHHHHHHHHHHHHHHHHHHHHHHHHHH-TTS---HHHH--HHHHHHHHHHHHHH-TT------SSHHHHHHHHTEEESBSTTSB-TTT--SGGGS--GGGTTTB-SS---SGGGTTTEEEBBSS-EE-TTS-EEEEEEEEETTEE-SSSPPEEEEHHHHTT-EEE-TT--B-TTSBBSSSSEEEEETTB--EE-GGG--EEES-GGGGSBTTGGGSTTGGGS-HHHHHHHHHHHHH-PPPSS----SS--S-HHHHHHHTT-S-B--SSEEEEEE-SSEEEEEE---HHHHHH--S-SEEEEEPP-SEEPTTS-EE-EEE---TT-EE-TT-B-EEESSEETTEE--S---------